Protein AF-J4I8X5-F1 (afdb_monomer)

Solvent-accessible surface area (backbone atoms only — not comparable to full-atom values): 24918 Å² total; per-residue (Å²): 133,82,81,77,77,66,45,73,86,60,55,71,67,60,36,49,54,44,47,56,52,48,68,70,64,70,60,55,60,69,54,51,42,47,34,66,33,48,64,38,73,90,75,48,51,73,67,50,49,52,52,48,65,76,64,64,79,49,75,68,54,50,52,56,61,66,72,62,80,57,64,89,40,37,31,74,42,53,45,40,47,62,47,48,72,71,46,79,64,51,67,62,49,46,52,40,53,53,47,67,73,43,47,65,60,53,50,65,60,49,52,57,56,56,49,35,40,47,51,18,52,52,26,57,75,63,33,61,44,50,52,51,47,52,51,50,52,51,53,53,48,26,66,75,26,56,94,45,94,68,22,80,61,94,73,71,62,71,72,56,59,65,50,28,69,73,38,66,45,95,82,34,63,93,60,22,50,19,47,36,26,49,51,26,51,53,27,64,75,74,46,52,66,52,51,54,30,61,74,60,29,79,35,33,72,62,25,34,70,47,57,63,70,61,51,50,51,50,48,48,50,54,47,50,52,51,51,49,43,54,50,50,46,57,51,48,64,72,70,60,76,62,88,76,49,30,57,57,74,58,49,51,58,51,48,68,68,43,49,64,59,48,51,51,49,44,52,49,50,57,50,44,55,53,51,50,49,52,50,40,47,74,64,70,46,57,78,85,47,94,83,35,78,50,70,25,56,53,38,41,51,54,52,54,42,41,55,51,35,40,52,29,32,51,52,31,53,55,40,52,46,69,76,56,63,76,84,79,71,78,76,76,77,81,72,82,80,82,82,89,81,80,92,83,88,86,91,83,88,87,83,90,82,89,86,87,86,86,83,88,82,88,77,93,78,94,73,95,72,83,56,76,68,60,55,58,53,51,57,52,39,66,76,71,72,58,78,80,82,80,70,95,87,68,84,82,78,93,81,82,87,89,88,79,88,82,82,88,80,90,134

Sequence (411 aa):
MRKQSVTTLLDITRANNIAIMLSRIKLSLPEIRTALLVIDDSKLSVDDLRAIGRQLPTAEEVTRLKDFGEISKLAKADQYFYQIMTIPRLSERLECMLYRRKLELEIEEIRPELNIVRNASHELRSSTRFKKVLQAVLAVGNALNGSTFRGGARGFQLEALTKMKETKTAKGGSDCPTLLHYLARVFLRSDPSLITFIEDMPHLEAAARVSIQTTTSTVTSMADGLKQVITEISVLQKTGLAPPDNFIVVMQPFVRNMSSSVDALKNMANALENELRSLLAFYGENTDAQDAPKPEDFFGLILSFSSSLQKAGLEVHDAEARLNPLKVGIKVEEAPFPSTEGESTIKQTADSQLLLSPPRSHSRATGTSVGRGDLDQAIRSMRTGQRRARAPNRPLSKIFVDGARTSRIIE

Foldseek 3Di:
DDPQQADEPDDPVLLVLQVVLCVVLVDQLLVVLLCLQAVPPVRADLVSLVSVLVNADDPVLVVVLVPPPDLVSYDRSSVSNVSNVPDPPSNLSSLLSNLLVCLVVLLVVLVVLLVLLVLLLVLVVPQPLVVVLQVLVLVVQQVVQVVHPSHPDPGDQLVVLVCQLVAADPPCPPLQGTNLLVSLVVCVVPPNVSLVSCVSRVSLVVNLVRQLVVSLVSLVVSVVSLVSLVVVLVVCVVVDDDPPRCSNVPSVVSSVVCVVSSVVSNVSSVVSVVSLCVSCVVNVFDPPDPPGDGSSVVSVSVVVSSVVSNVSNVSNVVSVCVVCVDPPPPPPPDDDDDDDDDDDDDDDDDDDDDDDDDDDDDDDDDDDDDDPVVVVVVVVCVVVVDDDDDDPDDDDDPPDDDDDDDDDDDD

InterPro domains:
  IPR015425 Formin, FH2 domain [PF02181] (3-308)
  IPR015425 Formin, FH2 domain [PS51444] (1-335)
  IPR015425 Formin, FH2 domain [SM00498] (1-390)
  IPR042201 Formin, FH2 domain superfamily [G3DSA:1.20.58.2220] (1-328)
  IPR051425 Formin Homology [PTHR45725] (2-391)

Mean predicted aligned error: 14.24 Å

Structure (mmCIF, N/CA/C/O backbone):
data_AF-J4I8X5-F1
#
_entry.id   AF-J4I8X5-F1
#
loop_
_atom_site.group_PDB
_atom_site.id
_atom_site.type_symbol
_atom_site.label_atom_id
_atom_site.label_alt_id
_atom_site.label_comp_id
_atom_site.label_asym_id
_atom_site.label_entity_id
_atom_site.label_seq_id
_atom_site.pdbx_PDB_ins_code
_atom_site.Cartn_x
_atom_site.Cartn_y
_atom_site.Cartn_z
_atom_site.occupancy
_atom_site.B_iso_or_equiv
_atom_site.auth_seq_id
_atom_site.auth_comp_id
_atom_site.auth_asym_id
_atom_site.auth_atom_id
_atom_site.pdbx_PDB_model_num
ATOM 1 N N . MET A 1 1 ? -46.925 17.158 39.429 1.00 38.06 1 MET A N 1
ATOM 2 C CA . MET A 1 1 ? -45.695 16.338 39.335 1.00 38.06 1 MET A CA 1
ATOM 3 C C . MET A 1 1 ? -44.492 17.253 39.531 1.00 38.06 1 MET A C 1
ATOM 5 O O . MET A 1 1 ? -44.329 18.180 38.749 1.00 38.06 1 MET A O 1
ATOM 9 N N . ARG A 1 2 ? -43.709 17.083 40.607 1.00 42.97 2 ARG A N 1
ATOM 10 C CA . ARG A 1 2 ? -42.469 17.857 40.814 1.00 42.97 2 ARG A CA 1
ATOM 11 C C . ARG A 1 2 ? -41.458 17.428 39.743 1.00 42.97 2 ARG A C 1
ATOM 13 O O . ARG A 1 2 ? -41.220 16.232 39.609 1.00 42.97 2 ARG A O 1
ATOM 20 N N . LYS A 1 3 ? -40.897 18.372 38.976 1.00 49.91 3 LYS A N 1
ATOM 21 C CA . LYS A 1 3 ? -39.752 18.109 38.084 1.00 49.91 3 LYS A CA 1
ATOM 22 C C . LYS A 1 3 ? -38.633 17.513 38.943 1.00 49.91 3 LYS A C 1
ATOM 24 O O . LYS A 1 3 ? -38.154 18.193 39.846 1.00 49.91 3 LYS A O 1
ATOM 29 N N . GLN A 1 4 ? -38.257 16.255 38.709 1.00 57.31 4 GLN A N 1
ATOM 30 C CA . GLN A 1 4 ? -37.033 15.700 39.289 1.00 57.31 4 GLN A CA 1
ATOM 31 C C . GLN A 1 4 ? -35.867 16.586 38.839 1.00 57.31 4 GLN A C 1
ATOM 33 O O . GLN A 1 4 ? -35.703 16.834 37.644 1.00 57.31 4 GLN A O 1
ATOM 38 N N . SER A 1 5 ? -35.108 17.121 39.795 1.00 66.81 5 SER A N 1
ATOM 39 C CA . SER A 1 5 ? -33.894 17.881 39.516 1.00 66.81 5 SER A CA 1
ATOM 40 C C . SER A 1 5 ? -32.856 16.921 38.943 1.00 66.81 5 SER A C 1
ATOM 42 O O . SER A 1 5 ? -32.334 16.075 39.667 1.00 66.81 5 SER A O 1
ATOM 44 N N . VAL A 1 6 ? -32.616 17.019 37.638 1.00 81.00 6 VAL A N 1
ATOM 45 C CA . VAL A 1 6 ? -31.573 16.259 36.952 1.00 81.00 6 VAL A CA 1
ATOM 46 C C . VAL A 1 6 ? -30.235 16.944 37.220 1.00 81.00 6 VAL A C 1
ATOM 48 O O . VAL A 1 6 ? -30.089 18.132 36.932 1.00 81.00 6 VAL A O 1
ATOM 51 N N . THR A 1 7 ? -29.273 16.209 37.768 1.00 86.94 7 THR A N 1
ATOM 52 C CA . THR A 1 7 ? -27.920 16.699 38.059 1.00 86.94 7 THR A CA 1
ATOM 53 C C . THR A 1 7 ? -26.969 16.296 36.934 1.00 86.94 7 THR A C 1
ATOM 55 O O . THR A 1 7 ? -26.986 15.152 36.495 1.00 86.94 7 THR A O 1
ATOM 58 N N . THR A 1 8 ? -26.127 17.215 36.467 1.00 88.81 8 THR A N 1
ATOM 59 C CA . THR A 1 8 ? -25.046 16.933 35.505 1.00 88.81 8 THR A CA 1
ATOM 60 C C . THR A 1 8 ? -23.708 17.133 36.205 1.00 88.81 8 THR A C 1
ATOM 62 O O . THR A 1 8 ? -23.529 18.140 36.890 1.00 88.81 8 THR A O 1
ATOM 65 N N . LEU A 1 9 ? -22.789 16.176 36.077 1.00 88.94 9 LEU A N 1
ATOM 66 C CA . LEU A 1 9 ? -21.428 16.257 36.631 1.00 88.94 9 LEU A CA 1
ATOM 67 C C . LEU A 1 9 ? -20.395 16.552 35.544 1.00 88.94 9 LEU A C 1
ATOM 69 O O . LEU A 1 9 ? -19.335 17.123 35.816 1.00 88.94 9 LEU A O 1
ATOM 73 N N . LEU A 1 10 ? -20.709 16.156 34.313 1.00 90.19 10 LEU A N 1
ATOM 74 C CA . LEU A 1 10 ? -19.963 16.528 33.124 1.00 90.19 10 LEU A CA 1
ATOM 75 C C . LEU A 1 10 ? -20.143 18.011 32.807 1.00 90.19 10 LEU A C 1
ATOM 77 O O . LEU A 1 10 ? -21.213 18.588 33.030 1.00 90.19 10 LEU A O 1
ATOM 81 N N . ASP A 1 11 ? -19.098 18.619 32.245 1.00 93.00 11 ASP A N 1
ATOM 82 C CA . ASP A 1 11 ? -19.221 19.957 31.687 1.00 93.00 11 ASP A CA 1
ATOM 83 C C . ASP A 1 11 ? -20.174 19.957 30.484 1.00 93.00 11 ASP A C 1
ATOM 85 O O . ASP A 1 11 ? -20.427 18.939 29.832 1.00 93.00 11 ASP A O 1
ATOM 89 N N . ILE A 1 12 ? -20.695 21.142 30.178 1.00 92.88 12 ILE A N 1
ATOM 90 C CA . ILE A 1 12 ? -21.721 21.337 29.153 1.00 92.88 12 ILE A CA 1
ATOM 91 C C . ILE A 1 12 ? -21.241 20.843 27.779 1.00 92.88 12 ILE A C 1
ATOM 93 O O . ILE A 1 12 ? -22.021 20.256 27.028 1.00 92.88 12 ILE A O 1
ATOM 97 N N . THR A 1 13 ? -19.962 21.032 27.443 1.00 94.56 13 THR A N 1
ATOM 98 C CA . THR A 1 13 ? -19.411 20.636 26.140 1.00 94.56 13 THR A CA 1
ATOM 99 C C . THR A 1 13 ? -19.311 19.117 26.033 1.00 94.56 13 THR A C 1
ATOM 101 O O . THR A 1 13 ? -19.767 18.543 25.040 1.00 94.56 13 THR A O 1
ATOM 104 N N . ARG A 1 14 ? -18.778 18.441 27.062 1.00 94.62 14 ARG A N 1
ATOM 105 C CA . ARG A 1 14 ? -18.755 16.968 27.137 1.00 94.62 14 ARG A CA 1
ATOM 106 C C . ARG A 1 14 ? -20.163 16.388 27.064 1.00 94.62 14 ARG A C 1
ATOM 108 O O . ARG A 1 14 ? -20.413 15.528 26.218 1.00 94.62 14 ARG A O 1
ATOM 115 N N . ALA A 1 15 ? -21.086 16.887 27.886 1.00 94.62 15 ALA A N 1
ATOM 116 C CA . ALA A 1 15 ? -22.464 16.408 27.933 1.00 94.62 15 ALA A CA 1
ATOM 117 C C . ALA A 1 15 ? -23.172 16.546 26.573 1.00 94.62 15 ALA A C 1
ATOM 119 O O . ALA A 1 15 ? -23.822 15.602 26.116 1.00 94.62 15 ALA A O 1
ATOM 120 N N . ASN A 1 16 ? -22.987 17.678 25.885 1.00 95.19 16 ASN A N 1
ATOM 121 C CA . ASN A 1 16 ? -23.546 17.909 24.552 1.00 95.19 16 ASN A CA 1
ATOM 122 C C . ASN A 1 16 ? -22.960 16.956 23.502 1.00 95.19 16 ASN A C 1
ATOM 124 O O . ASN A 1 16 ? -23.712 16.366 22.725 1.00 95.19 16 ASN A O 1
ATOM 128 N N . ASN A 1 17 ? -21.641 16.750 23.496 1.00 95.88 17 ASN A N 1
ATOM 129 C CA . ASN A 1 17 ? -20.987 15.831 22.559 1.00 95.88 17 ASN A CA 1
ATOM 130 C C . ASN A 1 17 ? -21.494 14.389 22.720 1.00 95.88 17 ASN A C 1
ATOM 132 O O . ASN A 1 17 ? -21.779 13.711 21.729 1.00 95.88 17 ASN A O 1
ATOM 136 N N . ILE A 1 18 ? -21.669 13.938 23.964 1.00 96.12 18 ILE A N 1
ATOM 137 C CA . ILE A 1 18 ? -22.233 12.619 24.275 1.00 96.12 18 ILE A CA 1
ATOM 138 C C . ILE A 1 18 ? -23.698 12.548 23.845 1.00 96.12 18 ILE A C 1
ATOM 140 O O . ILE A 1 18 ? -24.105 11.571 23.223 1.00 96.12 18 ILE A O 1
ATOM 144 N N . ALA A 1 19 ? -24.499 13.580 24.121 1.00 94.56 19 ALA A N 1
ATOM 145 C CA . ALA A 1 19 ? -25.900 13.618 23.709 1.00 94.56 19 ALA A CA 1
ATOM 146 C C . ALA A 1 19 ? -26.052 13.519 22.180 1.00 94.56 19 ALA A C 1
ATOM 148 O O . ALA A 1 19 ? -26.887 12.751 21.693 1.00 94.56 19 ALA A O 1
ATOM 149 N N . ILE A 1 20 ? -25.205 14.227 21.424 1.00 95.50 20 ILE A N 1
ATOM 150 C CA . ILE A 1 20 ? -25.154 14.151 19.958 1.00 95.50 20 ILE A CA 1
ATOM 151 C C . ILE A 1 20 ? -24.800 12.730 19.511 1.00 95.50 20 ILE A C 1
ATOM 153 O O . ILE A 1 20 ? -25.503 12.163 18.674 1.00 95.50 20 ILE A O 1
ATOM 157 N N . MET A 1 21 ? -23.760 12.122 20.087 1.00 96.31 21 MET A N 1
ATOM 158 C CA . MET A 1 21 ? -23.381 10.740 19.780 1.00 96.31 21 MET A CA 1
ATOM 159 C C . MET A 1 21 ? -24.531 9.757 20.053 1.00 96.31 21 MET A C 1
ATOM 161 O O . MET A 1 21 ? -24.897 8.974 19.179 1.00 96.31 21 MET A O 1
ATOM 165 N N . LEU A 1 22 ? -25.159 9.830 21.229 1.00 96.00 22 LEU A N 1
ATOM 166 C CA . LEU A 1 22 ? -26.267 8.947 21.608 1.00 96.00 22 LEU A CA 1
ATOM 167 C C . LEU A 1 22 ? -27.492 9.111 20.699 1.00 96.00 22 LEU A C 1
ATOM 169 O O . LEU A 1 22 ? -28.193 8.136 20.428 1.00 96.00 22 LEU A O 1
ATOM 173 N N . SER A 1 23 ? -27.748 10.326 20.200 1.00 94.81 23 SER A N 1
ATOM 174 C CA . SER A 1 23 ? -28.838 10.580 19.248 1.00 94.81 23 SER A CA 1
ATOM 175 C C . SER A 1 23 ? -28.646 9.862 17.904 1.00 94.81 23 SER A C 1
ATOM 177 O O . SER A 1 23 ? -29.631 9.556 17.228 1.00 94.81 23 SER A O 1
ATOM 179 N N . ARG A 1 24 ? -27.392 9.558 17.536 1.00 94.31 24 ARG A N 1
ATOM 180 C CA . ARG A 1 24 ? -27.036 8.812 16.321 1.00 94.31 24 ARG A CA 1
ATOM 181 C C . ARG A 1 24 ? -27.143 7.302 16.516 1.00 94.31 24 ARG A C 1
ATOM 183 O O . ARG A 1 24 ? -27.763 6.654 15.681 1.00 94.31 24 ARG A O 1
ATOM 190 N N . ILE A 1 25 ? -26.613 6.784 17.629 1.00 94.06 25 ILE A N 1
ATOM 191 C CA . ILE A 1 25 ? -26.588 5.341 17.936 1.00 94.06 25 ILE A CA 1
ATOM 192 C C . ILE A 1 25 ? -28.011 4.782 18.134 1.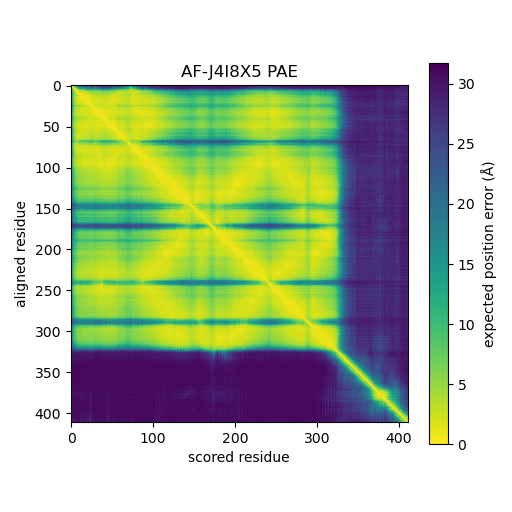00 94.06 25 ILE A C 1
ATOM 194 O O . ILE A 1 25 ? -28.279 3.641 17.782 1.00 94.06 25 ILE A O 1
ATOM 198 N N . LYS A 1 26 ? -28.951 5.583 18.667 1.00 91.19 26 LYS A N 1
ATOM 199 C CA . LYS A 1 26 ? -30.378 5.219 18.852 1.00 91.19 26 LYS A CA 1
ATOM 200 C C . LYS A 1 26 ? -30.635 3.923 19.644 1.00 91.19 26 LYS A C 1
ATOM 202 O O . LYS A 1 26 ? -31.705 3.335 19.530 1.00 91.19 26 LYS A O 1
ATOM 207 N N . LEU A 1 27 ? -29.697 3.529 20.500 1.00 94.88 27 LEU A N 1
ATOM 208 C CA . LEU A 1 27 ? -29.850 2.434 21.458 1.00 94.88 27 LEU A CA 1
ATOM 209 C C . LEU A 1 27 ? -30.037 2.983 22.875 1.00 94.88 27 LEU A C 1
ATOM 211 O O . LEU A 1 27 ? -29.612 4.100 23.196 1.00 94.88 27 LEU A O 1
ATOM 215 N N . SER A 1 28 ? -30.655 2.193 23.751 1.00 95.94 28 SER A N 1
ATOM 216 C CA . SER A 1 28 ? -30.640 2.487 25.183 1.00 95.94 28 SER A CA 1
ATOM 217 C C . SER A 1 28 ? -29.232 2.301 25.763 1.00 95.94 28 SER A C 1
ATOM 219 O O . SER A 1 28 ? -28.410 1.546 25.246 1.00 95.94 28 SER A O 1
ATOM 221 N N . LEU A 1 29 ? -28.929 2.990 26.866 1.00 95.56 29 LEU A N 1
ATOM 222 C CA . LEU A 1 29 ? -27.596 2.934 27.484 1.00 95.56 29 LEU A CA 1
ATOM 223 C C . LEU A 1 29 ? -27.182 1.500 27.892 1.00 95.56 29 LEU A C 1
ATOM 225 O O . LEU A 1 29 ? -26.039 1.122 27.624 1.00 95.56 29 LEU A O 1
ATOM 229 N N . PRO A 1 30 ? -28.080 0.669 28.468 1.00 94.94 30 PRO A N 1
ATOM 230 C CA . PRO A 1 30 ? -27.772 -0.733 28.753 1.00 94.94 30 PRO A CA 1
ATOM 231 C C . PRO A 1 30 ? -27.553 -1.575 27.490 1.00 94.94 30 PRO A C 1
ATOM 233 O O . PRO A 1 30 ? -26.716 -2.477 27.497 1.00 94.94 30 PRO A O 1
ATOM 236 N N . GLU A 1 31 ? -28.268 -1.286 26.397 1.00 96.31 31 GLU A N 1
ATOM 237 C CA . GLU A 1 31 ? -28.063 -1.974 25.116 1.00 96.31 31 GLU A CA 1
ATOM 238 C C . GLU A 1 31 ? -26.699 -1.650 24.514 1.00 96.31 31 GLU A C 1
ATOM 240 O O . GLU A 1 31 ? -26.043 -2.569 24.035 1.00 96.31 31 GLU A O 1
ATOM 245 N N . ILE A 1 32 ? -26.238 -0.395 24.593 1.00 96.88 32 ILE A N 1
ATOM 246 C CA . ILE A 1 32 ? -24.888 -0.013 24.144 1.00 96.88 32 ILE A CA 1
ATOM 247 C C . ILE A 1 32 ? -23.836 -0.787 24.942 1.00 96.88 32 ILE A C 1
ATOM 249 O O . ILE A 1 32 ? -22.955 -1.415 24.359 1.00 96.88 32 ILE A O 1
ATOM 253 N N . ARG A 1 33 ? -23.954 -0.796 26.278 1.00 96.25 33 ARG A N 1
ATOM 254 C CA . ARG A 1 33 ? -23.045 -1.554 27.153 1.00 96.25 33 ARG A CA 1
ATOM 255 C C . ARG A 1 33 ? -23.026 -3.037 26.789 1.00 96.25 33 ARG A C 1
ATOM 257 O O . ARG A 1 33 ? -21.958 -3.625 26.658 1.00 96.25 33 ARG A O 1
ATOM 264 N N . THR A 1 34 ? -24.202 -3.631 26.613 1.00 96.44 34 THR A N 1
ATOM 265 C CA . THR A 1 34 ? -24.326 -5.050 26.266 1.00 96.44 34 THR A CA 1
ATOM 266 C C . THR A 1 34 ? -23.711 -5.329 24.899 1.00 96.44 34 THR A C 1
ATOM 268 O O . THR A 1 34 ? -22.908 -6.246 24.790 1.00 96.44 34 THR A O 1
ATOM 271 N N . ALA A 1 35 ? -24.004 -4.508 23.885 1.00 97.12 35 ALA A N 1
ATOM 272 C CA . ALA A 1 35 ? -23.449 -4.645 22.539 1.00 97.12 35 ALA A CA 1
ATOM 273 C C . ALA A 1 35 ? -21.910 -4.589 22.527 1.00 97.12 35 ALA A C 1
ATOM 275 O O . ALA A 1 35 ? -21.281 -5.344 21.792 1.00 97.12 35 ALA A O 1
ATOM 276 N N . LEU A 1 36 ? -21.295 -3.761 23.378 1.00 97.25 36 LEU A N 1
ATOM 277 C CA . LEU A 1 36 ? -19.837 -3.716 23.553 1.00 97.25 36 LEU A CA 1
ATOM 278 C C . LEU A 1 36 ? -19.280 -4.969 24.256 1.00 97.25 36 LEU A C 1
ATOM 280 O O . LEU A 1 36 ? -18.224 -5.477 23.877 1.00 97.25 36 LEU A O 1
ATOM 284 N N . LEU A 1 37 ? -19.977 -5.485 25.274 1.00 96.25 37 LEU A N 1
ATOM 285 C CA . LEU A 1 37 ? -19.564 -6.693 26.000 1.00 96.25 37 LEU A CA 1
ATOM 286 C C . LEU A 1 37 ? -19.661 -7.951 25.130 1.00 96.25 37 LEU A C 1
ATOM 288 O O . LEU A 1 37 ? -18.749 -8.775 25.148 1.00 96.25 37 LEU A O 1
ATOM 292 N N . VAL A 1 38 ? -20.731 -8.082 24.341 1.00 96.12 38 VAL A N 1
ATOM 293 C CA . VAL A 1 38 ? -20.942 -9.254 23.478 1.00 96.12 38 VAL A CA 1
ATOM 294 C C . VAL A 1 38 ? -20.318 -9.123 22.084 1.00 96.12 38 VAL A C 1
ATOM 296 O O . VAL A 1 38 ? -20.331 -10.097 21.340 1.00 96.12 38 VAL A O 1
ATOM 299 N N . ILE A 1 39 ? -19.773 -7.949 21.734 1.00 96.44 39 ILE A N 1
ATOM 300 C CA . ILE A 1 39 ? -19.286 -7.605 20.385 1.00 96.44 39 ILE A CA 1
ATOM 301 C C . ILE A 1 39 ? -20.401 -7.812 19.339 1.00 96.44 39 ILE A C 1
ATOM 303 O O . ILE A 1 39 ? -20.278 -8.591 18.396 1.00 96.44 39 ILE A O 1
ATOM 307 N N . ASP A 1 40 ? -21.531 -7.128 19.530 1.00 95.56 40 ASP A N 1
ATOM 308 C CA . ASP A 1 40 ? -22.680 -7.227 18.625 1.00 95.56 40 ASP A CA 1
ATOM 309 C C . ASP A 1 40 ? -22.506 -6.330 17.398 1.00 95.56 40 ASP A C 1
ATOM 311 O O . ASP A 1 40 ? -22.733 -5.114 17.414 1.00 95.56 40 ASP A O 1
ATOM 315 N N . ASP A 1 41 ? -22.144 -6.986 16.306 1.00 94.19 41 ASP A N 1
ATOM 316 C CA . ASP A 1 41 ? -21.862 -6.356 15.034 1.00 94.19 41 ASP A CA 1
ATOM 317 C C . ASP A 1 41 ? -23.078 -5.774 14.309 1.00 94.19 41 ASP A C 1
ATOM 319 O O . ASP A 1 41 ? -22.906 -4.957 13.400 1.00 94.19 41 ASP A O 1
ATOM 323 N N . SER A 1 42 ? -24.284 -6.189 14.698 1.00 95.00 42 SER A N 1
ATOM 324 C CA . SER A 1 42 ? -25.541 -5.722 14.109 1.00 95.00 42 SER A CA 1
ATOM 325 C C . SER A 1 42 ? -26.048 -4.428 14.747 1.00 95.00 42 SER A C 1
ATOM 327 O O . SER A 1 42 ? -26.829 -3.702 14.134 1.00 95.00 42 SER A O 1
ATOM 329 N N . LYS A 1 43 ? -25.598 -4.131 15.973 1.00 95.88 43 LYS A N 1
ATOM 330 C CA . LYS A 1 43 ? -26.076 -2.996 16.773 1.00 95.88 43 LYS A CA 1
ATOM 331 C C . LYS A 1 43 ? -25.167 -1.779 16.728 1.00 95.88 43 LYS A C 1
ATOM 333 O O . LYS A 1 43 ? -25.666 -0.662 16.810 1.00 95.88 43 LYS A O 1
ATOM 338 N N . LEU A 1 44 ? -23.854 -1.986 16.644 1.00 96.62 44 LEU A N 1
ATOM 339 C CA . LEU A 1 44 ? -22.872 -0.903 16.623 1.00 96.62 44 LEU A CA 1
ATOM 340 C C . LEU A 1 44 ? -22.098 -0.927 15.309 1.00 96.62 44 LEU A C 1
ATOM 342 O O . LEU A 1 44 ? -21.381 -1.884 15.005 1.00 96.62 44 LEU A O 1
ATOM 346 N N . SER A 1 45 ? -22.232 0.150 14.537 1.00 96.06 45 SER A N 1
ATOM 347 C CA . SER A 1 45 ? -21.450 0.349 13.322 1.00 96.06 45 SER A CA 1
ATOM 348 C C . SER A 1 45 ? -20.006 0.744 13.643 1.00 96.06 45 SER A C 1
ATOM 350 O O . SER A 1 45 ? -19.670 1.140 14.761 1.00 96.06 45 SER A O 1
ATOM 352 N N . VAL A 1 46 ? -19.131 0.694 12.636 1.00 96.12 46 VAL A N 1
ATOM 353 C CA . VAL A 1 46 ? -17.733 1.137 12.775 1.00 96.12 46 VAL A CA 1
ATOM 354 C C . VAL A 1 46 ? -17.656 2.610 13.201 1.00 96.12 46 VAL A C 1
ATOM 356 O O . VAL A 1 46 ? -16.815 2.973 14.024 1.00 96.12 46 VAL A O 1
ATOM 359 N N . ASP A 1 47 ? -18.553 3.459 12.696 1.00 96.31 47 ASP A N 1
ATOM 360 C CA . ASP A 1 47 ? -18.604 4.873 13.077 1.00 96.31 47 ASP A CA 1
ATOM 361 C C . ASP A 1 47 ? -19.096 5.077 14.509 1.00 96.31 47 ASP A C 1
ATOM 363 O O . ASP A 1 47 ? -18.585 5.962 15.200 1.00 96.31 47 ASP A O 1
ATOM 367 N N . ASP A 1 48 ? -20.007 4.228 14.988 1.00 97.12 48 ASP A N 1
ATOM 368 C CA . ASP A 1 48 ? -20.439 4.249 16.386 1.00 97.12 48 ASP A CA 1
ATOM 369 C C . ASP A 1 48 ? -19.279 3.877 17.313 1.00 97.12 48 ASP A C 1
ATOM 371 O O . ASP A 1 48 ? -19.017 4.589 18.279 1.00 97.12 48 ASP A O 1
ATOM 375 N N . LEU A 1 49 ? -18.515 2.827 16.988 1.00 97.56 49 LEU A N 1
ATOM 376 C CA . LEU A 1 49 ? -17.333 2.426 17.764 1.00 97.56 49 LEU A CA 1
ATOM 377 C C . LEU A 1 49 ? -16.276 3.540 17.815 1.00 97.56 49 LEU A C 1
ATOM 379 O O . LEU A 1 49 ? -15.736 3.831 18.884 1.00 97.56 49 LEU A O 1
ATOM 383 N N . ARG A 1 50 ? -16.015 4.221 16.689 1.00 96.88 50 ARG A N 1
ATOM 384 C CA . ARG A 1 50 ? -15.114 5.389 16.650 1.00 96.88 50 ARG A CA 1
ATOM 385 C C . ARG A 1 50 ? -15.649 6.547 17.486 1.00 96.88 50 ARG A C 1
ATOM 387 O O . ARG A 1 50 ? -14.875 7.211 18.175 1.00 96.88 50 ARG A O 1
ATOM 394 N N . ALA A 1 51 ? -16.950 6.822 17.412 1.00 96.56 51 ALA A N 1
ATOM 395 C CA . ALA A 1 51 ? -17.571 7.890 18.184 1.00 96.56 51 ALA A CA 1
ATOM 396 C C . ALA A 1 51 ? -17.480 7.607 19.691 1.00 96.56 51 ALA A C 1
ATOM 398 O O . ALA A 1 51 ? -17.070 8.495 20.438 1.00 96.56 51 ALA A O 1
ATOM 399 N N . ILE A 1 52 ? -17.755 6.367 20.110 1.00 97.06 52 ILE A N 1
ATOM 400 C CA . ILE A 1 52 ? -17.596 5.902 21.495 1.00 97.06 52 ILE A CA 1
ATOM 401 C C . ILE A 1 52 ? -16.138 6.060 21.943 1.00 97.06 52 ILE A C 1
ATOM 403 O O . ILE A 1 52 ? -15.895 6.630 23.003 1.00 97.06 52 ILE A O 1
ATOM 407 N N . GLY A 1 53 ? -15.165 5.650 21.121 1.00 96.44 53 GLY A N 1
ATOM 408 C CA . GLY A 1 53 ? -13.736 5.785 21.436 1.00 96.44 53 GLY A CA 1
ATOM 409 C C . GLY A 1 53 ? -13.269 7.235 21.628 1.00 96.44 53 GLY A C 1
ATOM 410 O O . GLY A 1 53 ? -12.388 7.504 22.436 1.00 96.44 53 GLY A O 1
ATOM 411 N N . ARG A 1 54 ? -13.897 8.206 20.950 1.00 95.19 54 ARG A N 1
ATOM 412 C CA . ARG A 1 54 ? -13.628 9.647 21.154 1.00 95.19 54 ARG A CA 1
ATOM 413 C C . ARG A 1 54 ? -14.289 10.220 22.415 1.00 95.19 54 ARG A C 1
ATOM 415 O O . ARG A 1 54 ? -13.967 11.337 22.824 1.00 95.19 54 ARG A O 1
ATOM 422 N N . GLN A 1 55 ? -15.251 9.501 22.988 1.00 94.38 55 GLN A N 1
ATOM 423 C CA . GLN A 1 55 ? -16.055 9.909 24.142 1.00 94.38 55 GLN A CA 1
ATOM 424 C C . GLN A 1 55 ? -15.887 8.907 25.294 1.00 94.38 55 GLN A C 1
ATOM 426 O O . GLN A 1 55 ? -16.870 8.447 25.875 1.00 94.38 55 GLN A O 1
ATOM 431 N N . LEU A 1 56 ? -14.639 8.553 25.608 1.00 95.50 56 LEU A N 1
ATOM 432 C CA . LEU A 1 56 ? -14.315 7.748 26.783 1.00 95.50 56 LEU A CA 1
ATOM 433 C C . LEU A 1 56 ? -14.232 8.629 28.041 1.00 95.50 56 LEU A C 1
ATOM 435 O O . LEU A 1 56 ? -13.756 9.765 27.946 1.00 95.50 56 LEU A O 1
ATOM 439 N N . PRO A 1 57 ? -14.682 8.125 29.204 1.00 94.06 57 PRO A N 1
ATOM 440 C CA . PRO A 1 57 ? -14.608 8.862 30.456 1.00 94.06 57 PRO A CA 1
ATOM 441 C C . PRO A 1 57 ? -13.155 8.980 30.932 1.00 94.06 57 PRO A C 1
ATOM 443 O O . PRO A 1 57 ? -12.380 8.025 30.853 1.00 94.06 57 PRO A O 1
ATOM 446 N N . THR A 1 58 ? -12.788 10.146 31.457 1.00 93.94 58 THR A N 1
ATOM 447 C CA . THR A 1 58 ? -11.482 10.368 32.093 1.00 93.94 58 THR A CA 1
ATOM 448 C C . THR A 1 58 ? -11.436 9.754 33.493 1.00 93.94 58 THR A C 1
ATOM 450 O O . THR A 1 58 ? -12.471 9.509 34.115 1.00 93.94 58 THR A O 1
ATOM 453 N N . ALA A 1 59 ? -10.235 9.534 34.037 1.00 92.81 59 ALA A N 1
ATOM 454 C CA . ALA A 1 59 ? -10.077 8.993 35.391 1.00 92.81 59 ALA A CA 1
ATOM 455 C C . ALA A 1 59 ? -10.786 9.854 36.457 1.00 92.81 59 ALA A C 1
ATOM 457 O O . ALA A 1 59 ? -11.414 9.321 37.370 1.00 92.81 59 ALA A O 1
ATOM 458 N N . GLU A 1 60 ? -10.746 11.180 36.310 1.00 92.81 60 GLU A N 1
ATOM 459 C CA . GLU A 1 60 ? -11.430 12.121 37.203 1.00 92.81 60 GLU A CA 1
ATOM 460 C C . GLU A 1 60 ? -12.957 12.028 37.087 1.00 92.81 60 GLU A C 1
ATOM 462 O O . GLU A 1 60 ? -13.663 12.065 38.094 1.00 92.81 60 GLU A O 1
ATOM 467 N N . GLU A 1 61 ? -13.487 11.894 35.868 1.00 93.38 61 GLU A N 1
ATOM 468 C CA . GLU A 1 61 ? -14.923 11.698 35.629 1.00 93.38 61 GLU A CA 1
ATOM 469 C C . GLU A 1 61 ? -15.412 10.371 36.213 1.00 93.38 61 GLU A C 1
ATOM 471 O O . GLU A 1 61 ? -16.458 10.343 36.858 1.00 93.38 61 GLU A O 1
ATOM 476 N N . VAL A 1 62 ? -14.641 9.290 36.053 1.00 92.12 62 VAL A N 1
ATOM 477 C CA . VAL A 1 62 ? -14.959 7.981 36.643 1.00 92.12 62 VAL A CA 1
ATOM 478 C C . VAL A 1 62 ? -15.046 8.074 38.167 1.00 92.12 62 VAL A C 1
ATOM 480 O O . VAL A 1 62 ? -15.997 7.553 38.747 1.00 92.12 62 VAL A O 1
ATOM 483 N N . THR A 1 63 ? -14.093 8.741 38.823 1.00 91.88 63 THR A N 1
ATOM 484 C CA . THR A 1 63 ? -14.115 8.924 40.284 1.00 91.88 63 THR A CA 1
ATOM 485 C C . THR A 1 63 ? -15.334 9.738 40.716 1.00 91.88 63 THR A C 1
ATOM 487 O O . THR A 1 63 ? -16.125 9.266 41.529 1.00 91.88 63 THR A O 1
ATOM 490 N N . ARG A 1 64 ? -15.576 10.895 40.083 1.00 90.75 64 ARG A N 1
ATOM 491 C CA . ARG A 1 64 ? -16.744 11.743 40.384 1.00 90.75 64 ARG A CA 1
ATOM 492 C C . ARG A 1 64 ? -18.074 11.002 40.221 1.00 90.75 64 ARG A C 1
ATOM 494 O O . ARG A 1 64 ? -18.982 11.185 41.027 1.00 90.75 64 ARG A O 1
ATOM 501 N N . LEU A 1 65 ? -18.197 10.161 39.193 1.00 90.12 65 LEU A N 1
ATOM 502 C CA . LEU A 1 65 ? -19.404 9.370 38.942 1.00 90.12 65 LEU A CA 1
ATOM 503 C C . LEU A 1 65 ? -19.602 8.245 39.963 1.00 90.12 65 LEU A C 1
ATOM 505 O O . LEU A 1 65 ? -20.745 7.928 40.294 1.00 90.12 65 LEU A O 1
ATOM 509 N N . LYS A 1 66 ? -18.520 7.641 40.469 1.00 88.94 66 LYS A N 1
ATOM 510 C CA . LYS A 1 66 ? -18.592 6.619 41.526 1.00 88.94 66 LYS A CA 1
ATOM 511 C C . LYS A 1 66 ? -19.073 7.203 42.855 1.00 88.94 66 LYS A C 1
ATOM 513 O O . LYS A 1 66 ? -19.858 6.551 43.539 1.00 88.94 66 LYS A O 1
ATOM 518 N N . ASP A 1 67 ? -18.675 8.432 43.169 1.00 88.88 67 ASP A N 1
ATOM 519 C CA . ASP A 1 67 ? -18.985 9.080 44.449 1.00 88.88 67 ASP A CA 1
ATOM 520 C C . ASP A 1 67 ? -20.423 9.631 44.533 1.00 88.88 67 ASP A C 1
ATOM 522 O O . ASP A 1 67 ? -20.932 9.898 45.620 1.00 88.88 67 ASP A O 1
ATOM 526 N N . PHE A 1 68 ? -21.115 9.790 43.398 1.00 84.44 68 PHE A N 1
ATOM 527 C CA . PHE A 1 68 ? -22.416 10.470 43.328 1.00 84.44 68 PHE A CA 1
ATOM 528 C C . PHE A 1 68 ? -23.602 9.677 43.923 1.00 84.44 68 PHE A C 1
ATOM 530 O O . PHE A 1 68 ? -24.658 10.249 44.193 1.00 84.44 68 PHE A O 1
ATOM 537 N N . GLY A 1 69 ? -23.454 8.368 44.152 1.00 77.06 69 GLY A N 1
ATOM 538 C CA . GLY A 1 69 ? -24.433 7.510 44.838 1.00 77.06 69 GLY A CA 1
ATOM 539 C C . GLY A 1 69 ? -25.725 7.198 44.060 1.00 77.06 69 GLY A C 1
ATOM 540 O O . GLY A 1 69 ? -26.038 6.031 43.839 1.00 77.06 69 GLY A O 1
ATOM 541 N N . GLU A 1 70 ? -26.489 8.205 43.623 1.00 85.44 70 GLU A N 1
ATOM 542 C CA . GLU A 1 70 ? -27.844 8.032 43.070 1.00 85.44 70 GLU A CA 1
ATOM 543 C C . GLU A 1 70 ? -27.919 8.326 41.559 1.00 85.44 70 GLU A C 1
ATOM 545 O O . GLU A 1 70 ? -28.261 9.418 41.102 1.00 85.44 70 GLU A O 1
ATOM 550 N N . ILE A 1 71 ? -27.616 7.303 40.758 1.00 83.75 71 ILE A N 1
ATOM 551 C CA . ILE A 1 71 ? -27.422 7.398 39.298 1.00 83.75 71 ILE A CA 1
ATOM 552 C C . ILE A 1 71 ? -28.695 7.825 38.549 1.00 83.75 71 ILE A C 1
ATOM 554 O O . ILE A 1 71 ? -28.617 8.481 37.514 1.00 83.75 71 ILE A O 1
ATOM 558 N N . SER A 1 72 ? -29.884 7.491 39.058 1.00 84.44 72 SER A N 1
ATOM 559 C CA . SER A 1 72 ? -31.166 7.818 38.412 1.00 84.44 72 SER A CA 1
ATOM 560 C C . SER A 1 72 ? -31.450 9.323 38.345 1.00 84.44 72 SER A C 1
ATOM 562 O O . SER A 1 72 ? -32.252 9.756 37.517 1.00 84.44 72 SER A O 1
ATOM 564 N N . LYS A 1 73 ? -30.782 10.124 39.186 1.00 89.62 73 LYS A N 1
ATOM 565 C CA . LYS A 1 73 ? -30.885 11.590 39.197 1.00 89.62 73 LYS A CA 1
ATOM 566 C C . LYS A 1 73 ? -29.915 12.266 38.231 1.00 89.62 73 LYS A C 1
ATOM 568 O O . LYS A 1 73 ? -30.024 13.471 38.020 1.00 89.62 73 LYS A O 1
ATOM 573 N N . LEU A 1 74 ? -28.977 11.520 37.652 1.00 90.81 74 LEU A N 1
ATOM 574 C CA . LEU A 1 74 ? -27.991 12.066 36.731 1.00 90.81 74 LEU A CA 1
ATOM 575 C C . LEU A 1 74 ? -28.585 12.351 35.348 1.00 90.81 74 LEU A C 1
ATOM 577 O O . LEU A 1 74 ? -29.545 11.702 34.926 1.00 90.81 74 LEU A O 1
ATOM 581 N N . ALA A 1 75 ? -28.000 13.293 34.611 1.00 92.69 75 ALA A N 1
ATOM 582 C CA . ALA A 1 75 ? -28.351 13.514 33.217 1.00 92.69 75 ALA A CA 1
ATOM 583 C C . ALA A 1 75 ? -27.964 12.303 32.354 1.00 92.69 75 ALA A C 1
ATOM 585 O O . ALA A 1 75 ? -27.112 11.488 32.704 1.00 92.69 75 ALA A O 1
ATOM 586 N N . LYS A 1 76 ? -28.598 12.175 31.183 1.00 92.75 76 LYS A N 1
ATOM 587 C CA . LYS A 1 76 ? -28.422 11.006 30.304 1.00 92.75 76 LYS A CA 1
ATOM 588 C C . LYS A 1 76 ? -26.957 10.771 29.899 1.00 92.75 76 LYS A C 1
ATOM 590 O O . LYS A 1 76 ? -26.558 9.623 29.728 1.00 92.75 76 LYS A O 1
ATOM 595 N N . ALA A 1 77 ? -26.173 11.839 29.745 1.00 93.75 77 ALA A N 1
ATOM 596 C CA . ALA A 1 77 ? -24.753 11.761 29.404 1.00 93.75 77 ALA A CA 1
ATOM 597 C C . ALA A 1 77 ? -23.911 11.166 30.549 1.00 93.75 77 ALA A C 1
ATOM 599 O O . ALA A 1 77 ? -23.119 10.256 30.320 1.00 93.75 77 ALA A O 1
ATOM 600 N N . ASP A 1 78 ? -24.140 11.606 31.785 1.00 93.94 78 ASP A N 1
ATOM 601 C CA . ASP A 1 78 ? -23.496 11.049 32.977 1.00 93.94 78 ASP A CA 1
ATOM 602 C C . ASP A 1 78 ? -23.917 9.586 33.214 1.00 93.94 78 ASP A C 1
ATOM 604 O O . ASP A 1 78 ? -23.078 8.724 33.477 1.00 93.94 78 ASP A O 1
ATOM 608 N N . GLN A 1 79 ? -25.210 9.270 33.041 1.00 93.94 79 GLN A N 1
ATOM 609 C CA . GLN A 1 79 ? -25.708 7.889 33.114 1.00 93.94 79 GLN A CA 1
ATOM 610 C C . GLN A 1 79 ? -25.046 6.985 32.065 1.00 93.94 79 GLN A C 1
ATOM 612 O O . GLN A 1 79 ? -24.793 5.810 32.330 1.00 93.94 79 GLN A O 1
ATOM 617 N N . TYR A 1 80 ? -24.759 7.513 30.871 1.00 95.50 80 TYR A N 1
ATOM 618 C CA . TYR A 1 80 ? -24.055 6.773 29.826 1.00 95.50 80 TYR A CA 1
ATOM 619 C C . TYR A 1 80 ? -22.631 6.420 30.262 1.00 95.50 80 TYR A C 1
ATOM 621 O O . TYR A 1 80 ? -22.255 5.251 30.186 1.00 95.50 80 TYR A O 1
ATOM 629 N N . PHE A 1 81 ? -21.872 7.388 30.783 1.00 95.25 81 PHE A N 1
ATOM 630 C CA . PHE A 1 81 ? -20.535 7.130 31.325 1.00 95.25 81 PHE A CA 1
ATOM 631 C C . PHE A 1 81 ? -20.558 6.115 32.462 1.00 95.25 81 PHE A C 1
ATOM 633 O O . PHE A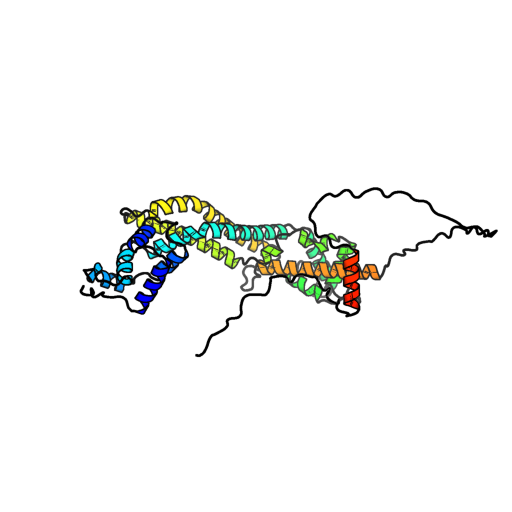 1 81 ? -19.723 5.211 32.475 1.00 95.25 81 PHE A O 1
ATOM 640 N N . TYR A 1 82 ? -21.562 6.184 33.340 1.00 92.38 82 TYR A N 1
ATOM 641 C CA . TYR A 1 82 ? -21.741 5.186 34.390 1.00 92.38 82 TYR A CA 1
ATOM 642 C C . TYR A 1 82 ? -21.909 3.763 33.826 1.00 92.38 82 TYR A C 1
ATOM 644 O O . TYR A 1 82 ? -21.372 2.810 34.385 1.00 92.38 82 TYR A O 1
ATOM 652 N N . GLN A 1 83 ? -22.607 3.594 32.698 1.00 93.44 83 GLN A N 1
ATOM 653 C CA . GLN A 1 83 ? -22.741 2.286 32.045 1.00 93.44 83 GLN A CA 1
ATOM 654 C C . GLN A 1 83 ? -21.411 1.800 31.460 1.00 93.44 83 GLN A C 1
ATOM 65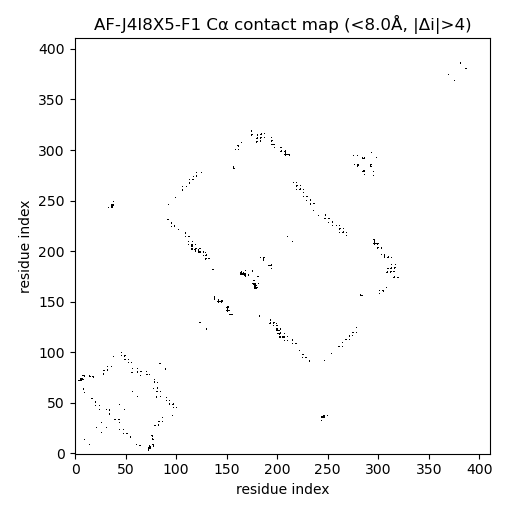6 O O . GLN A 1 83 ? -20.999 0.668 31.721 1.00 93.44 83 GLN A O 1
ATOM 661 N N . ILE A 1 84 ? -20.729 2.638 30.676 1.00 94.56 84 ILE A N 1
ATOM 662 C CA . ILE A 1 84 ? -19.545 2.206 29.923 1.00 94.56 84 ILE A CA 1
ATOM 663 C C . ILE A 1 84 ? -18.282 2.081 30.783 1.00 94.56 84 ILE A C 1
ATOM 665 O O . ILE A 1 84 ? -17.447 1.234 30.483 1.00 94.56 84 ILE A O 1
ATOM 669 N N . MET A 1 85 ? -18.160 2.823 31.893 1.00 93.00 85 MET A N 1
ATOM 670 C CA . MET A 1 85 ? -17.004 2.713 32.801 1.00 93.00 85 MET A CA 1
ATOM 671 C C . MET A 1 85 ? -16.915 1.355 33.516 1.00 93.00 85 MET A C 1
ATOM 673 O O . MET A 1 85 ? -15.879 1.021 34.083 1.00 93.00 85 MET A O 1
ATOM 677 N N . THR A 1 86 ? -18.003 0.576 33.517 1.00 91.50 86 THR A N 1
ATOM 678 C CA . THR A 1 86 ? -18.018 -0.789 34.069 1.00 91.50 86 THR A CA 1
ATOM 679 C C . THR A 1 86 ? -17.402 -1.820 33.127 1.00 91.50 86 THR A C 1
ATOM 681 O O . THR A 1 86 ? -17.176 -2.956 33.539 1.00 91.50 86 THR A O 1
ATOM 684 N N . ILE A 1 87 ? -17.161 -1.456 31.864 1.00 94.31 87 ILE A N 1
ATOM 685 C CA . ILE A 1 87 ? -16.572 -2.351 30.872 1.00 94.31 87 ILE A CA 1
ATOM 686 C C . ILE A 1 87 ? -15.051 -2.344 31.070 1.00 94.31 87 ILE A C 1
ATOM 688 O O . ILE A 1 87 ? -14.428 -1.284 30.949 1.00 94.31 87 ILE A O 1
ATOM 692 N N . PRO A 1 88 ? -14.427 -3.499 31.353 1.00 92.25 88 PRO A N 1
ATOM 693 C CA . PRO A 1 88 ? -12.984 -3.569 31.515 1.00 92.25 88 PRO A CA 1
ATOM 694 C C . PRO A 1 88 ? -12.290 -3.264 30.185 1.00 92.25 88 PRO A C 1
ATOM 696 O O . PRO A 1 88 ? -12.697 -3.769 29.137 1.00 92.25 88 PRO A O 1
ATOM 699 N N . ARG A 1 89 ? -11.231 -2.447 30.248 1.00 93.94 89 ARG A N 1
ATOM 700 C CA . ARG A 1 89 ? -10.352 -2.131 29.105 1.00 93.94 89 ARG A CA 1
ATOM 701 C C . ARG A 1 89 ? -11.110 -1.687 27.852 1.00 93.94 89 ARG A C 1
ATOM 703 O O . ARG A 1 89 ? -10.868 -2.152 26.741 1.00 93.94 89 ARG A O 1
ATOM 710 N N . LEU A 1 90 ? -12.090 -0.800 28.042 1.00 95.69 90 LEU A N 1
ATOM 711 C CA . LEU A 1 90 ? -12.976 -0.372 26.962 1.00 95.69 90 LEU A CA 1
ATOM 712 C C . LEU A 1 90 ? -12.215 0.255 25.782 1.00 95.69 90 LEU A C 1
ATOM 714 O O . LEU A 1 90 ? -12.592 0.011 24.640 1.00 95.69 90 LEU A O 1
ATOM 718 N N . SER A 1 91 ? -11.153 1.026 26.038 1.00 96.25 91 SER A N 1
ATOM 719 C CA . SER A 1 91 ? -10.356 1.647 24.970 1.00 96.25 91 SER A CA 1
ATOM 720 C C . SER A 1 91 ? -9.735 0.588 24.061 1.00 96.25 91 SER A C 1
ATOM 722 O O . SER A 1 91 ? -9.971 0.577 22.855 1.00 96.25 91 SER A O 1
ATOM 724 N N . GLU A 1 92 ? -9.015 -0.364 24.651 1.00 96.81 92 GLU A N 1
ATOM 725 C CA . GLU A 1 92 ? -8.328 -1.437 23.935 1.00 96.81 92 GLU A CA 1
ATOM 726 C C . GLU A 1 92 ? -9.320 -2.385 23.258 1.00 96.81 92 GLU A C 1
ATOM 728 O O . GLU A 1 92 ? -9.107 -2.822 22.125 1.00 96.81 92 GLU A O 1
ATOM 733 N N . ARG A 1 93 ? -10.459 -2.652 23.908 1.00 96.69 93 ARG A N 1
ATOM 734 C CA . ARG A 1 93 ? -11.561 -3.415 23.318 1.00 96.69 93 ARG A CA 1
ATOM 735 C C . ARG A 1 93 ? -12.079 -2.759 22.042 1.00 96.69 93 ARG A C 1
ATOM 737 O O . ARG A 1 93 ? -12.250 -3.456 21.043 1.00 96.69 93 ARG A O 1
ATOM 744 N N . LEU A 1 94 ? -12.328 -1.449 22.061 1.00 98.06 94 LEU A N 1
ATOM 745 C CA . LEU A 1 94 ? -12.807 -0.712 20.889 1.00 98.06 94 LEU A CA 1
ATOM 746 C C . LEU A 1 94 ? -11.785 -0.751 19.753 1.00 98.06 94 LEU A C 1
ATOM 748 O O . LEU A 1 94 ? -12.169 -0.983 18.608 1.00 98.06 94 LEU A O 1
ATOM 752 N N . GL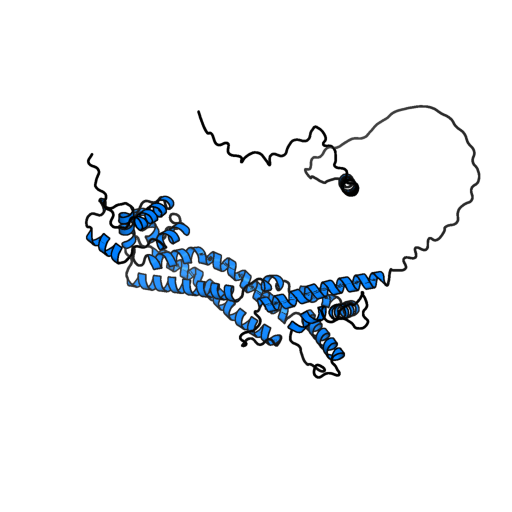U A 1 95 ? -10.499 -0.590 20.060 1.00 97.88 95 GLU A N 1
ATOM 753 C CA . GLU A 1 95 ? -9.419 -0.706 19.074 1.00 97.88 95 GLU A CA 1
ATOM 754 C C . GLU A 1 95 ? -9.387 -2.100 18.435 1.00 97.88 95 GLU A C 1
ATOM 756 O O . GLU A 1 95 ? -9.374 -2.216 17.208 1.00 97.88 95 GLU A O 1
ATOM 761 N N . CYS A 1 96 ? -9.497 -3.163 19.238 1.00 98.19 96 CYS A N 1
ATOM 762 C CA . CYS A 1 96 ? -9.569 -4.537 18.740 1.00 98.19 96 CYS A CA 1
ATOM 763 C C . CYS A 1 96 ? -10.821 -4.779 17.881 1.00 98.19 96 CYS A C 1
ATOM 765 O O . CYS A 1 96 ? -10.748 -5.437 16.841 1.00 98.19 96 CYS A O 1
ATOM 767 N N . MET A 1 97 ? -11.979 -4.247 18.289 1.00 98.19 97 MET A N 1
ATOM 768 C CA . MET A 1 97 ? -13.227 -4.342 17.523 1.00 98.19 97 MET A CA 1
ATOM 769 C C . MET A 1 97 ? -13.102 -3.641 16.170 1.00 98.19 97 MET A C 1
ATOM 771 O O . MET A 1 97 ? -13.456 -4.227 15.149 1.00 98.19 97 MET A O 1
ATOM 775 N N . LEU A 1 98 ? -12.563 -2.422 16.144 1.00 97.81 98 LEU A N 1
ATOM 776 C CA . LEU A 1 98 ? -12.322 -1.669 14.913 1.00 97.81 98 LEU A CA 1
ATOM 777 C C . LEU A 1 98 ? -11.329 -2.387 13.996 1.00 97.81 98 LEU A C 1
ATOM 779 O O . LEU A 1 98 ? -11.576 -2.490 12.796 1.00 97.81 98 LEU A O 1
ATOM 783 N N . TYR A 1 99 ? -10.244 -2.923 14.558 1.00 98.19 99 TYR A N 1
ATOM 784 C CA . TYR A 1 99 ? -9.264 -3.715 13.822 1.00 98.19 99 TYR A CA 1
ATOM 785 C C . TYR A 1 99 ? -9.904 -4.946 13.169 1.00 98.19 99 TYR A C 1
ATOM 787 O O . TYR A 1 99 ? -9.748 -5.160 11.966 1.00 98.19 99 TYR A O 1
ATOM 795 N N . ARG A 1 100 ? -10.707 -5.710 13.922 1.00 97.94 100 ARG A N 1
ATOM 796 C CA . ARG A 1 100 ? -11.417 -6.879 13.385 1.00 97.94 100 ARG A CA 1
ATOM 797 C C . ARG A 1 100 ? -12.307 -6.525 12.195 1.00 97.94 100 ARG A C 1
ATOM 799 O O . ARG A 1 100 ? -12.393 -7.303 11.253 1.00 97.94 100 ARG A O 1
ATOM 806 N N . ARG A 1 101 ? -12.962 -5.361 12.231 1.00 96.06 101 ARG A N 1
ATOM 807 C CA . ARG A 1 101 ? -13.881 -4.919 11.171 1.00 96.06 101 ARG A CA 1
ATOM 808 C C . ARG A 1 101 ? -13.199 -4.478 9.881 1.00 96.06 101 ARG A C 1
ATOM 810 O O . ARG A 1 101 ? -13.859 -4.492 8.850 1.00 96.06 101 ARG A O 1
ATOM 817 N N . LYS A 1 102 ? -11.935 -4.057 9.935 1.00 95.56 102 LYS A N 1
ATOM 818 C CA . LYS A 1 102 ? -11.219 -3.521 8.766 1.00 95.56 102 LYS A CA 1
ATOM 819 C C . LYS A 1 102 ? -10.213 -4.496 8.155 1.00 95.56 102 LYS A C 1
ATOM 821 O O . LYS A 1 102 ? -9.914 -4.367 6.977 1.00 95.56 102 LYS A O 1
ATOM 826 N N . LEU A 1 103 ? -9.716 -5.465 8.931 1.00 97.19 103 LEU A N 1
ATOM 827 C CA . LEU A 1 103 ? -8.574 -6.288 8.528 1.00 97.19 103 LEU A CA 1
ATOM 828 C C . LEU A 1 103 ? -8.782 -7.017 7.196 1.00 97.19 103 LEU A C 1
ATOM 830 O O . LEU A 1 103 ? -7.882 -7.021 6.369 1.00 97.19 103 LEU A O 1
ATOM 834 N N . GLU A 1 104 ? -9.935 -7.653 6.993 1.00 95.94 104 GLU A N 1
ATOM 835 C CA . GLU A 1 104 ? -10.184 -8.447 5.783 1.00 95.94 104 GLU A CA 1
ATOM 836 C C . GLU A 1 104 ? -10.157 -7.581 4.517 1.00 95.94 104 GLU A C 1
ATOM 838 O O . GLU A 1 104 ? -9.467 -7.927 3.563 1.00 95.94 104 GLU A O 1
ATOM 843 N N . LEU A 1 105 ? -10.788 -6.404 4.562 1.00 95.88 105 LEU A N 1
ATOM 844 C CA . LEU A 1 105 ? -10.744 -5.430 3.469 1.00 95.88 105 LEU A CA 1
ATOM 845 C C . LEU A 1 105 ? -9.320 -4.911 3.232 1.00 95.88 105 LEU A C 1
ATOM 847 O O . LEU A 1 105 ? -8.861 -4.899 2.097 1.00 95.88 105 LEU A O 1
ATOM 851 N N . GLU A 1 106 ? -8.583 -4.567 4.295 1.00 96.50 106 GLU A N 1
ATOM 852 C CA . GLU A 1 106 ? -7.183 -4.132 4.168 1.00 96.50 106 GLU A CA 1
ATOM 853 C C . GLU A 1 106 ? -6.303 -5.230 3.530 1.00 96.50 106 GLU A C 1
ATOM 855 O O . GLU A 1 106 ? -5.419 -4.929 2.730 1.00 96.50 106 GLU A O 1
ATOM 860 N N . ILE A 1 107 ? -6.558 -6.514 3.823 1.00 96.88 107 ILE A N 1
ATOM 861 C CA . ILE A 1 107 ? -5.875 -7.651 3.177 1.00 96.88 107 ILE A CA 1
ATOM 862 C C . ILE A 1 107 ? -6.210 -7.731 1.683 1.00 96.88 107 ILE A C 1
ATOM 864 O O . ILE A 1 107 ? -5.313 -7.976 0.870 1.00 96.88 107 ILE A O 1
ATOM 868 N N . GLU A 1 108 ? -7.484 -7.583 1.326 1.00 96.50 108 GLU A N 1
ATOM 869 C CA . GLU A 1 108 ? -7.952 -7.643 -0.061 1.00 96.50 108 GLU A CA 1
ATOM 870 C C . GLU A 1 108 ? -7.432 -6.477 -0.908 1.00 96.50 108 GLU A C 1
ATOM 872 O O . GLU A 1 108 ? -7.131 -6.677 -2.084 1.00 96.50 108 GLU A O 1
ATOM 877 N N . GLU A 1 109 ? -7.257 -5.298 -0.311 1.00 95.56 109 GLU A N 1
ATOM 878 C CA . GLU A 1 109 ? -6.708 -4.110 -0.971 1.00 95.56 109 GLU A CA 1
ATOM 879 C C . GLU A 1 109 ? -5.186 -4.198 -1.153 1.00 95.56 109 GLU A C 1
ATOM 881 O O . GLU A 1 109 ? -4.674 -3.927 -2.239 1.00 95.56 109 GLU A O 1
ATOM 886 N N . ILE A 1 110 ? -4.449 -4.637 -0.125 1.00 96.94 110 ILE A N 1
ATOM 887 C CA . ILE A 1 110 ? -2.978 -4.592 -0.138 1.00 96.94 110 ILE A CA 1
ATOM 888 C C . ILE A 1 110 ? -2.339 -5.738 -0.930 1.00 96.94 110 ILE A C 1
ATOM 890 O O . ILE A 1 110 ? -1.253 -5.609 -1.502 1.00 96.94 110 ILE A O 1
ATOM 894 N N . ARG A 1 111 ? -2.992 -6.906 -0.970 1.00 97.12 111 ARG A N 1
ATOM 895 C CA . ARG A 1 111 ? -2.435 -8.104 -1.612 1.00 97.12 111 ARG A CA 1
ATOM 896 C C . ARG A 1 111 ? -2.221 -7.916 -3.124 1.00 97.12 111 ARG A C 1
ATOM 898 O O . ARG A 1 111 ? -1.169 -8.340 -3.611 1.00 97.12 111 ARG A O 1
ATOM 905 N N . PRO A 1 112 ? -3.157 -7.337 -3.898 1.00 96.75 112 PRO A N 1
ATOM 906 C CA . PRO A 1 112 ? -2.931 -7.026 -5.306 1.00 96.75 112 PRO A CA 1
ATOM 907 C C . PRO A 1 112 ? -1.767 -6.059 -5.524 1.00 96.75 112 PRO A C 1
ATOM 909 O O . PRO A 1 112 ? -0.965 -6.303 -6.421 1.00 96.75 112 PRO A O 1
ATOM 912 N N . GLU A 1 113 ? -1.624 -5.025 -4.690 1.00 97.12 113 GLU A N 1
ATOM 913 C CA . GLU A 1 113 ? -0.536 -4.044 -4.807 1.00 97.12 113 GLU A CA 1
ATOM 914 C C . GLU A 1 113 ? 0.840 -4.713 -4.681 1.00 97.12 113 GLU A C 1
ATOM 916 O O . GLU A 1 113 ? 1.689 -4.557 -5.561 1.00 97.12 113 GLU A O 1
ATOM 921 N N . LEU A 1 114 ? 1.028 -5.562 -3.663 1.00 97.62 114 LEU A N 1
ATOM 922 C CA . LEU A 1 114 ? 2.258 -6.347 -3.495 1.00 97.62 114 LEU A CA 1
ATOM 923 C C . LEU A 1 114 ? 2.539 -7.254 -4.703 1.00 97.62 114 LEU A C 1
ATOM 925 O O . LEU A 1 114 ? 3.677 -7.349 -5.167 1.00 97.62 114 LEU A O 1
ATOM 929 N N . ASN A 1 115 ? 1.509 -7.917 -5.238 1.00 97.81 115 ASN A N 1
ATOM 930 C CA . ASN A 1 115 ? 1.665 -8.798 -6.396 1.00 97.81 115 ASN A CA 1
ATOM 931 C C . ASN A 1 115 ? 2.022 -8.030 -7.673 1.00 97.81 115 ASN A C 1
ATOM 933 O O . ASN A 1 115 ? 2.862 -8.505 -8.435 1.00 97.81 115 ASN A O 1
ATOM 937 N N . ILE A 1 116 ? 1.420 -6.860 -7.903 1.00 98.06 116 ILE A N 1
ATOM 938 C CA . ILE A 1 116 ? 1.712 -6.000 -9.056 1.00 98.06 116 ILE A CA 1
ATOM 939 C C . ILE A 1 116 ? 3.193 -5.616 -9.058 1.00 98.06 116 ILE A C 1
ATOM 941 O O . ILE A 1 116 ? 3.874 -5.799 -10.067 1.00 98.06 116 ILE A O 1
ATOM 945 N N . VAL A 1 117 ? 3.711 -5.146 -7.922 1.00 98.12 117 VAL A N 1
ATOM 946 C CA . VAL A 1 117 ? 5.115 -4.732 -7.798 1.00 98.12 117 VAL A CA 1
ATOM 947 C C . VAL A 1 117 ? 6.060 -5.925 -7.951 1.00 98.12 117 VAL A C 1
ATOM 949 O O . VAL A 1 117 ? 7.071 -5.827 -8.651 1.00 98.12 117 VAL A O 1
ATOM 952 N N . ARG A 1 118 ? 5.728 -7.075 -7.352 1.00 97.81 118 ARG A N 1
ATOM 953 C CA . ARG A 1 118 ? 6.514 -8.309 -7.501 1.00 97.81 118 ARG A CA 1
ATOM 954 C C . ARG A 1 118 ? 6.589 -8.756 -8.962 1.00 97.81 118 ARG A C 1
ATOM 956 O O . ARG A 1 118 ? 7.673 -9.040 -9.469 1.00 97.81 118 ARG A O 1
ATOM 963 N N . ASN A 1 119 ? 5.449 -8.795 -9.650 1.00 98.31 119 ASN A N 1
ATOM 964 C CA . ASN A 1 119 ? 5.380 -9.201 -11.052 1.00 98.31 119 ASN A CA 1
ATOM 965 C C . ASN A 1 119 ? 6.170 -8.230 -11.937 1.00 98.31 119 ASN A C 1
ATOM 967 O O . ASN A 1 119 ? 7.011 -8.681 -12.709 1.00 98.31 119 ASN A O 1
ATOM 971 N N . ALA A 1 120 ? 5.993 -6.917 -11.754 1.00 98.38 120 ALA A N 1
ATOM 972 C CA . ALA A 1 120 ? 6.745 -5.899 -12.487 1.00 98.38 120 ALA A CA 1
ATOM 973 C C . ALA A 1 120 ? 8.262 -6.040 -12.284 1.00 98.38 120 ALA A C 1
ATOM 975 O O . ALA A 1 120 ? 9.034 -5.937 -13.236 1.00 98.38 120 ALA A O 1
ATOM 976 N N . SER A 1 121 ? 8.693 -6.346 -11.058 1.00 97.81 121 SER A N 1
ATOM 977 C CA . SER A 1 121 ? 10.102 -6.572 -10.725 1.00 97.81 121 SER A CA 1
ATOM 978 C C . SER A 1 121 ? 10.680 -7.783 -11.464 1.00 97.81 121 SER A C 1
ATOM 980 O O . SER A 1 121 ? 11.776 -7.713 -12.027 1.00 97.81 121 SER A O 1
ATOM 982 N N . HIS A 1 122 ? 9.936 -8.892 -11.500 1.00 97.94 122 HIS A N 1
ATOM 983 C CA . HIS A 1 122 ? 10.344 -10.106 -12.204 1.00 97.94 122 HIS A CA 1
ATOM 984 C C . HIS A 1 122 ? 10.347 -9.919 -13.729 1.00 97.94 122 HIS A C 1
ATOM 986 O O . HIS A 1 122 ? 11.303 -10.305 -14.406 1.00 97.94 122 HIS A O 1
ATOM 992 N N . GLU A 1 123 ? 9.304 -9.302 -14.278 1.00 98.38 123 GLU A N 1
ATOM 993 C CA . GLU A 1 123 ? 9.180 -8.975 -15.702 1.00 98.38 123 GLU A CA 1
ATOM 994 C C . GLU A 1 123 ? 10.330 -8.079 -16.163 1.00 98.38 123 GLU A C 1
ATOM 996 O O . GLU A 1 123 ? 11.014 -8.390 -17.138 1.00 98.38 123 GLU A O 1
ATOM 1001 N N . LEU A 1 124 ? 10.624 -7.019 -15.405 1.00 97.56 124 LEU A N 1
ATOM 1002 C CA . LEU A 1 124 ? 11.714 -6.106 -15.722 1.00 97.56 124 LEU A CA 1
ATOM 1003 C C . LEU A 1 124 ? 13.067 -6.817 -15.723 1.00 97.56 124 LEU A C 1
ATOM 1005 O O . LEU A 1 124 ? 13.823 -6.731 -16.693 1.00 97.56 124 LEU A O 1
ATOM 1009 N N . ARG A 1 125 ? 13.350 -7.598 -14.676 1.00 97.00 125 ARG A N 1
ATOM 1010 C CA . ARG A 1 125 ? 14.603 -8.356 -14.569 1.00 97.00 125 ARG A CA 1
ATOM 1011 C C . ARG A 1 125 ? 14.758 -9.404 -15.672 1.00 97.00 125 ARG A C 1
ATOM 1013 O O . ARG A 1 125 ? 15.884 -9.705 -16.089 1.00 97.00 125 ARG A O 1
ATOM 1020 N N . SER A 1 126 ? 13.658 -9.995 -16.131 1.00 97.06 126 SER A N 1
ATOM 1021 C CA . SER A 1 126 ? 13.664 -11.068 -17.128 1.00 97.06 126 SER A CA 1
ATOM 1022 C C . SER A 1 126 ? 13.603 -10.566 -18.574 1.00 97.06 126 SER A C 1
ATOM 1024 O O . SER A 1 126 ? 14.131 -11.265 -19.442 1.00 97.06 126 SER A O 1
ATOM 1026 N N . SER A 1 127 ? 13.096 -9.352 -18.835 1.00 98.19 127 SER A N 1
ATOM 1027 C CA . SER A 1 127 ? 12.945 -8.808 -20.193 1.00 98.19 127 SER A CA 1
ATOM 1028 C C . SER A 1 127 ? 14.260 -8.835 -20.973 1.00 98.19 127 SER A C 1
ATOM 1030 O O . SER A 1 127 ? 15.246 -8.155 -20.666 1.00 98.19 127 SER A O 1
ATOM 1032 N N . THR A 1 128 ? 14.274 -9.650 -22.026 1.00 97.62 128 THR A N 1
ATOM 1033 C CA . THR A 1 128 ? 15.418 -9.762 -22.936 1.00 97.62 128 THR A CA 1
ATOM 1034 C C . THR A 1 128 ? 15.450 -8.598 -23.919 1.00 97.62 128 THR A C 1
ATOM 1036 O O . THR A 1 128 ? 16.536 -8.120 -24.253 1.00 97.62 128 THR A O 1
ATOM 1039 N N . ARG A 1 129 ? 14.278 -8.089 -24.331 1.00 98.00 129 ARG A N 1
ATOM 1040 C CA . ARG A 1 129 ? 14.178 -6.915 -25.203 1.00 98.00 129 ARG A CA 1
ATOM 1041 C C . ARG A 1 129 ? 14.733 -5.679 -24.515 1.00 98.00 129 ARG A C 1
ATOM 1043 O O . AR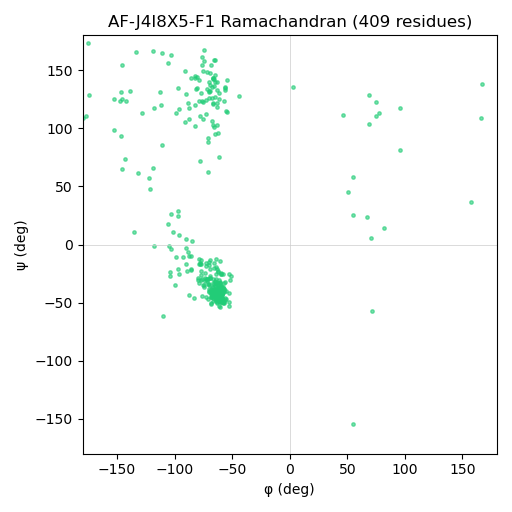G A 1 129 ? 15.567 -5.001 -25.109 1.00 98.00 129 ARG A O 1
ATOM 1050 N N . PHE A 1 130 ? 14.392 -5.436 -23.248 1.00 98.06 130 PHE A N 1
ATOM 1051 C CA . PHE A 1 130 ? 14.943 -4.290 -22.526 1.00 98.06 130 PHE A CA 1
ATOM 1052 C C . PHE A 1 130 ? 16.471 -4.379 -22.380 1.00 98.06 130 PHE A C 1
ATOM 1054 O O . PHE A 1 130 ? 17.173 -3.405 -22.642 1.00 98.06 130 PHE A O 1
ATOM 1061 N N . LYS A 1 131 ? 17.022 -5.565 -22.086 1.00 97.75 131 LYS A N 1
ATOM 1062 C CA . LYS A 1 131 ? 18.484 -5.780 -22.054 1.00 97.75 131 LYS A CA 1
ATOM 1063 C C . LYS A 1 131 ? 19.154 -5.464 -23.396 1.00 97.75 131 LYS A C 1
ATOM 1065 O O . LYS A 1 131 ? 20.192 -4.804 -23.414 1.00 97.75 131 LYS A O 1
ATOM 1070 N N . LYS A 1 132 ? 18.557 -5.881 -24.519 1.00 97.94 132 LYS A N 1
ATOM 1071 C CA . LYS A 1 132 ? 19.047 -5.541 -25.869 1.00 97.94 132 LYS A CA 1
ATOM 1072 C C . LYS A 1 132 ? 18.969 -4.040 -26.149 1.00 97.94 132 LYS A C 1
ATOM 1074 O O . LYS A 1 132 ? 19.901 -3.487 -26.729 1.00 97.94 132 LYS A O 1
ATOM 1079 N N . VAL A 1 133 ? 17.902 -3.372 -25.707 1.00 98.00 133 VAL A N 1
ATOM 1080 C CA . VAL A 1 133 ? 17.780 -1.911 -25.810 1.00 98.00 133 VAL A CA 1
ATOM 1081 C C . VAL A 1 133 ? 18.921 -1.229 -25.055 1.00 98.00 133 VAL A C 1
ATOM 1083 O O . VAL A 1 133 ? 19.613 -0.396 -25.636 1.00 98.00 133 VAL A O 1
ATOM 1086 N N . LEU A 1 134 ? 19.198 -1.633 -23.810 1.00 97.69 134 LEU A N 1
ATOM 1087 C CA . LEU A 1 134 ? 20.322 -1.099 -23.030 1.00 97.69 134 LEU A CA 1
ATOM 1088 C C . LEU A 1 134 ? 21.675 -1.362 -23.708 1.00 97.69 134 LEU A C 1
ATOM 1090 O O . LEU A 1 134 ? 22.522 -0.472 -23.754 1.00 97.69 134 LEU A O 1
ATOM 1094 N N . GLN A 1 135 ? 21.872 -2.547 -24.292 1.00 96.94 135 GLN A N 1
ATOM 1095 C CA . GLN A 1 135 ? 23.084 -2.869 -25.049 1.00 96.94 135 GLN A CA 1
ATOM 1096 C C . GLN A 1 135 ? 23.260 -1.954 -26.269 1.00 96.94 135 GLN A C 1
ATOM 1098 O O . GLN A 1 135 ? 24.364 -1.469 -26.522 1.00 96.94 135 GLN A O 1
ATOM 1103 N N . ALA A 1 136 ? 22.184 -1.687 -27.011 1.00 96.88 136 ALA A N 1
ATOM 1104 C CA . ALA A 1 136 ? 22.218 -0.780 -28.152 1.00 96.88 136 ALA A CA 1
ATOM 1105 C C . ALA A 1 136 ? 22.519 0.661 -27.721 1.00 96.88 136 ALA A C 1
ATOM 1107 O O . ALA A 1 136 ? 23.357 1.320 -28.335 1.00 96.88 136 ALA A O 1
ATOM 1108 N N . VAL A 1 137 ? 21.907 1.132 -26.629 1.00 96.00 137 VAL A N 1
ATOM 1109 C CA . VAL A 1 137 ? 22.207 2.449 -26.048 1.00 96.00 137 VAL A CA 1
ATOM 1110 C C . VAL A 1 137 ? 23.680 2.544 -25.647 1.00 96.00 137 VAL A C 1
ATOM 1112 O O . VAL A 1 137 ? 24.337 3.526 -25.993 1.00 96.00 137 VAL A O 1
ATOM 1115 N N . LEU A 1 138 ? 24.228 1.516 -24.990 1.00 95.88 138 LEU A N 1
ATOM 1116 C CA . LEU A 1 138 ? 25.643 1.472 -24.613 1.00 95.88 138 LEU A CA 1
ATOM 1117 C C . LEU A 1 138 ? 26.556 1.524 -25.844 1.00 95.88 138 LEU A C 1
ATOM 1119 O O . LEU A 1 138 ? 27.523 2.284 -25.861 1.00 95.88 138 LEU A O 1
ATOM 1123 N N . ALA A 1 139 ? 26.246 0.747 -26.885 1.00 95.06 139 ALA A N 1
ATOM 1124 C CA . ALA A 1 139 ? 27.025 0.716 -28.119 1.00 95.06 139 ALA A CA 1
ATOM 1125 C C . ALA A 1 139 ? 27.024 2.078 -28.830 1.00 95.06 139 ALA A C 1
ATOM 1127 O O . ALA A 1 139 ? 28.083 2.576 -29.214 1.00 95.06 139 ALA A O 1
ATOM 1128 N N . VAL A 1 140 ? 25.854 2.714 -28.946 1.00 92.56 140 VAL A N 1
ATOM 1129 C CA . VAL A 1 140 ? 25.724 4.058 -29.524 1.00 92.56 140 VAL A CA 1
ATOM 1130 C C . VAL A 1 140 ? 26.475 5.087 -28.676 1.00 92.56 140 VAL A C 1
ATOM 1132 O O . VAL A 1 140 ? 27.231 5.892 -29.217 1.00 92.56 140 VAL A O 1
ATOM 1135 N N . GLY A 1 141 ? 26.332 5.039 -27.350 1.00 92.06 141 GLY A N 1
ATOM 1136 C CA . GLY A 1 141 ? 27.045 5.924 -26.430 1.00 92.06 141 GLY A CA 1
ATOM 1137 C C . GLY A 1 141 ? 28.566 5.796 -26.544 1.00 92.06 141 GLY A C 1
ATOM 1138 O O . GLY A 1 141 ? 29.257 6.810 -26.628 1.00 92.06 141 GLY A O 1
ATOM 1139 N N . ASN A 1 142 ? 29.089 4.570 -26.616 1.00 94.44 142 ASN A N 1
ATOM 1140 C CA . ASN A 1 142 ? 30.520 4.308 -26.775 1.00 94.44 142 ASN A CA 1
ATOM 1141 C C . ASN A 1 142 ? 31.055 4.761 -28.136 1.00 94.44 142 ASN A C 1
ATOM 1143 O O . ASN A 1 142 ? 32.150 5.316 -28.196 1.00 94.44 142 ASN A O 1
ATOM 1147 N N . ALA A 1 143 ? 30.286 4.575 -29.211 1.00 91.00 143 ALA A N 1
ATOM 1148 C CA . ALA A 1 143 ? 30.666 5.050 -30.539 1.00 91.00 143 ALA A CA 1
ATOM 1149 C C . ALA A 1 143 ? 30.741 6.585 -30.596 1.00 91.00 143 ALA A C 1
ATOM 1151 O O . ALA A 1 143 ? 31.688 7.136 -31.151 1.00 91.00 143 ALA A O 1
ATOM 1152 N N . LEU A 1 144 ? 29.778 7.280 -29.981 1.00 87.81 144 LEU A N 1
ATOM 1153 C CA . LEU A 1 144 ? 29.749 8.746 -29.948 1.00 87.81 144 LEU A CA 1
ATOM 1154 C C . LEU A 1 144 ? 30.847 9.347 -29.064 1.00 87.81 144 LEU A C 1
ATOM 1156 O O . LEU A 1 144 ? 31.378 10.407 -29.380 1.00 87.81 144 LEU A O 1
ATOM 1160 N N . ASN A 1 145 ? 31.192 8.677 -27.963 1.00 88.69 145 ASN A N 1
ATOM 1161 C CA . ASN A 1 145 ? 32.132 9.186 -26.964 1.00 88.69 145 ASN A CA 1
ATOM 1162 C C . ASN A 1 145 ? 33.539 8.580 -27.074 1.00 88.69 145 ASN A C 1
ATOM 1164 O O . ASN A 1 145 ? 34.348 8.794 -26.172 1.00 88.69 145 ASN A O 1
ATOM 1168 N N . GLY A 1 146 ? 33.848 7.844 -28.147 1.00 86.81 146 GLY A N 1
ATOM 1169 C CA . GLY A 1 146 ? 35.072 7.042 -28.275 1.00 86.81 146 GLY A CA 1
ATOM 1170 C C . GLY A 1 146 ? 36.389 7.817 -28.134 1.00 86.81 146 GLY A C 1
ATOM 1171 O O . GLY A 1 146 ? 37.389 7.242 -27.723 1.00 86.81 146 GLY A O 1
ATOM 1172 N N . SER A 1 147 ? 36.390 9.122 -28.415 1.00 86.62 147 SER A N 1
ATOM 1173 C CA . SER A 1 147 ? 37.550 10.013 -28.250 1.00 86.62 147 SER A CA 1
ATOM 1174 C C . SER A 1 147 ? 37.560 10.790 -26.926 1.00 86.62 147 SER A C 1
ATOM 1176 O O . SER A 1 147 ? 38.358 11.708 -26.754 1.00 86.62 147 SER A O 1
ATOM 1178 N N . THR A 1 148 ? 36.648 10.483 -26.003 1.00 90.44 148 THR A N 1
ATOM 1179 C CA . THR A 1 148 ? 36.512 11.158 -24.705 1.00 90.44 148 THR A CA 1
ATOM 1180 C C . THR A 1 148 ? 36.738 10.172 -23.563 1.00 90.44 148 THR A C 1
ATOM 1182 O O . THR A 1 148 ? 36.651 8.961 -23.751 1.00 90.44 148 THR A O 1
ATOM 1185 N N . PHE A 1 149 ? 36.926 10.678 -22.341 1.00 84.06 149 PHE A N 1
ATOM 1186 C CA . PHE A 1 149 ? 37.009 9.836 -21.139 1.00 84.06 149 PHE A CA 1
ATOM 1187 C C . PHE A 1 149 ? 35.736 9.005 -20.870 1.00 84.06 149 PHE A C 1
ATOM 1189 O O . PHE A 1 149 ? 35.762 8.099 -20.044 1.00 84.06 149 PHE A O 1
ATOM 1196 N N . ARG A 1 150 ? 34.616 9.330 -21.535 1.00 83.88 150 ARG A N 1
ATOM 1197 C CA . ARG A 1 150 ? 33.337 8.610 -21.443 1.00 83.88 150 ARG A CA 1
ATOM 1198 C C . ARG A 1 150 ? 33.206 7.477 -22.470 1.00 83.88 150 ARG A C 1
ATOM 1200 O O . ARG A 1 150 ? 32.184 6.796 -22.478 1.00 83.88 150 ARG A O 1
ATOM 1207 N N . GLY A 1 151 ? 34.191 7.295 -23.351 1.00 86.31 151 GLY A N 1
ATOM 1208 C CA . GLY A 1 151 ? 34.256 6.166 -24.279 1.00 86.31 151 GLY A CA 1
ATOM 1209 C C . GLY A 1 151 ? 34.661 4.863 -23.581 1.00 86.31 151 GLY A C 1
ATOM 1210 O O . GLY A 1 151 ? 35.268 4.880 -22.514 1.00 86.31 151 GLY A O 1
ATOM 1211 N N . GLY A 1 152 ? 34.322 3.718 -24.182 1.00 90.56 152 GLY A N 1
ATOM 1212 C CA . GLY A 1 152 ? 34.689 2.397 -23.647 1.00 90.56 152 GLY A CA 1
ATOM 1213 C C . GLY A 1 152 ? 34.003 2.035 -22.323 1.00 90.56 152 GLY A C 1
ATOM 1214 O O . GLY A 1 152 ? 34.515 1.214 -21.561 1.00 90.56 152 GLY A O 1
ATOM 1215 N N . ALA A 1 153 ? 32.850 2.638 -22.031 1.00 93.69 153 ALA A N 1
ATOM 1216 C CA . ALA A 1 153 ? 32.074 2.348 -20.838 1.00 93.69 153 ALA A CA 1
ATOM 1217 C C . ALA A 1 153 ? 31.551 0.901 -20.851 1.00 93.69 153 ALA A C 1
ATOM 1219 O O . ALA A 1 153 ? 31.190 0.356 -21.898 1.00 93.69 153 ALA A O 1
ATOM 1220 N N . ARG A 1 154 ? 31.470 0.292 -19.661 1.00 93.38 154 ARG A N 1
ATOM 1221 C CA . ARG A 1 154 ? 30.882 -1.047 -19.448 1.00 93.38 154 ARG A CA 1
ATOM 1222 C C . ARG A 1 154 ? 29.396 -1.005 -19.075 1.00 93.38 154 ARG A C 1
ATOM 1224 O O . ARG A 1 154 ? 28.744 -2.040 -19.057 1.00 93.38 154 ARG A O 1
ATOM 1231 N N . GLY A 1 155 ? 28.882 0.182 -18.774 1.00 93.56 155 GLY A N 1
ATOM 1232 C CA . GLY A 1 155 ? 27.508 0.438 -18.369 1.00 93.56 155 GLY A CA 1
ATOM 1233 C C . GLY A 1 155 ? 27.275 1.939 -18.223 1.00 93.56 155 GLY A C 1
ATOM 1234 O O . GLY A 1 155 ? 28.210 2.734 -18.335 1.00 93.56 155 GLY A O 1
ATOM 1235 N N . PHE A 1 156 ? 26.028 2.321 -17.987 1.00 93.44 156 PHE A N 1
ATOM 1236 C CA . PHE A 1 156 ? 25.612 3.701 -17.768 1.00 93.44 156 PHE A CA 1
ATOM 1237 C C . PHE A 1 156 ? 24.461 3.725 -16.758 1.00 93.44 156 PHE A C 1
ATOM 1239 O O . PHE A 1 156 ? 23.731 2.745 -16.636 1.00 93.44 156 PHE A O 1
ATOM 1246 N N . GLN A 1 157 ? 24.296 4.842 -16.050 1.00 92.00 157 GLN A N 1
ATOM 1247 C CA . GLN A 1 157 ? 23.149 5.053 -15.161 1.00 92.00 157 GLN A CA 1
ATOM 1248 C C . GLN A 1 157 ? 21.870 5.218 -15.981 1.00 92.00 157 GLN A C 1
ATOM 1250 O O . GLN A 1 157 ? 21.878 5.952 -16.975 1.00 92.00 157 GLN A O 1
ATOM 1255 N N . LEU A 1 158 ? 20.765 4.592 -15.565 1.00 91.88 158 LEU A N 1
ATOM 1256 C CA . LEU A 1 158 ? 19.534 4.557 -16.366 1.00 91.88 158 LEU A CA 1
ATOM 1257 C C . LEU A 1 158 ? 18.940 5.946 -16.617 1.00 91.88 158 LEU A C 1
ATOM 1259 O O . LEU A 1 158 ? 18.302 6.156 -17.647 1.00 91.88 158 LEU A O 1
ATOM 1263 N N . GLU A 1 159 ? 19.231 6.928 -15.764 1.00 90.00 159 GLU A N 1
ATOM 1264 C CA . GLU A 1 159 ? 18.888 8.337 -15.991 1.00 90.00 159 GLU A CA 1
ATOM 1265 C C . GLU A 1 159 ? 19.357 8.852 -17.367 1.00 90.00 159 GLU A C 1
ATOM 1267 O O . GLU A 1 159 ? 18.685 9.679 -17.987 1.00 90.00 159 GLU A O 1
ATOM 1272 N N . ALA A 1 160 ? 20.457 8.321 -17.916 1.00 91.25 160 ALA A N 1
ATOM 1273 C CA . ALA A 1 160 ? 20.951 8.681 -19.246 1.00 91.25 160 ALA A CA 1
ATOM 1274 C C . ALA A 1 160 ? 19.948 8.392 -20.380 1.00 91.25 160 ALA A C 1
ATOM 1276 O O . ALA A 1 160 ? 19.976 9.083 -21.400 1.00 91.25 160 ALA A O 1
ATOM 1277 N N . LEU A 1 161 ? 19.026 7.436 -20.199 1.00 94.12 161 LEU A N 1
ATOM 1278 C CA . LEU A 1 161 ? 17.955 7.145 -21.160 1.00 94.12 161 LEU A CA 1
ATOM 1279 C C . LEU A 1 161 ? 17.077 8.375 -21.417 1.00 94.12 161 LEU A C 1
ATOM 1281 O O . LEU A 1 161 ? 16.682 8.644 -22.553 1.00 94.12 161 LEU A O 1
ATOM 1285 N N . THR A 1 162 ? 16.825 9.176 -20.379 1.00 90.31 162 THR A N 1
ATOM 1286 C CA . THR A 1 162 ? 16.0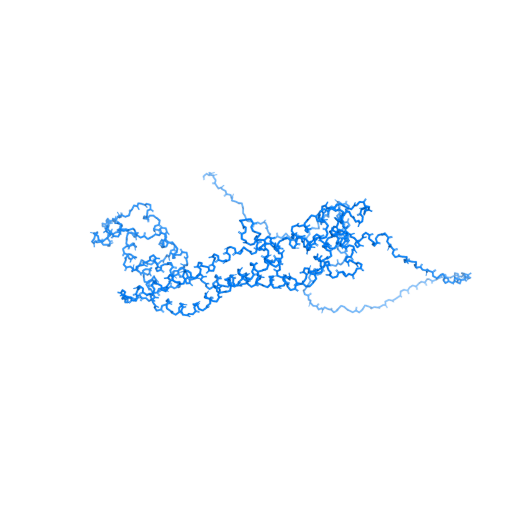02 10.387 -20.490 1.00 90.31 162 THR A CA 1
ATOM 1287 C C . THR A 1 162 ? 16.683 11.482 -21.314 1.00 90.31 162 THR A C 1
ATOM 1289 O O . THR A 1 162 ? 16.002 12.229 -22.012 1.00 90.31 162 THR A O 1
ATOM 1292 N N . LYS A 1 163 ? 18.022 11.517 -21.330 1.00 91.31 163 LYS A N 1
ATOM 1293 C CA . LYS A 1 163 ? 18.845 12.519 -22.037 1.00 91.31 163 LYS A CA 1
ATOM 1294 C C . LYS A 1 163 ? 18.923 12.261 -23.546 1.00 91.31 163 LYS A C 1
ATOM 1296 O O . LYS A 1 163 ? 19.255 13.153 -24.331 1.00 91.31 163 LYS A O 1
ATOM 1301 N N . MET A 1 164 ? 18.566 11.056 -23.996 1.00 92.25 164 MET A N 1
ATOM 1302 C CA . MET A 1 164 ? 18.595 10.697 -25.420 1.00 92.25 164 MET A CA 1
ATOM 1303 C C . MET A 1 164 ? 17.601 11.506 -26.258 1.00 92.25 164 MET A C 1
ATOM 1305 O O . MET A 1 164 ? 17.870 11.796 -27.425 1.00 92.25 164 MET A O 1
ATOM 1309 N N . LYS A 1 165 ? 16.463 11.900 -25.671 1.00 92.00 165 LYS A N 1
ATOM 1310 C CA . LYS A 1 165 ? 15.474 12.748 -26.352 1.00 92.00 165 LYS A CA 1
ATOM 1311 C C . LYS A 1 165 ? 15.947 14.198 -26.506 1.00 92.00 165 LYS A C 1
ATOM 1313 O O . LYS A 1 165 ? 15.411 14.913 -27.339 1.00 92.00 165 LYS A O 1
ATOM 1318 N N . GLU A 1 166 ? 16.941 14.624 -25.730 1.00 90.12 166 GLU A N 1
ATOM 1319 C CA . GLU A 1 166 ? 17.465 15.999 -25.718 1.00 90.12 166 GLU A CA 1
ATOM 1320 C C . GLU A 1 166 ? 18.702 16.153 -26.609 1.00 90.12 166 GLU A C 1
ATOM 1322 O O . GLU A 1 166 ? 18.991 17.232 -27.126 1.00 90.12 166 GLU A O 1
ATOM 1327 N N . THR A 1 167 ? 19.427 15.057 -26.829 1.00 90.19 167 THR A N 1
ATOM 1328 C CA . THR A 1 167 ? 20.657 15.049 -27.621 1.00 90.19 167 THR A CA 1
ATOM 1329 C C . THR A 1 167 ? 20.327 15.145 -29.109 1.00 90.19 167 THR A C 1
ATOM 1331 O O . THR A 1 167 ? 19.828 14.184 -29.690 1.00 90.19 167 THR A O 1
ATOM 1334 N N . LYS A 1 168 ? 20.598 16.290 -29.744 1.00 90.50 168 LYS A N 1
ATOM 1335 C CA . LYS A 1 168 ? 20.318 16.510 -31.174 1.00 90.50 168 LYS A CA 1
ATOM 1336 C C . LYS A 1 168 ? 21.316 15.792 -32.082 1.00 90.50 168 LYS A C 1
ATOM 1338 O O . LYS A 1 168 ? 22.488 15.647 -31.739 1.00 90.50 168 LYS A O 1
ATOM 1343 N N . THR A 1 169 ? 20.871 15.382 -33.266 1.00 85.62 169 THR A N 1
ATOM 1344 C CA . THR A 1 169 ? 21.768 14.838 -34.295 1.00 85.62 169 THR A CA 1
ATOM 1345 C C . THR A 1 169 ? 22.450 15.963 -35.081 1.00 85.62 169 THR A C 1
ATOM 1347 O O . THR A 1 169 ? 21.857 17.004 -35.353 1.00 85.62 169 THR A O 1
ATOM 1350 N N . ALA A 1 170 ? 23.706 15.756 -35.490 1.00 80.25 170 ALA A N 1
ATOM 1351 C CA . ALA A 1 170 ? 24.457 16.763 -36.251 1.00 80.25 170 ALA A CA 1
ATOM 1352 C C . ALA A 1 170 ? 23.991 16.902 -37.714 1.00 80.25 170 ALA A C 1
ATOM 1354 O O . ALA A 1 170 ? 24.143 17.961 -38.315 1.00 80.25 170 ALA A O 1
ATOM 1355 N N . LYS A 1 171 ? 23.455 15.824 -38.304 1.00 74.31 171 LYS A N 1
ATOM 1356 C CA . LYS A 1 171 ? 23.055 15.751 -39.724 1.00 74.31 171 LYS A CA 1
ATOM 1357 C C . LYS A 1 171 ? 21.681 15.104 -39.948 1.00 74.31 171 LYS A C 1
ATOM 1359 O O . LYS A 1 171 ? 21.358 14.763 -41.077 1.00 74.31 171 LYS A O 1
ATOM 1364 N N . GLY A 1 172 ? 20.892 14.872 -38.898 1.00 66.31 172 GLY A N 1
ATOM 1365 C CA . GLY A 1 172 ? 19.671 14.064 -39.004 1.00 66.31 172 GLY A CA 1
ATOM 1366 C C . GLY A 1 172 ? 18.423 14.810 -39.466 1.00 66.31 172 GLY A C 1
ATOM 1367 O O . GLY A 1 172 ? 17.371 14.191 -39.504 1.00 66.31 172 GLY A O 1
ATOM 1368 N N . GLY A 1 173 ? 18.518 16.102 -39.802 1.00 77.12 173 GLY A N 1
ATOM 1369 C CA . GLY A 1 173 ? 17.395 16.861 -40.358 1.00 77.12 173 GLY A CA 1
ATOM 1370 C C . GLY A 1 173 ? 16.136 16.832 -39.482 1.00 77.12 173 GLY A C 1
ATOM 1371 O O . GLY A 1 173 ? 16.199 16.654 -38.265 1.00 77.12 173 GLY A O 1
ATOM 1372 N N . SER A 1 174 ? 14.976 17.026 -40.109 1.00 78.19 174 SER A N 1
ATOM 1373 C CA . SER A 1 174 ? 13.667 16.931 -39.449 1.00 78.19 174 SER A CA 1
ATOM 1374 C C . SER A 1 174 ? 13.187 15.488 -39.238 1.00 78.19 174 SER A C 1
ATOM 1376 O O . SER A 1 174 ? 12.264 15.269 -38.464 1.00 78.19 174 SER A O 1
ATOM 1378 N N . ASP A 1 175 ? 13.779 14.514 -39.931 1.00 79.12 175 ASP A N 1
ATOM 1379 C CA . ASP A 1 175 ? 13.404 13.092 -39.931 1.00 79.12 175 ASP A CA 1
ATOM 1380 C C . ASP A 1 175 ? 14.133 12.261 -38.857 1.00 79.12 175 ASP A C 1
ATOM 1382 O O . ASP A 1 175 ? 13.719 11.146 -38.537 1.00 79.12 175 ASP A O 1
ATOM 1386 N N . CYS A 1 176 ? 15.226 12.781 -38.297 1.00 87.19 176 CYS A N 1
ATOM 1387 C CA . CYS A 1 176 ? 15.971 12.188 -37.188 1.00 87.19 176 CYS A CA 1
ATOM 1388 C C . CYS A 1 176 ? 16.550 13.278 -36.273 1.00 87.19 176 CYS A C 1
ATOM 1390 O O . CYS A 1 176 ? 17.773 13.410 -36.163 1.00 87.19 176 CYS A O 1
ATOM 1392 N N . PRO A 1 177 ? 15.713 14.078 -35.594 1.00 89.50 177 PRO A N 1
ATOM 1393 C CA . PRO A 1 177 ? 16.179 15.269 -34.887 1.00 89.50 177 PRO A CA 1
ATOM 1394 C C . PRO A 1 177 ? 17.042 14.961 -33.655 1.00 89.50 177 PRO A C 1
ATOM 1396 O O . PRO A 1 177 ? 17.878 15.782 -33.277 1.00 89.50 177 PRO A O 1
ATOM 1399 N N . THR A 1 178 ? 16.866 13.796 -33.020 1.00 94.81 178 THR A N 1
ATOM 1400 C CA . THR A 1 178 ? 17.538 13.456 -31.752 1.00 94.81 178 THR A CA 1
ATOM 1401 C C . THR A 1 178 ? 18.150 12.059 -31.757 1.00 94.81 178 THR A C 1
ATOM 1403 O O . THR A 1 178 ? 17.843 11.228 -32.614 1.00 94.81 178 THR A O 1
ATOM 1406 N N . LEU A 1 179 ? 19.016 11.784 -30.782 1.00 93.69 179 LEU A N 1
ATOM 1407 C CA . LEU A 1 179 ? 19.657 10.487 -30.599 1.00 93.69 179 LEU A CA 1
ATOM 1408 C C . LEU A 1 179 ? 18.633 9.373 -30.358 1.00 93.69 179 LEU A C 1
ATOM 1410 O O . LEU A 1 179 ? 18.832 8.248 -30.810 1.00 93.69 179 LEU A O 1
ATOM 1414 N N . LEU A 1 180 ? 17.514 9.692 -29.702 1.00 96.19 180 LEU A N 1
ATOM 1415 C CA . LEU A 1 180 ? 16.411 8.751 -29.529 1.00 96.19 180 LEU A CA 1
ATOM 1416 C C . LEU A 1 180 ? 15.766 8.356 -30.867 1.00 96.19 180 LEU A C 1
ATOM 1418 O O . LEU A 1 180 ? 15.488 7.179 -31.076 1.00 96.19 180 LEU A O 1
ATOM 1422 N N . HIS A 1 181 ? 15.594 9.302 -31.798 1.00 95.81 181 HIS A N 1
ATOM 1423 C CA . HIS A 1 181 ? 15.100 9.006 -33.151 1.00 95.81 181 HIS A CA 1
ATOM 1424 C C . HIS A 1 181 ? 16.094 8.155 -33.932 1.00 95.81 181 HIS A C 1
ATOM 1426 O O . HIS A 1 181 ? 15.703 7.226 -34.632 1.00 95.81 181 HIS A O 1
ATOM 1432 N N . TYR A 1 182 ? 17.389 8.432 -33.774 1.00 94.44 182 TYR A N 1
ATOM 1433 C CA . TYR A 1 182 ? 18.425 7.607 -34.382 1.00 94.44 182 TYR A CA 1
ATOM 1434 C C . TYR A 1 182 ? 18.359 6.166 -33.863 1.00 94.44 182 TYR A C 1
ATOM 1436 O O . TYR A 1 182 ? 18.365 5.229 -34.657 1.00 94.44 182 TYR A O 1
ATOM 1444 N N . LEU A 1 183 ? 18.225 5.983 -32.546 1.00 95.62 183 LEU A N 1
ATOM 1445 C CA . LEU A 1 183 ? 18.063 4.662 -31.944 1.00 95.62 183 LEU A CA 1
ATOM 1446 C C . LEU A 1 183 ? 16.801 3.957 -32.466 1.00 95.62 183 LEU A C 1
ATOM 1448 O O . LEU A 1 183 ? 16.875 2.800 -32.875 1.00 95.62 183 LEU A O 1
ATOM 1452 N N . ALA A 1 184 ? 15.668 4.662 -32.521 1.00 96.44 184 ALA A N 1
ATOM 1453 C CA . ALA A 1 184 ? 14.421 4.121 -33.051 1.00 96.44 184 ALA A CA 1
ATOM 1454 C C . ALA A 1 184 ? 14.562 3.687 -34.521 1.00 96.44 184 ALA A C 1
ATOM 1456 O O . ALA A 1 184 ? 14.132 2.596 -34.885 1.00 96.44 184 ALA A O 1
ATOM 1457 N N . ARG A 1 185 ? 15.249 4.482 -35.352 1.00 94.12 185 ARG A N 1
ATOM 1458 C CA . ARG A 1 185 ? 15.575 4.136 -36.745 1.00 94.12 185 ARG A CA 1
ATOM 1459 C C . ARG A 1 185 ? 16.425 2.872 -36.846 1.00 94.12 185 ARG A C 1
ATOM 1461 O O . ARG A 1 185 ? 16.180 2.035 -37.711 1.00 94.12 185 ARG A O 1
ATOM 1468 N N . VAL A 1 186 ? 17.423 2.725 -35.973 1.00 94.38 186 VAL A N 1
ATOM 1469 C CA . VAL A 1 186 ? 18.249 1.510 -35.912 1.00 94.38 186 VAL A CA 1
ATOM 1470 C C . VAL A 1 186 ? 17.386 0.301 -35.553 1.00 94.38 186 VAL A C 1
ATOM 1472 O O . VAL A 1 186 ? 17.493 -0.726 -36.223 1.00 94.38 186 VAL A O 1
ATOM 1475 N N . PHE A 1 187 ? 16.496 0.419 -34.565 1.00 97.19 187 PHE A N 1
ATOM 1476 C CA . PHE A 1 187 ? 15.585 -0.664 -34.186 1.00 97.19 187 PHE A CA 1
ATOM 1477 C C . PHE A 1 187 ? 14.608 -1.026 -35.306 1.00 97.19 187 PHE A C 1
ATOM 1479 O O . PHE A 1 187 ? 14.527 -2.198 -35.649 1.00 97.19 187 PHE A O 1
ATOM 1486 N N . LEU A 1 188 ? 13.967 -0.056 -35.968 1.00 95.31 188 LEU A N 1
ATOM 1487 C CA . LEU A 1 188 ? 13.067 -0.322 -37.102 1.00 95.31 188 LEU A CA 1
ATOM 1488 C C . LEU A 1 188 ? 13.739 -1.107 -38.240 1.00 95.31 188 LEU A C 1
ATOM 1490 O O . LEU A 1 188 ? 13.083 -1.899 -38.910 1.00 95.31 188 LEU A O 1
ATOM 1494 N N . ARG A 1 189 ? 15.042 -0.905 -38.461 1.00 93.81 189 ARG A N 1
ATOM 1495 C CA . ARG A 1 189 ? 15.803 -1.600 -39.514 1.00 93.81 189 ARG A CA 1
ATOM 1496 C C . ARG A 1 189 ? 16.355 -2.958 -39.094 1.00 93.81 189 ARG A C 1
ATOM 1498 O O . ARG A 1 189 ? 16.697 -3.750 -39.966 1.00 93.81 189 ARG A O 1
ATOM 1505 N N . SER A 1 190 ? 16.510 -3.200 -37.794 1.00 94.56 190 SER A N 1
ATOM 1506 C CA . SER A 1 190 ? 17.155 -4.408 -37.264 1.00 94.56 190 SER A CA 1
ATOM 1507 C C . SER A 1 190 ? 16.160 -5.338 -36.576 1.00 94.56 190 SER A C 1
ATOM 1509 O O . SER A 1 190 ? 15.967 -6.463 -37.023 1.00 94.56 190 SER A O 1
ATOM 1511 N N . ASP A 1 191 ? 15.518 -4.866 -35.512 1.00 96.06 191 ASP A N 1
ATOM 1512 C CA . ASP A 1 191 ? 14.520 -5.593 -34.733 1.00 96.06 191 ASP A CA 1
ATOM 1513 C C . ASP A 1 191 ? 13.460 -4.603 -34.206 1.00 96.06 191 ASP A C 1
ATOM 1515 O O . ASP A 1 191 ? 13.642 -3.995 -33.142 1.00 96.06 191 ASP A O 1
ATOM 1519 N N . PRO A 1 192 ? 12.342 -4.417 -34.938 1.00 96.12 192 PRO A N 1
ATOM 1520 C CA . PRO A 1 192 ? 11.278 -3.494 -34.546 1.00 96.12 192 PRO A CA 1
ATOM 1521 C C . PRO A 1 192 ? 10.644 -3.819 -33.189 1.00 96.12 192 PRO A C 1
ATOM 1523 O O . PRO A 1 192 ? 10.129 -2.917 -32.528 1.00 96.12 192 PRO A O 1
ATOM 1526 N N . SER A 1 193 ? 10.711 -5.080 -32.737 1.00 96.75 193 SER A N 1
ATOM 1527 C CA . SER A 1 193 ? 10.129 -5.500 -31.455 1.00 96.75 193 SER A CA 1
ATOM 1528 C C . SER A 1 193 ? 10.779 -4.806 -30.253 1.00 96.75 193 SER A C 1
ATOM 1530 O O . SER A 1 193 ? 10.164 -4.701 -29.191 1.00 96.75 193 SER A O 1
ATOM 1532 N N . LEU A 1 194 ? 12.000 -4.280 -30.417 1.00 97.56 194 LEU A N 1
ATOM 1533 C CA . LEU A 1 194 ? 12.715 -3.525 -29.388 1.00 97.56 194 LEU A CA 1
ATOM 1534 C C . LEU A 1 194 ? 12.083 -2.161 -29.093 1.00 97.56 194 LEU A C 1
ATOM 1536 O O . LEU A 1 194 ? 12.305 -1.622 -28.015 1.00 97.56 194 LEU A O 1
ATOM 1540 N N . ILE A 1 195 ? 11.279 -1.603 -30.003 1.00 97.31 195 ILE A N 1
ATOM 1541 C CA . ILE A 1 195 ? 10.547 -0.346 -29.766 1.00 97.31 195 ILE A CA 1
ATOM 1542 C C . ILE A 1 195 ? 9.375 -0.576 -28.812 1.00 97.31 195 ILE A C 1
ATOM 1544 O O . ILE A 1 195 ? 9.037 0.301 -28.021 1.00 97.31 195 ILE A O 1
ATOM 1548 N N . THR A 1 196 ? 8.784 -1.769 -28.846 1.00 96.56 196 THR A N 1
ATOM 1549 C CA . THR A 1 196 ? 7.666 -2.162 -27.985 1.00 96.56 196 THR A CA 1
ATOM 1550 C C . THR A 1 196 ? 8.104 -3.067 -26.835 1.00 96.56 196 THR A C 1
ATOM 1552 O O . THR A 1 196 ? 7.299 -3.821 -26.299 1.00 96.56 196 THR A O 1
ATOM 1555 N N . PHE A 1 197 ? 9.369 -2.970 -26.400 1.00 97.62 197 PHE A N 1
ATOM 1556 C CA . PHE A 1 197 ? 9.928 -3.797 -25.319 1.00 97.62 197 PHE A CA 1
ATOM 1557 C C . PHE A 1 197 ? 9.092 -3.778 -24.026 1.00 97.62 197 PHE A C 1
ATOM 1559 O O . PHE A 1 197 ? 9.142 -4.728 -23.251 1.00 97.62 197 PHE A O 1
ATOM 1566 N N . ILE A 1 198 ? 8.323 -2.708 -23.800 1.00 97.44 198 ILE A N 1
ATOM 1567 C CA . ILE A 1 198 ? 7.446 -2.543 -22.637 1.00 97.44 198 ILE A CA 1
ATOM 1568 C C . ILE A 1 198 ? 6.337 -3.593 -22.545 1.00 97.44 198 ILE A C 1
ATOM 1570 O O . ILE A 1 198 ? 5.857 -3.875 -21.454 1.00 97.44 198 ILE A O 1
ATOM 1574 N N . GLU A 1 199 ? 5.973 -4.224 -23.661 1.00 97.06 199 GLU A N 1
ATOM 1575 C CA . GLU A 1 199 ? 5.020 -5.338 -23.691 1.00 97.06 199 GLU A CA 1
ATOM 1576 C C . GLU A 1 199 ? 5.534 -6.576 -22.927 1.00 97.06 199 GLU A C 1
ATOM 1578 O O . GLU A 1 199 ? 4.727 -7.414 -22.539 1.00 97.06 199 GLU A O 1
ATOM 1583 N N . ASP A 1 200 ? 6.848 -6.694 -22.672 1.00 97.56 200 ASP A N 1
ATOM 1584 C CA . ASP A 1 200 ? 7.402 -7.735 -21.785 1.00 97.56 200 ASP A CA 1
ATOM 1585 C C . ASP A 1 200 ? 7.041 -7.500 -20.305 1.00 97.56 200 ASP A C 1
ATOM 1587 O O . ASP A 1 200 ? 7.240 -8.390 -19.480 1.00 97.56 200 ASP A O 1
ATOM 1591 N N . MET A 1 201 ? 6.580 -6.293 -19.953 1.00 97.31 201 MET A N 1
ATOM 1592 C CA . MET A 1 201 ? 6.406 -5.827 -18.574 1.00 97.31 201 MET A CA 1
ATOM 1593 C C . MET A 1 201 ? 5.026 -5.187 -18.352 1.00 97.31 201 MET A C 1
ATOM 1595 O O . MET A 1 201 ? 4.936 -3.996 -18.027 1.00 97.31 201 MET A O 1
ATOM 1599 N N . PRO A 1 202 ? 3.928 -5.946 -18.527 1.00 97.56 202 PRO A N 1
ATOM 1600 C CA . PRO A 1 202 ? 2.568 -5.417 -18.430 1.00 97.56 202 PRO A CA 1
ATOM 1601 C C . PRO A 1 202 ? 2.230 -4.805 -17.062 1.00 97.56 202 PRO A C 1
ATOM 1603 O O . PRO A 1 202 ? 1.374 -3.924 -16.993 1.00 97.56 202 PRO A O 1
ATOM 1606 N N . HIS A 1 203 ? 2.887 -5.223 -15.973 1.00 98.44 203 HIS A N 1
ATOM 1607 C CA . HIS A 1 203 ? 2.594 -4.695 -14.636 1.00 98.44 203 HIS A CA 1
ATOM 1608 C C . HIS A 1 203 ? 3.349 -3.403 -14.304 1.00 98.44 203 HIS A C 1
ATOM 1610 O O . HIS A 1 203 ? 3.033 -2.761 -13.301 1.00 98.44 203 HIS A O 1
ATOM 1616 N N . LEU A 1 204 ? 4.326 -2.996 -15.123 1.00 97.94 204 LEU A N 1
ATOM 1617 C CA . LEU A 1 204 ? 5.238 -1.899 -14.787 1.00 97.94 204 LEU A CA 1
ATOM 1618 C C . LEU A 1 204 ? 4.507 -0.565 -14.585 1.00 97.94 204 LEU A C 1
ATOM 1620 O O . LEU A 1 204 ? 4.819 0.171 -13.652 1.00 97.94 204 LEU A O 1
ATOM 1624 N N . GLU A 1 205 ? 3.501 -0.272 -15.415 1.00 97.69 205 GLU A N 1
ATOM 1625 C CA . GLU A 1 205 ? 2.707 0.960 -15.313 1.00 97.69 205 GLU A CA 1
ATOM 1626 C C . GLU A 1 205 ? 1.905 1.035 -14.012 1.00 97.69 205 GLU A C 1
ATOM 1628 O O . GLU A 1 205 ? 1.849 2.083 -13.368 1.00 97.69 205 GLU A O 1
ATOM 1633 N N . ALA A 1 206 ? 1.291 -0.078 -13.610 1.00 98.06 206 ALA A N 1
ATOM 1634 C CA . ALA A 1 206 ? 0.569 -0.149 -12.350 1.00 98.06 206 ALA A CA 1
ATOM 1635 C C . ALA A 1 206 ? 1.539 -0.066 -11.162 1.00 98.06 206 ALA A C 1
ATOM 1637 O O . ALA A 1 206 ? 1.284 0.689 -10.228 1.00 98.06 206 ALA A O 1
ATOM 1638 N N . ALA A 1 207 ? 2.678 -0.761 -11.229 1.00 98.00 207 ALA A N 1
ATOM 1639 C CA . ALA A 1 207 ? 3.694 -0.746 -10.180 1.00 98.00 207 ALA A CA 1
ATOM 1640 C C . ALA A 1 207 ? 4.290 0.652 -9.949 1.00 98.00 207 ALA A C 1
ATOM 1642 O O . ALA A 1 207 ? 4.515 1.029 -8.806 1.00 98.00 207 ALA A O 1
ATOM 1643 N N . ALA A 1 208 ? 4.468 1.457 -11.002 1.00 97.56 208 ALA A N 1
ATOM 1644 C CA . ALA A 1 208 ? 4.935 2.842 -10.889 1.00 97.56 208 ALA A CA 1
ATOM 1645 C C . ALA A 1 208 ? 3.964 3.775 -10.132 1.00 97.56 208 ALA A C 1
ATOM 1647 O O . ALA A 1 208 ? 4.330 4.895 -9.787 1.00 97.56 208 ALA A O 1
ATOM 1648 N N . ARG A 1 209 ? 2.717 3.346 -9.887 1.00 97.12 209 ARG A N 1
ATOM 1649 C CA . ARG A 1 209 ? 1.713 4.100 -9.114 1.00 97.12 209 ARG A CA 1
ATOM 1650 C C . ARG A 1 209 ? 1.601 3.639 -7.660 1.00 97.12 209 ARG A C 1
ATOM 1652 O O . ARG A 1 209 ? 0.929 4.305 -6.876 1.00 97.12 209 ARG A O 1
ATOM 1659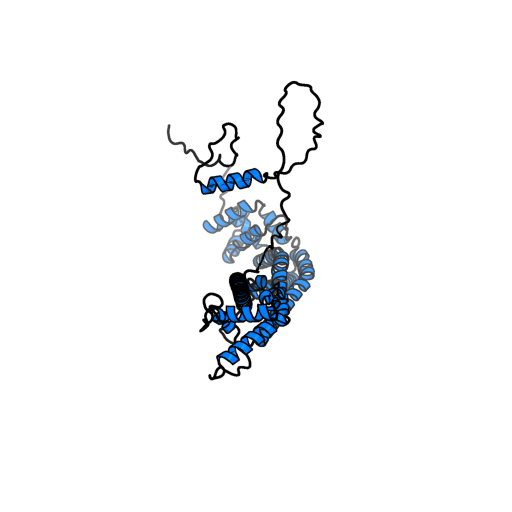 N N . VAL A 1 210 ? 2.216 2.511 -7.309 1.00 96.75 210 VAL A N 1
ATOM 1660 C CA . VAL A 1 210 ? 2.155 1.938 -5.961 1.00 96.75 210 VAL A CA 1
ATOM 1661 C C . VAL A 1 210 ? 3.281 2.527 -5.117 1.00 96.75 210 VAL A C 1
ATOM 1663 O O . VAL A 1 210 ? 4.453 2.385 -5.448 1.00 96.75 210 VAL A O 1
ATOM 1666 N N . SER A 1 211 ? 2.931 3.161 -3.998 1.00 95.44 211 SER A N 1
ATOM 1667 C CA . SER A 1 211 ? 3.912 3.633 -3.013 1.00 95.44 211 SER A CA 1
ATOM 1668 C C . SER A 1 211 ? 4.395 2.461 -2.165 1.00 95.44 211 SER A C 1
ATOM 1670 O O . SER A 1 211 ? 3.647 1.937 -1.330 1.00 95.44 211 SER A O 1
ATOM 1672 N N . ILE A 1 212 ? 5.658 2.064 -2.331 1.00 93.75 212 ILE A N 1
ATOM 1673 C CA . ILE A 1 212 ? 6.232 0.936 -1.582 1.00 93.75 212 ILE A CA 1
ATOM 1674 C C . ILE A 1 212 ? 6.254 1.237 -0.083 1.00 93.75 212 ILE A C 1
ATOM 1676 O O . ILE A 1 212 ? 5.862 0.401 0.728 1.00 93.75 212 ILE A O 1
ATOM 1680 N N . GLN A 1 213 ? 6.609 2.468 0.293 1.00 92.75 213 GLN A N 1
ATOM 1681 C CA . GLN A 1 213 ? 6.643 2.892 1.693 1.00 92.75 213 GLN A CA 1
ATOM 1682 C C . GLN A 1 213 ? 5.262 2.798 2.360 1.00 92.75 213 GLN A C 1
ATOM 1684 O O . GLN A 1 213 ? 5.140 2.301 3.482 1.00 92.75 213 GLN A O 1
ATOM 1689 N N . THR A 1 214 ? 4.214 3.268 1.676 1.00 95.00 214 THR A N 1
ATOM 1690 C CA . THR A 1 214 ? 2.836 3.198 2.186 1.00 95.00 214 THR A CA 1
ATOM 1691 C C . THR A 1 214 ? 2.375 1.749 2.298 1.00 95.00 214 THR A C 1
ATOM 1693 O O . THR A 1 214 ? 1.762 1.375 3.300 1.00 95.00 214 THR A O 1
ATOM 1696 N N . THR A 1 215 ? 2.732 0.922 1.314 1.00 95.12 215 THR A N 1
ATOM 1697 C CA . THR A 1 215 ? 2.388 -0.502 1.282 1.00 95.12 215 THR A CA 1
ATOM 1698 C C . THR A 1 215 ? 3.002 -1.239 2.477 1.00 95.12 215 THR A C 1
ATOM 1700 O O . THR A 1 215 ? 2.283 -1.851 3.270 1.00 95.12 215 THR A O 1
ATOM 1703 N N . THR A 1 216 ? 4.317 -1.109 2.688 1.00 93.69 216 THR A N 1
ATOM 1704 C CA . THR A 1 216 ? 5.021 -1.724 3.827 1.00 93.69 216 THR A CA 1
ATOM 1705 C C . THR A 1 216 ? 4.489 -1.216 5.167 1.00 93.69 216 THR A C 1
ATOM 1707 O O . THR A 1 216 ? 4.284 -2.003 6.099 1.00 93.69 216 THR A O 1
ATOM 1710 N N . SER A 1 217 ? 4.237 0.092 5.290 1.00 96.25 217 SER A N 1
ATOM 1711 C CA . SER A 1 217 ? 3.699 0.677 6.524 1.00 96.25 217 SER A CA 1
ATOM 1712 C C . SER A 1 217 ? 2.319 0.108 6.867 1.00 96.25 217 SER A C 1
ATOM 1714 O O . SER A 1 217 ? 2.072 -0.236 8.025 1.00 96.25 217 SER A O 1
ATOM 1716 N N . THR A 1 218 ? 1.460 -0.076 5.862 1.00 96.69 218 THR A N 1
ATOM 1717 C CA . THR A 1 218 ? 0.128 -0.673 6.026 1.00 96.69 218 THR A CA 1
ATOM 1718 C C . THR A 1 218 ? 0.233 -2.120 6.504 1.00 96.69 218 THR A C 1
ATOM 1720 O O . THR A 1 218 ? -0.343 -2.464 7.535 1.00 96.69 218 THR A O 1
ATOM 1723 N N . VAL A 1 219 ? 1.057 -2.949 5.852 1.00 97.69 219 VAL A N 1
ATOM 1724 C CA . VAL A 1 219 ? 1.289 -4.347 6.267 1.00 97.69 219 VAL A CA 1
ATOM 1725 C C . VAL A 1 219 ? 1.844 -4.433 7.695 1.00 97.69 219 VAL A C 1
ATOM 1727 O O . VAL A 1 219 ? 1.427 -5.287 8.481 1.00 97.69 219 VAL A O 1
ATOM 1730 N N . THR A 1 220 ? 2.752 -3.527 8.063 1.00 96.94 220 THR A N 1
ATOM 1731 C CA . THR A 1 220 ? 3.311 -3.458 9.422 1.00 96.94 220 THR A CA 1
ATOM 1732 C C . THR A 1 220 ? 2.229 -3.114 10.445 1.00 96.94 220 THR A C 1
ATOM 1734 O O . THR A 1 220 ? 2.093 -3.813 11.448 1.00 96.94 220 THR A O 1
ATOM 1737 N N . SER A 1 221 ? 1.395 -2.109 10.159 1.00 96.94 221 SER A N 1
ATOM 1738 C CA . SER A 1 221 ? 0.260 -1.733 11.010 1.00 96.94 221 SER A CA 1
ATOM 1739 C C . SER A 1 221 ? -0.746 -2.876 11.171 1.00 96.94 221 SER A C 1
ATOM 1741 O O . SER A 1 221 ? -1.232 -3.114 12.278 1.00 96.94 221 SER A O 1
ATOM 1743 N N . MET A 1 222 ? -1.018 -3.636 10.106 1.00 97.12 222 MET A N 1
ATOM 1744 C CA . MET A 1 222 ? -1.885 -4.815 10.171 1.00 97.12 222 MET A CA 1
ATOM 1745 C C . MET A 1 222 ? -1.304 -5.888 11.095 1.00 97.12 222 MET A C 1
ATOM 1747 O O . MET A 1 222 ? -2.033 -6.447 11.918 1.00 97.12 222 MET A O 1
ATOM 1751 N N . ALA A 1 223 ? -0.000 -6.159 10.995 1.00 97.38 223 ALA A N 1
ATOM 1752 C CA . ALA A 1 223 ? 0.682 -7.118 11.859 1.00 97.38 223 ALA A CA 1
ATOM 1753 C C . ALA A 1 223 ? 0.695 -6.668 13.327 1.00 97.38 223 ALA A C 1
ATOM 1755 O O . ALA A 1 223 ? 0.474 -7.482 14.225 1.00 97.38 223 ALA A O 1
ATOM 1756 N N . ASP A 1 224 ? 0.921 -5.383 13.585 1.00 97.50 224 ASP A N 1
ATOM 1757 C CA . ASP A 1 224 ? 0.929 -4.836 14.941 1.00 97.50 224 ASP A CA 1
ATOM 1758 C C . ASP A 1 224 ? -0.472 -4.806 15.560 1.00 97.50 224 ASP A C 1
ATOM 1760 O O . ASP A 1 224 ? -0.631 -5.190 16.720 1.00 97.50 224 ASP A O 1
ATOM 1764 N N . GLY A 1 225 ? -1.505 -4.485 14.776 1.00 97.50 225 GLY A N 1
ATOM 1765 C CA . GLY A 1 225 ? -2.896 -4.594 15.213 1.00 97.50 225 GLY A CA 1
ATOM 1766 C C . GLY A 1 225 ? -3.275 -6.027 15.605 1.00 97.50 225 GLY A C 1
ATOM 1767 O O . GLY A 1 225 ? -3.911 -6.233 16.638 1.00 97.50 225 GLY A O 1
ATOM 1768 N N . LEU A 1 226 ? -2.804 -7.043 14.869 1.00 98.12 226 LEU A N 1
ATOM 1769 C CA . LEU A 1 226 ? -3.042 -8.443 15.241 1.00 98.12 226 LEU A CA 1
ATOM 1770 C C . LEU A 1 226 ? -2.376 -8.791 16.578 1.00 98.12 226 LEU A C 1
ATOM 1772 O O . LEU A 1 226 ? -2.999 -9.415 17.441 1.00 98.12 226 LEU A O 1
ATOM 1776 N N . LYS A 1 227 ? -1.117 -8.373 16.773 1.00 97.50 227 LYS A N 1
ATOM 1777 C CA . LYS A 1 227 ? -0.400 -8.567 18.045 1.00 97.50 227 LYS A CA 1
ATOM 1778 C C . LYS A 1 227 ? -1.121 -7.884 19.201 1.00 97.50 227 LYS A C 1
ATOM 1780 O O . LYS A 1 227 ? -1.160 -8.436 20.302 1.00 97.50 227 LYS A O 1
ATOM 1785 N N . GLN A 1 228 ? -1.699 -6.708 18.963 1.00 97.69 228 GLN A N 1
ATOM 1786 C CA . GLN A 1 228 ? -2.476 -5.991 19.964 1.00 97.69 228 GLN A CA 1
ATOM 1787 C C . GLN A 1 228 ? -3.715 -6.794 20.381 1.00 97.69 228 GLN A C 1
ATOM 1789 O O . GLN A 1 228 ? -3.926 -6.990 21.577 1.00 97.69 228 GLN A O 1
ATOM 1794 N N . VAL A 1 229 ? -4.465 -7.356 19.424 1.00 98.19 229 VAL A N 1
ATOM 1795 C CA . VAL A 1 229 ? -5.610 -8.238 19.723 1.00 98.19 229 VAL A CA 1
ATOM 1796 C C . VAL A 1 229 ? -5.172 -9.471 20.520 1.00 98.19 229 VAL A C 1
ATOM 1798 O O . VAL A 1 229 ? -5.809 -9.820 21.512 1.00 98.19 229 VAL A O 1
ATOM 1801 N N . ILE A 1 230 ? -4.065 -10.115 20.138 1.00 97.75 230 ILE A N 1
ATOM 1802 C CA . ILE A 1 230 ? -3.513 -11.279 20.860 1.00 97.75 230 ILE A CA 1
ATOM 1803 C C . ILE A 1 230 ? -3.138 -10.915 22.304 1.00 97.75 230 ILE A C 1
ATOM 1805 O O . ILE A 1 230 ? -3.428 -11.667 23.242 1.00 97.75 230 ILE A O 1
ATOM 1809 N N . THR A 1 231 ? -2.504 -9.758 22.488 1.00 97.44 231 THR A N 1
ATOM 1810 C CA . THR A 1 231 ? -2.114 -9.249 23.807 1.00 97.44 231 THR A CA 1
ATOM 1811 C C . THR A 1 231 ? -3.348 -8.995 24.663 1.00 97.44 231 THR A C 1
ATOM 1813 O O . THR A 1 231 ? -3.394 -9.430 25.812 1.00 97.44 231 THR A O 1
ATOM 1816 N N . GLU A 1 232 ? -4.378 -8.368 24.096 1.00 96.88 232 GLU A N 1
ATOM 1817 C CA . GLU A 1 232 ? -5.605 -8.052 24.821 1.00 96.88 232 GLU A CA 1
ATOM 1818 C C . GLU A 1 232 ? -6.388 -9.314 25.211 1.00 96.88 232 GLU A C 1
ATOM 1820 O O . GLU A 1 232 ? -6.813 -9.438 26.359 1.00 96.88 232 GLU A O 1
ATOM 1825 N N . ILE A 1 233 ? -6.477 -10.315 24.324 1.00 96.38 233 ILE A N 1
ATOM 1826 C CA . ILE A 1 233 ? -7.022 -11.639 24.675 1.00 96.38 233 ILE A CA 1
ATOM 1827 C C . ILE A 1 233 ? -6.267 -12.224 25.876 1.00 96.38 233 ILE A C 1
ATOM 1829 O O . ILE A 1 233 ? -6.891 -12.692 26.828 1.00 96.38 233 ILE A O 1
ATOM 1833 N N . SER A 1 234 ? -4.933 -12.174 25.854 1.00 96.12 234 SER A N 1
ATOM 1834 C CA . SER A 1 234 ? -4.087 -12.736 26.914 1.00 96.12 234 SER A CA 1
ATOM 1835 C C . SER A 1 234 ? -4.267 -12.017 28.256 1.00 96.12 234 SER A C 1
ATOM 1837 O O . SER A 1 234 ? -4.207 -12.650 29.311 1.00 96.12 234 SER A O 1
ATOM 1839 N N . VAL A 1 235 ? -4.484 -10.698 28.238 1.00 95.75 235 VAL A N 1
ATOM 1840 C CA . VAL A 1 235 ? -4.770 -9.907 29.443 1.00 95.75 235 VAL A CA 1
ATOM 1841 C C . VAL A 1 235 ? -6.144 -10.272 30.003 1.00 95.75 235 VAL A C 1
ATOM 1843 O O . VAL A 1 235 ? -6.241 -10.639 31.173 1.00 95.75 235 VAL A O 1
ATOM 1846 N N . LEU A 1 236 ? -7.191 -10.259 29.173 1.00 93.31 236 LEU A N 1
ATOM 1847 C CA . LEU A 1 236 ? -8.560 -10.536 29.619 1.00 93.31 236 LEU A CA 1
ATOM 1848 C C . LEU A 1 236 ? -8.753 -11.988 30.087 1.00 93.31 236 LEU A C 1
ATOM 1850 O O . LEU A 1 236 ? -9.537 -12.236 31.003 1.00 93.31 236 LEU A O 1
ATOM 1854 N N . GLN A 1 237 ? -7.994 -12.941 29.533 1.00 92.38 237 GLN A N 1
ATOM 1855 C CA . GLN A 1 237 ? -7.942 -14.321 30.034 1.00 92.38 237 GLN A CA 1
ATOM 1856 C C . GLN A 1 237 ? -7.438 -14.399 31.480 1.00 92.38 237 GLN A C 1
ATOM 1858 O O . GLN A 1 237 ? -7.960 -15.190 32.261 1.00 92.38 237 GLN A O 1
ATOM 1863 N N . LYS A 1 238 ? -6.446 -13.579 31.851 1.00 92.00 238 LYS A N 1
ATOM 1864 C CA . LYS A 1 238 ? -5.895 -13.540 33.217 1.00 92.00 238 LYS A CA 1
ATOM 1865 C C . LYS A 1 238 ? -6.822 -12.830 34.198 1.00 92.00 238 LYS A C 1
ATOM 1867 O O . LYS A 1 238 ? -6.867 -13.206 35.363 1.00 92.00 238 LYS A O 1
ATOM 1872 N N . THR A 1 239 ? -7.533 -11.801 33.743 1.00 86.81 239 THR A N 1
ATOM 1873 C CA . THR A 1 239 ? -8.457 -11.028 34.586 1.00 86.81 239 THR A CA 1
ATOM 1874 C C . THR A 1 239 ? -9.716 -11.820 34.947 1.00 86.81 239 THR A C 1
ATOM 1876 O O . THR A 1 239 ? -10.263 -11.614 36.026 1.00 86.81 239 THR A O 1
ATOM 1879 N N . GLY A 1 240 ? -10.146 -12.744 34.081 1.00 79.69 240 GLY A N 1
ATOM 1880 C CA . GLY A 1 240 ? -11.391 -13.492 34.246 1.00 79.69 240 GLY A CA 1
ATOM 1881 C C . GLY A 1 240 ? -12.601 -12.638 33.862 1.00 79.69 240 GLY A C 1
ATOM 1882 O O . GLY A 1 240 ? -12.917 -11.644 34.512 1.00 79.69 240 GLY A O 1
ATOM 1883 N N . LEU A 1 241 ? -13.283 -13.014 32.780 1.00 84.19 241 LEU A N 1
ATOM 1884 C CA . LEU A 1 241 ? -14.447 -12.285 32.277 1.00 84.19 241 LEU A CA 1
ATOM 1885 C C . LEU A 1 241 ? -15.738 -12.818 32.906 1.00 84.19 241 LEU A C 1
ATOM 1887 O O . LEU A 1 241 ? -15.998 -14.021 32.882 1.00 84.19 241 LEU A O 1
ATOM 1891 N N . ALA A 1 242 ? -16.564 -11.920 33.443 1.00 84.12 242 ALA A N 1
ATOM 1892 C CA . ALA A 1 242 ? -17.898 -12.262 33.923 1.00 84.12 242 ALA A CA 1
ATOM 1893 C C . ALA A 1 242 ? -18.918 -12.218 32.765 1.00 84.12 242 ALA A C 1
ATOM 1895 O O . ALA A 1 242 ? -18.837 -11.323 31.917 1.00 84.12 242 ALA A O 1
ATOM 1896 N N . PRO A 1 243 ? -19.918 -13.122 32.727 1.00 85.31 243 PRO A N 1
ATOM 1897 C CA . PRO A 1 243 ? -21.024 -13.012 31.780 1.00 85.31 243 PRO A CA 1
ATOM 1898 C C . PRO A 1 243 ? -21.711 -11.636 31.883 1.00 85.31 243 PRO A C 1
ATOM 1900 O O . PRO A 1 243 ? -21.874 -11.125 32.995 1.00 85.31 243 PRO A O 1
ATOM 1903 N N . PRO A 1 244 ? -22.142 -11.024 30.763 1.00 88.12 244 PRO A N 1
ATOM 1904 C CA . PRO A 1 244 ? -22.240 -11.577 29.406 1.00 88.12 244 PRO A CA 1
ATOM 1905 C C . PRO A 1 244 ? -21.040 -11.246 28.487 1.00 88.12 244 PRO A C 1
ATOM 1907 O O . PRO A 1 244 ? -21.221 -11.091 27.284 1.00 88.12 244 PRO A O 1
ATOM 1910 N N . ASP A 1 245 ? -19.829 -11.056 29.016 1.00 94.50 245 ASP A N 1
ATOM 1911 C CA . ASP A 1 245 ? -18.682 -10.637 28.200 1.00 94.50 245 ASP A CA 1
ATOM 1912 C C . ASP A 1 245 ? -18.154 -11.756 27.280 1.00 94.50 245 ASP A C 1
ATOM 1914 O O . ASP A 1 245 ? -17.576 -12.742 27.738 1.00 94.50 245 ASP A O 1
ATOM 1918 N N . ASN A 1 246 ? -18.317 -11.570 25.965 1.00 95.12 246 ASN A N 1
ATOM 1919 C CA . ASN A 1 246 ? -17.942 -12.546 24.937 1.00 95.12 246 ASN A CA 1
ATOM 1920 C C . ASN A 1 246 ? -16.677 -12.152 24.164 1.00 95.12 246 ASN A C 1
ATOM 1922 O O . ASN A 1 246 ? -16.429 -12.701 23.088 1.00 95.12 246 ASN A O 1
ATOM 1926 N N . PHE A 1 247 ? -15.854 -11.228 24.675 1.00 96.25 247 PHE A N 1
ATOM 1927 C CA . PHE A 1 247 ? -14.687 -10.749 23.928 1.00 96.25 247 PHE A CA 1
ATOM 1928 C C . PHE A 1 247 ? -13.782 -11.868 23.435 1.00 96.25 247 PHE A C 1
ATOM 1930 O O . PHE A 1 247 ? -13.494 -11.960 22.246 1.00 96.25 247 PHE A O 1
ATOM 1937 N N . ILE A 1 248 ? -13.368 -12.744 24.351 1.00 95.56 248 ILE A N 1
ATOM 1938 C CA . ILE A 1 248 ? -12.472 -13.861 24.039 1.00 95.56 248 ILE A CA 1
ATOM 1939 C C . ILE A 1 248 ? -13.159 -14.834 23.074 1.00 95.56 248 ILE A C 1
ATOM 1941 O O . ILE A 1 248 ? -12.535 -15.279 22.115 1.00 95.56 248 ILE A O 1
ATOM 1945 N N . VAL A 1 249 ? -14.451 -15.108 23.287 1.00 94.88 249 VAL A N 1
ATOM 1946 C CA . VAL A 1 249 ? -15.251 -16.028 22.461 1.00 94.88 249 VAL A CA 1
ATOM 1947 C C . VAL A 1 249 ? -15.281 -15.583 20.998 1.00 94.88 249 VAL A C 1
ATOM 1949 O O . VAL A 1 249 ? -15.189 -16.423 20.108 1.00 94.88 249 VAL A O 1
ATOM 1952 N N . VAL A 1 250 ? -15.363 -14.275 20.741 1.00 96.69 250 VAL A N 1
ATOM 1953 C CA . VAL A 1 250 ? -15.406 -13.716 19.380 1.00 96.69 250 VAL A CA 1
ATOM 1954 C C . VAL A 1 250 ? -14.005 -13.476 18.809 1.00 96.69 250 VAL A C 1
ATOM 1956 O O . VAL A 1 250 ? -13.742 -13.794 17.649 1.00 96.69 250 VAL A O 1
ATOM 1959 N N . MET A 1 251 ? -13.085 -12.924 19.603 1.00 97.31 251 MET A N 1
ATOM 1960 C CA . MET A 1 251 ? -11.766 -12.508 19.114 1.00 97.31 251 MET A CA 1
ATOM 1961 C C . MET A 1 251 ? -10.800 -13.678 18.917 1.00 97.31 251 MET A C 1
ATOM 1963 O O . MET A 1 251 ? -9.958 -13.629 18.022 1.00 97.31 251 MET A O 1
ATOM 1967 N N . GLN A 1 252 ? -10.913 -14.752 19.700 1.00 96.75 252 GLN A N 1
ATOM 1968 C CA . GLN A 1 252 ? -9.997 -15.888 19.591 1.00 96.75 252 GLN A CA 1
ATOM 1969 C C . GLN A 1 252 ? -10.152 -16.665 18.265 1.00 96.75 252 GLN A C 1
ATOM 1971 O O . GLN A 1 252 ? -9.126 -16.937 17.635 1.00 96.75 252 GLN A O 1
ATOM 1976 N N . PRO A 1 253 ? -11.369 -16.992 17.777 1.00 97.56 253 PRO A N 1
ATOM 1977 C CA . PRO A 1 253 ? -11.550 -17.543 16.431 1.00 97.56 253 PRO A CA 1
ATOM 1978 C C . PRO A 1 253 ? -11.085 -16.587 15.330 1.00 97.56 253 PRO A C 1
ATOM 1980 O O . PRO A 1 253 ? -10.438 -17.026 14.384 1.00 97.56 253 PRO A O 1
ATOM 1983 N N . PHE A 1 254 ? -11.354 -15.284 15.473 1.00 97.62 254 PHE A N 1
ATOM 1984 C CA . PHE A 1 254 ? -10.890 -14.273 14.521 1.00 97.62 254 PHE A CA 1
ATOM 1985 C C . PHE A 1 254 ? -9.363 -14.295 14.364 1.00 97.62 254 PHE A C 1
ATOM 1987 O O . PHE A 1 254 ? -8.870 -14.404 13.244 1.00 97.62 254 PHE A O 1
ATOM 1994 N N . VAL A 1 255 ? -8.614 -14.275 15.472 1.00 97.75 255 VAL A N 1
ATOM 1995 C CA . VAL A 1 255 ? -7.147 -14.372 15.433 1.00 97.75 255 VAL A CA 1
ATOM 1996 C C . VAL A 1 255 ? -6.711 -15.663 14.742 1.00 97.75 255 VAL A C 1
ATOM 1998 O O . VAL A 1 255 ? -5.917 -15.607 13.811 1.00 97.75 255 VAL A O 1
ATOM 2001 N N . ARG A 1 256 ? -7.269 -16.818 15.131 1.00 97.25 256 ARG A N 1
ATOM 2002 C CA . ARG A 1 256 ? -6.915 -18.116 14.523 1.00 97.25 256 ARG A CA 1
ATOM 2003 C C . ARG A 1 256 ? -7.105 -18.129 13.006 1.00 97.25 256 ARG A C 1
ATOM 2005 O O . ARG A 1 256 ? -6.269 -18.691 12.306 1.00 97.25 256 ARG A O 1
ATOM 2012 N N . ASN A 1 257 ? -8.175 -17.510 12.515 1.00 96.81 257 ASN A N 1
ATOM 2013 C CA . ASN A 1 257 ? -8.484 -17.467 11.089 1.00 96.81 257 ASN A CA 1
ATOM 2014 C C . ASN A 1 257 ? -7.567 -16.503 10.322 1.00 96.81 257 ASN A C 1
ATOM 2016 O O . ASN A 1 257 ? -7.192 -16.787 9.187 1.00 96.81 257 ASN A O 1
ATOM 2020 N N . MET A 1 258 ? -7.193 -15.376 10.933 1.00 97.19 258 MET A N 1
ATOM 2021 C CA . MET A 1 258 ? -6.496 -14.293 10.232 1.00 97.19 258 MET A CA 1
ATOM 2022 C C . MET A 1 258 ? -4.975 -14.318 10.393 1.00 97.19 258 MET A C 1
ATOM 2024 O O . MET A 1 258 ? -4.280 -13.766 9.539 1.00 97.19 258 MET A O 1
ATOM 2028 N N . SER A 1 259 ? -4.438 -14.973 11.430 1.00 96.62 259 SER A N 1
ATOM 2029 C CA . SER A 1 259 ? -2.995 -15.001 11.715 1.00 96.62 259 SER A CA 1
ATOM 2030 C C . SER A 1 259 ? -2.154 -15.430 10.519 1.00 96.62 259 SER A C 1
ATOM 2032 O O . SER A 1 259 ? -1.237 -14.712 10.131 1.00 96.62 259 SER A O 1
ATOM 2034 N N . SER A 1 260 ? -2.510 -16.542 9.873 1.00 96.81 260 SER A N 1
ATOM 2035 C CA . SER A 1 260 ? -1.765 -17.052 8.716 1.00 96.81 260 SER A CA 1
ATOM 2036 C C . SER A 1 260 ? -1.763 -16.074 7.539 1.00 96.81 260 SER A C 1
ATOM 2038 O O . SER A 1 260 ? -0.748 -15.930 6.862 1.00 96.81 260 SER A O 1
ATOM 2040 N N . SER A 1 261 ? -2.876 -15.373 7.308 1.00 96.88 261 SER A N 1
ATOM 2041 C CA . SER A 1 261 ? -2.998 -14.400 6.219 1.00 96.88 261 SER A CA 1
ATOM 2042 C C . SER A 1 261 ? -2.161 -13.147 6.473 1.00 96.88 261 SER A C 1
ATOM 2044 O O . SER A 1 261 ? -1.507 -12.654 5.552 1.00 96.88 261 SER A O 1
ATOM 2046 N N . VAL A 1 262 ? -2.148 -12.651 7.713 1.00 97.81 262 VAL A N 1
ATOM 2047 C CA . VAL A 1 262 ? -1.331 -11.496 8.115 1.00 97.81 262 VAL A CA 1
ATOM 2048 C C . VAL A 1 262 ? 0.159 -11.842 8.068 1.00 97.81 262 VAL A C 1
ATOM 2050 O O . VAL A 1 262 ? 0.947 -11.072 7.519 1.00 97.81 262 VAL A O 1
ATOM 2053 N N . ASP A 1 263 ? 0.547 -13.021 8.558 1.00 97.00 263 ASP A N 1
ATOM 2054 C CA . ASP A 1 263 ? 1.936 -13.487 8.504 1.00 97.00 263 ASP A CA 1
ATOM 2055 C C . ASP A 1 263 ? 2.410 -13.692 7.058 1.00 97.00 263 ASP A C 1
ATOM 2057 O O . ASP A 1 263 ? 3.517 -13.285 6.700 1.00 97.00 263 ASP A O 1
ATOM 2061 N N . ALA A 1 264 ? 1.562 -14.260 6.195 1.00 96.44 264 ALA A N 1
ATOM 2062 C CA . ALA A 1 264 ? 1.864 -14.417 4.776 1.00 96.44 264 ALA A CA 1
ATOM 2063 C C . ALA A 1 264 ? 2.075 -13.064 4.077 1.00 96.44 264 ALA A C 1
ATOM 2065 O O . ALA A 1 264 ? 3.035 -12.919 3.320 1.00 96.44 264 ALA A O 1
ATOM 2066 N N . LEU A 1 265 ? 1.227 -12.066 4.351 1.00 96.69 265 LEU A N 1
ATOM 2067 C CA . LEU A 1 265 ? 1.394 -10.711 3.814 1.00 96.69 265 LEU A CA 1
ATOM 2068 C C . LEU A 1 265 ? 2.682 -10.053 4.296 1.00 96.69 265 LEU A C 1
ATOM 2070 O O . LEU A 1 265 ? 3.412 -9.476 3.495 1.00 96.69 265 LEU A O 1
ATOM 2074 N N . LYS A 1 266 ? 2.992 -10.177 5.588 1.00 97.06 266 LYS A N 1
ATOM 2075 C CA . LYS A 1 266 ? 4.236 -9.654 6.154 1.00 97.06 266 LYS A CA 1
ATOM 2076 C C . LYS A 1 266 ? 5.462 -10.283 5.494 1.00 97.06 266 LYS A C 1
ATOM 2078 O O . LYS A 1 266 ? 6.394 -9.576 5.120 1.00 97.06 266 LYS A O 1
ATOM 2083 N N . ASN A 1 267 ? 5.453 -11.601 5.313 1.00 96.88 267 ASN A N 1
ATOM 2084 C CA . ASN A 1 267 ? 6.537 -12.308 4.637 1.00 96.88 267 ASN A CA 1
ATOM 2085 C C . ASN A 1 267 ? 6.651 -11.895 3.164 1.00 96.88 267 ASN A C 1
ATOM 2087 O O . ASN A 1 267 ? 7.761 -11.698 2.679 1.00 96.88 267 ASN A O 1
ATOM 2091 N N . MET A 1 268 ? 5.521 -11.713 2.474 1.00 96.38 268 MET A N 1
ATOM 2092 C CA . MET A 1 268 ? 5.485 -11.228 1.093 1.00 96.38 268 MET A CA 1
ATOM 2093 C C . MET A 1 268 ? 6.076 -9.820 0.969 1.00 96.38 268 MET A C 1
ATOM 2095 O O . MET A 1 268 ? 6.903 -9.601 0.091 1.00 96.38 268 MET A O 1
ATOM 2099 N N . ALA A 1 269 ? 5.712 -8.892 1.860 1.00 96.69 269 ALA A N 1
ATOM 2100 C CA . ALA A 1 269 ? 6.254 -7.534 1.869 1.00 96.69 269 ALA A CA 1
ATOM 2101 C C . ALA A 1 269 ? 7.771 -7.525 2.126 1.00 96.69 269 ALA A C 1
ATOM 2103 O O . ALA A 1 269 ? 8.522 -6.922 1.365 1.00 96.69 269 ALA A O 1
ATOM 2104 N N . ASN A 1 270 ? 8.241 -8.273 3.130 1.00 95.81 270 ASN A N 1
ATOM 2105 C CA . ASN A 1 270 ? 9.672 -8.379 3.431 1.00 95.81 270 ASN A CA 1
ATOM 2106 C C . ASN A 1 270 ? 10.471 -8.998 2.272 1.00 95.81 270 ASN A C 1
ATOM 2108 O O . ASN A 1 270 ? 11.583 -8.566 1.972 1.00 95.81 270 ASN A O 1
ATOM 2112 N N . ALA A 1 271 ? 9.928 -10.034 1.625 1.00 96.25 271 ALA A N 1
ATOM 2113 C CA . ALA A 1 271 ? 10.557 -10.645 0.458 1.00 96.25 271 ALA A CA 1
ATOM 2114 C C . ALA A 1 271 ? 10.634 -9.648 -0.706 1.00 96.25 271 ALA A C 1
ATOM 2116 O O . ALA A 1 271 ? 11.700 -9.482 -1.298 1.00 96.25 271 ALA A O 1
ATOM 2117 N N . LEU A 1 272 ? 9.539 -8.930 -0.966 1.00 96.31 272 LEU A N 1
ATOM 2118 C CA . LEU A 1 272 ? 9.460 -7.928 -2.021 1.00 96.31 272 LEU A CA 1
ATOM 2119 C C . LEU A 1 272 ? 10.476 -6.797 -1.826 1.00 96.31 272 LEU A C 1
ATOM 2121 O O . LEU A 1 272 ? 11.143 -6.415 -2.781 1.00 96.31 272 LEU A O 1
ATOM 2125 N N . GLU A 1 273 ? 10.660 -6.289 -0.606 1.00 93.88 273 GLU A N 1
ATOM 2126 C CA . GLU A 1 273 ? 11.674 -5.258 -0.342 1.00 93.88 273 GLU A CA 1
ATOM 2127 C C . GLU A 1 273 ? 13.092 -5.729 -0.687 1.00 93.88 273 GLU A C 1
ATOM 2129 O O . GLU A 1 273 ? 13.874 -4.985 -1.285 1.00 93.88 273 GLU A O 1
ATOM 2134 N N . ASN A 1 274 ? 13.424 -6.980 -0.361 1.00 93.56 274 ASN A N 1
ATOM 2135 C CA . ASN A 1 274 ? 14.720 -7.563 -0.706 1.00 93.56 274 ASN A CA 1
ATOM 2136 C C . ASN A 1 274 ? 14.871 -7.765 -2.222 1.00 93.56 274 ASN A C 1
ATOM 2138 O O . ASN A 1 274 ? 15.936 -7.492 -2.783 1.00 93.56 274 ASN A O 1
ATOM 2142 N N . GLU A 1 275 ? 13.810 -8.206 -2.898 1.00 94.88 275 GLU A N 1
ATOM 2143 C CA . GLU A 1 275 ? 13.782 -8.347 -4.356 1.00 94.88 275 GLU A CA 1
ATOM 2144 C C . GLU A 1 275 ? 13.962 -6.997 -5.059 1.00 94.88 275 GLU A C 1
ATOM 2146 O O . GLU A 1 275 ? 14.751 -6.904 -6.000 1.00 94.88 275 GLU A O 1
ATOM 2151 N N . LEU A 1 276 ? 13.309 -5.941 -4.568 1.00 95.25 276 LEU A N 1
ATOM 2152 C CA . LEU A 1 276 ? 13.432 -4.580 -5.090 1.00 95.25 276 LEU A CA 1
ATOM 2153 C C . LEU A 1 276 ? 14.842 -4.022 -4.904 1.00 95.25 276 LEU A C 1
ATOM 2155 O O . LEU A 1 276 ? 15.416 -3.485 -5.852 1.00 95.25 276 LEU A O 1
ATOM 2159 N N . ARG A 1 277 ? 15.453 -4.215 -3.728 1.00 93.38 277 ARG A N 1
ATOM 2160 C CA . ARG A 1 277 ? 16.865 -3.857 -3.513 1.00 93.38 277 ARG A CA 1
ATOM 2161 C C . ARG A 1 277 ? 17.779 -4.601 -4.486 1.00 93.38 277 ARG A C 1
ATOM 2163 O O . ARG A 1 277 ? 18.643 -3.994 -5.114 1.00 93.38 277 ARG A O 1
ATOM 2170 N N . SER A 1 278 ? 17.553 -5.903 -4.671 1.00 94.88 278 SER A N 1
ATOM 2171 C CA . SER A 1 278 ? 18.312 -6.709 -5.633 1.00 94.88 278 SER A CA 1
ATOM 2172 C C . SER A 1 278 ? 18.112 -6.245 -7.081 1.00 94.88 278 SER A C 1
ATOM 2174 O O . SER A 1 278 ? 19.055 -6.285 -7.870 1.00 94.88 278 SER A O 1
ATOM 2176 N N . LEU A 1 279 ? 16.903 -5.814 -7.443 1.00 95.69 279 LEU A N 1
ATOM 2177 C CA . LEU A 1 279 ? 16.570 -5.302 -8.771 1.00 95.69 279 LEU A CA 1
ATOM 2178 C C . LEU A 1 279 ? 17.283 -3.979 -9.061 1.00 95.69 279 LEU A C 1
ATOM 2180 O O . LEU A 1 279 ? 17.908 -3.845 -10.110 1.00 95.69 279 LEU A O 1
ATOM 2184 N N . LEU A 1 280 ? 17.227 -3.027 -8.131 1.00 94.12 280 LEU A N 1
ATOM 2185 C CA . LEU A 1 280 ? 17.911 -1.742 -8.266 1.00 94.12 280 LEU A CA 1
ATOM 2186 C C . LEU A 1 280 ? 19.430 -1.940 -8.375 1.00 94.12 280 LEU A C 1
ATOM 2188 O O . LEU A 1 280 ? 20.055 -1.431 -9.307 1.00 94.12 280 LEU A O 1
ATOM 2192 N N . ALA A 1 281 ? 20.006 -2.789 -7.518 1.00 93.25 281 ALA A N 1
ATOM 2193 C CA . ALA A 1 281 ? 21.421 -3.148 -7.591 1.00 93.25 281 ALA A CA 1
ATOM 2194 C C . ALA A 1 281 ? 21.792 -3.837 -8.919 1.00 93.25 281 ALA A C 1
ATOM 2196 O O . ALA A 1 281 ? 22.864 -3.585 -9.469 1.00 93.25 281 ALA A O 1
ATOM 2197 N N . PHE A 1 282 ? 20.906 -4.673 -9.477 1.00 94.38 282 PHE A N 1
ATOM 2198 C CA . PHE A 1 282 ? 21.110 -5.308 -10.785 1.00 94.38 282 PHE A CA 1
ATOM 2199 C C . PHE A 1 282 ? 21.242 -4.283 -11.925 1.00 94.38 282 PHE A C 1
ATOM 2201 O O . PHE A 1 282 ? 22.011 -4.513 -12.858 1.00 94.38 282 PHE A O 1
ATOM 2208 N N . TYR A 1 283 ? 20.550 -3.144 -11.834 1.00 94.00 283 TYR A N 1
ATOM 2209 C CA . TYR A 1 283 ? 20.668 -2.034 -12.786 1.00 94.00 283 TYR A CA 1
ATOM 2210 C C . TYR A 1 283 ? 21.742 -0.998 -12.413 1.00 94.00 283 TYR A C 1
ATOM 2212 O O . TYR A 1 283 ? 21.913 -0.013 -13.129 1.00 94.00 283 TYR A O 1
ATOM 2220 N N . GLY A 1 284 ? 22.515 -1.245 -11.351 1.00 91.62 284 GLY A N 1
ATOM 2221 C CA . GLY A 1 284 ? 23.621 -0.386 -10.927 1.00 91.62 284 GLY A CA 1
ATOM 2222 C C . GLY A 1 284 ? 23.204 0.829 -10.096 1.00 91.62 284 GLY A C 1
ATOM 2223 O O . GLY A 1 284 ? 24.021 1.731 -9.914 1.00 91.62 284 GLY A O 1
ATOM 2224 N N . GLU A 1 285 ? 21.970 0.858 -9.590 1.00 90.31 285 GLU A N 1
ATOM 2225 C CA . GLU A 1 285 ? 21.505 1.894 -8.667 1.00 90.31 285 GLU A CA 1
ATOM 2226 C C . GLU A 1 285 ? 22.019 1.621 -7.244 1.00 90.31 285 GLU A C 1
ATOM 2228 O O . GLU A 1 285 ? 22.083 0.472 -6.795 1.00 90.31 285 GLU A O 1
ATOM 2233 N N . ASN A 1 286 ? 22.389 2.679 -6.516 1.00 84.56 286 ASN A N 1
ATOM 2234 C CA . ASN A 1 286 ? 22.865 2.558 -5.138 1.00 84.56 286 ASN A CA 1
ATOM 2235 C C . ASN A 1 286 ? 21.685 2.597 -4.157 1.00 84.56 286 ASN A C 1
ATOM 2237 O O . ASN A 1 286 ? 21.105 3.655 -3.926 1.00 84.56 286 ASN A O 1
ATOM 2241 N N . THR A 1 287 ? 21.355 1.451 -3.560 1.00 81.06 287 THR A N 1
ATOM 2242 C CA . THR A 1 287 ? 20.211 1.299 -2.644 1.00 81.06 287 THR A CA 1
ATOM 2243 C C . THR A 1 287 ? 20.443 1.851 -1.240 1.00 81.06 287 THR A C 1
ATOM 2245 O O . THR A 1 287 ? 19.485 1.972 -0.479 1.00 81.06 287 THR A O 1
ATOM 2248 N N . ASP A 1 288 ? 21.695 2.149 -0.885 1.00 78.19 288 ASP A N 1
ATOM 2249 C CA . ASP A 1 288 ? 22.081 2.573 0.468 1.00 78.19 288 ASP A CA 1
ATOM 2250 C C . ASP A 1 288 ? 22.323 4.089 0.559 1.00 78.19 288 ASP A C 1
ATOM 2252 O O . ASP A 1 288 ? 22.578 4.628 1.637 1.00 78.19 288 ASP A O 1
ATOM 2256 N N . ALA A 1 289 ? 22.239 4.795 -0.571 1.00 78.25 289 ALA A N 1
ATOM 2257 C CA . ALA A 1 289 ? 22.314 6.248 -0.612 1.00 78.25 289 ALA A CA 1
ATOM 2258 C C . ALA A 1 289 ? 21.036 6.887 -0.038 1.00 78.25 289 ALA A C 1
ATOM 2260 O O . ALA A 1 289 ? 19.939 6.357 -0.198 1.00 78.25 289 ALA A O 1
ATOM 2261 N N . GLN A 1 290 ? 21.161 8.067 0.581 1.00 70.88 290 GLN A N 1
ATOM 2262 C CA . GLN A 1 290 ? 19.990 8.848 1.019 1.00 70.88 290 GLN A CA 1
ATOM 2263 C C . GLN A 1 290 ? 19.074 9.232 -0.150 1.00 70.88 290 GLN A C 1
ATOM 2265 O O . GLN A 1 290 ? 17.859 9.268 0.018 1.00 70.88 290 GLN A O 1
ATOM 2270 N N . ASP A 1 291 ? 19.660 9.441 -1.329 1.00 73.56 291 ASP A N 1
ATOM 2271 C CA . ASP A 1 291 ? 18.957 9.774 -2.569 1.00 73.56 291 ASP A CA 1
ATOM 2272 C C . ASP A 1 291 ? 18.716 8.536 -3.451 1.00 73.56 291 ASP A C 1
ATOM 2274 O O . ASP A 1 291 ? 18.613 8.648 -4.673 1.00 73.56 291 ASP A O 1
ATOM 2278 N N . ALA A 1 292 ? 18.684 7.335 -2.858 1.00 77.81 292 ALA A N 1
ATOM 2279 C CA . ALA A 1 292 ? 18.395 6.115 -3.602 1.00 77.81 292 ALA A CA 1
ATOM 2280 C C . ALA A 1 292 ? 17.043 6.248 -4.328 1.00 77.81 292 ALA A C 1
ATOM 2282 O O . ALA A 1 292 ? 16.054 6.671 -3.713 1.00 77.81 292 ALA A O 1
ATOM 2283 N N . PRO A 1 293 ? 16.969 5.890 -5.623 1.00 83.00 293 PRO A N 1
ATOM 2284 C CA . PRO A 1 293 ? 15.732 6.007 -6.371 1.00 83.00 293 PRO A CA 1
ATOM 2285 C C . PRO A 1 293 ? 14.680 5.094 -5.754 1.00 83.00 293 PRO A C 1
ATOM 2287 O O . PRO A 1 293 ? 14.929 3.915 -5.478 1.00 83.00 293 PRO A O 1
ATOM 2290 N N . LYS A 1 294 ? 13.479 5.636 -5.558 1.00 91.44 294 LYS A N 1
ATOM 2291 C CA . LYS A 1 294 ? 12.351 4.819 -5.132 1.00 91.44 294 LYS A CA 1
ATOM 2292 C C . LYS A 1 294 ? 11.994 3.838 -6.252 1.00 91.44 294 LYS A C 1
ATOM 2294 O O . LYS A 1 294 ? 12.071 4.217 -7.425 1.00 91.44 294 LYS A O 1
ATOM 2299 N N . PRO A 1 295 ? 11.588 2.600 -5.933 1.00 93.31 295 PRO A N 1
ATOM 2300 C CA . PRO A 1 295 ? 11.185 1.629 -6.946 1.00 93.31 295 PRO A CA 1
ATOM 2301 C C . PRO A 1 295 ? 10.122 2.158 -7.916 1.00 93.31 295 PRO A C 1
ATOM 2303 O O . PRO A 1 295 ? 10.240 1.964 -9.123 1.00 93.31 295 PRO A O 1
ATOM 2306 N N . GLU A 1 296 ? 9.126 2.883 -7.409 1.00 95.12 296 GLU A N 1
ATOM 2307 C CA . GLU A 1 296 ? 8.071 3.499 -8.213 1.00 95.12 296 GLU A CA 1
ATOM 2308 C C . GLU A 1 296 ? 8.605 4.549 -9.204 1.00 95.12 296 GLU A C 1
ATOM 2310 O O . GLU A 1 296 ? 8.214 4.550 -10.374 1.00 95.12 296 GLU A O 1
ATOM 2315 N N . ASP A 1 297 ? 9.568 5.375 -8.783 1.00 94.12 297 ASP A N 1
ATOM 2316 C CA . ASP A 1 297 ? 10.224 6.370 -9.639 1.00 94.12 297 ASP A CA 1
ATOM 2317 C C . ASP A 1 297 ? 11.100 5.688 -10.700 1.00 94.12 297 ASP A C 1
ATOM 2319 O O . ASP A 1 297 ? 11.125 6.094 -11.866 1.00 94.12 297 ASP A O 1
ATOM 2323 N N . PHE A 1 298 ? 11.780 4.605 -10.316 1.00 95.19 298 PHE A N 1
ATOM 2324 C CA . PHE A 1 298 ? 12.586 3.787 -11.216 1.00 95.19 298 PHE A CA 1
ATOM 2325 C C . PHE A 1 298 ? 11.733 3.127 -12.310 1.00 95.19 298 PHE A C 1
ATOM 2327 O O . PHE A 1 298 ? 12.076 3.184 -13.495 1.00 95.19 298 PHE A O 1
ATOM 2334 N N . PHE A 1 299 ? 10.576 2.564 -11.950 1.00 97.06 299 PHE A N 1
ATOM 2335 C CA . PHE A 1 299 ? 9.602 2.059 -12.920 1.00 97.06 299 PHE A CA 1
ATOM 2336 C C . PHE A 1 299 ? 9.068 3.186 -13.817 1.00 97.06 299 PHE A C 1
ATOM 2338 O O . PHE A 1 299 ? 9.003 3.030 -15.041 1.00 97.06 299 PHE A O 1
ATOM 2345 N N . GLY A 1 300 ? 8.764 4.349 -13.233 1.00 96.81 300 GLY A N 1
ATOM 2346 C CA . GLY A 1 300 ? 8.337 5.554 -13.948 1.00 96.81 300 GLY A CA 1
ATOM 2347 C C . GLY A 1 300 ? 9.338 6.030 -15.005 1.00 96.81 300 GLY A C 1
ATOM 2348 O O . GLY A 1 300 ? 8.947 6.389 -16.121 1.00 96.81 300 GLY A O 1
ATOM 2349 N N . LEU A 1 301 ? 10.636 5.979 -14.701 1.00 96.25 301 LEU A N 1
ATOM 2350 C CA . LEU A 1 301 ? 11.710 6.330 -15.632 1.00 96.25 301 LEU A CA 1
ATOM 2351 C C . LEU A 1 301 ? 11.674 5.449 -16.885 1.00 96.25 301 LEU A C 1
ATOM 2353 O O . LEU A 1 301 ? 11.733 5.959 -18.008 1.00 96.25 301 LEU A O 1
ATOM 2357 N N . ILE A 1 302 ? 11.538 4.134 -16.705 1.00 97.00 302 ILE A N 1
ATOM 2358 C CA . ILE A 1 302 ? 11.529 3.161 -17.805 1.00 97.00 302 ILE A CA 1
ATOM 2359 C C . ILE A 1 302 ? 10.285 3.346 -18.681 1.00 97.00 302 ILE A C 1
ATOM 2361 O O . ILE A 1 302 ? 10.391 3.338 -19.910 1.00 97.00 302 ILE A O 1
ATOM 2365 N N . LEU A 1 303 ? 9.122 3.594 -18.072 1.00 97.31 303 LEU A N 1
ATOM 2366 C CA . LEU A 1 303 ? 7.878 3.897 -18.788 1.00 97.31 303 LEU A CA 1
ATOM 2367 C C . LEU A 1 303 ? 7.997 5.175 -19.625 1.00 97.31 303 LEU A C 1
ATOM 2369 O O . LEU A 1 303 ? 7.629 5.193 -20.801 1.00 97.31 303 LEU A O 1
ATOM 2373 N N . SER A 1 304 ? 8.560 6.233 -19.040 1.00 96.94 304 SER A N 1
ATOM 2374 C CA . SER A 1 304 ? 8.790 7.512 -19.719 1.00 96.94 304 SER A CA 1
ATOM 2375 C C . SER A 1 304 ? 9.723 7.357 -20.923 1.00 96.94 304 SER A C 1
ATOM 2377 O O . SER A 1 304 ? 9.455 7.886 -22.011 1.00 96.94 304 SER A O 1
ATOM 2379 N N . PHE A 1 305 ? 10.793 6.573 -20.763 1.00 97.69 305 PHE A N 1
ATOM 2380 C CA . PHE A 1 305 ? 11.689 6.231 -21.861 1.00 97.69 305 PHE A CA 1
ATOM 2381 C C . PHE A 1 305 ? 10.975 5.418 -22.949 1.00 97.69 305 PHE A C 1
ATOM 2383 O O . PHE A 1 305 ? 11.078 5.778 -24.121 1.00 97.69 305 PHE A O 1
ATOM 2390 N N . SER A 1 306 ? 10.204 4.388 -22.582 1.00 97.50 306 SER A N 1
ATOM 2391 C CA . SER A 1 306 ? 9.438 3.579 -23.539 1.00 97.50 306 SER A CA 1
ATOM 2392 C C . SER A 1 306 ? 8.475 4.429 -24.363 1.00 97.50 306 SER A C 1
ATOM 2394 O O . SER A 1 306 ? 8.484 4.360 -25.590 1.00 97.50 306 SER A O 1
ATOM 2396 N N . SER A 1 307 ? 7.678 5.278 -23.708 1.00 97.31 307 SER A N 1
ATOM 2397 C CA . SER A 1 307 ? 6.732 6.167 -24.391 1.00 97.31 307 SER A CA 1
ATOM 2398 C C . SER A 1 307 ? 7.450 7.106 -25.366 1.00 97.31 307 SER A C 1
ATOM 2400 O O . SER A 1 307 ? 7.030 7.276 -26.514 1.00 97.31 307 SER A O 1
ATOM 2402 N N . SER A 1 308 ? 8.593 7.656 -24.945 1.00 97.56 308 SER A N 1
ATOM 2403 C CA . SER A 1 308 ? 9.419 8.512 -25.798 1.00 97.56 308 SER A CA 1
ATOM 2404 C C . SER A 1 308 ? 9.990 7.746 -26.999 1.00 97.56 308 SER A C 1
ATOM 2406 O O . SER A 1 308 ? 10.014 8.280 -28.107 1.00 97.56 308 SER A O 1
ATOM 2408 N N . LEU A 1 309 ? 10.436 6.501 -26.799 1.00 97.56 309 LEU A N 1
ATOM 2409 C CA . LEU A 1 309 ? 10.992 5.648 -27.851 1.00 97.56 309 LEU A CA 1
ATOM 2410 C C . LEU A 1 309 ? 9.926 5.244 -28.876 1.00 97.56 309 LEU A C 1
ATOM 2412 O O . LEU A 1 309 ? 10.173 5.343 -30.074 1.00 97.56 309 LEU A O 1
ATOM 2416 N N . GLN A 1 310 ? 8.739 4.838 -28.420 1.00 97.31 310 GLN A N 1
ATOM 2417 C CA . GLN A 1 310 ? 7.609 4.495 -29.289 1.00 97.31 310 GLN A CA 1
ATOM 2418 C C . GLN A 1 310 ? 7.173 5.689 -30.137 1.00 97.31 310 GLN A C 1
ATOM 2420 O O . GLN A 1 310 ? 6.989 5.555 -31.347 1.00 97.31 310 GLN A O 1
ATOM 2425 N N . LYS A 1 311 ? 7.083 6.876 -29.525 1.00 96.56 311 LYS A N 1
ATOM 2426 C CA . LYS A 1 311 ? 6.786 8.118 -30.242 1.00 96.56 311 LYS A CA 1
ATOM 2427 C C . LYS A 1 311 ? 7.841 8.421 -31.308 1.00 96.56 311 LYS A C 1
ATOM 2429 O O . LYS A 1 311 ? 7.487 8.657 -32.459 1.00 96.56 311 LYS A O 1
ATOM 2434 N N . ALA A 1 312 ? 9.124 8.360 -30.949 1.00 96.00 312 ALA A N 1
ATOM 2435 C CA . ALA A 1 312 ? 10.215 8.578 -31.897 1.00 96.00 312 ALA A CA 1
ATOM 2436 C C . ALA A 1 312 ? 10.208 7.541 -33.036 1.00 96.00 312 ALA A C 1
ATOM 2438 O O . ALA A 1 312 ? 10.470 7.887 -34.184 1.00 96.00 312 ALA A O 1
ATOM 2439 N N . GLY A 1 313 ? 9.874 6.281 -32.741 1.00 95.50 313 GLY A N 1
ATOM 2440 C CA . GLY A 1 313 ? 9.716 5.225 -33.742 1.00 95.50 313 GLY A CA 1
ATOM 2441 C C . GLY A 1 313 ? 8.605 5.520 -34.744 1.00 95.50 313 GLY A C 1
ATOM 2442 O O . GLY A 1 313 ? 8.826 5.381 -35.945 1.00 95.50 313 GLY A O 1
ATOM 2443 N N . LEU A 1 314 ? 7.449 5.992 -34.273 1.00 95.25 314 LEU A N 1
ATOM 2444 C CA . LEU A 1 314 ? 6.348 6.397 -35.148 1.00 95.25 314 LEU A CA 1
ATOM 2445 C C . LEU A 1 314 ? 6.744 7.579 -36.045 1.00 95.25 314 LEU A C 1
ATOM 2447 O O . LEU A 1 314 ? 6.529 7.534 -37.253 1.00 95.25 314 LEU A O 1
ATOM 2451 N N . GLU A 1 315 ? 7.382 8.605 -35.477 1.00 94.50 315 GLU A N 1
ATOM 2452 C CA . GLU A 1 315 ? 7.841 9.780 -36.230 1.00 94.50 315 GLU A CA 1
ATOM 2453 C C . GLU A 1 315 ? 8.872 9.409 -37.309 1.00 94.50 315 GLU A C 1
ATOM 2455 O O . GLU A 1 315 ? 8.795 9.905 -38.436 1.00 94.50 315 GLU A O 1
ATOM 2460 N N . VAL A 1 316 ? 9.803 8.497 -37.002 1.00 93.44 316 VAL A N 1
ATOM 2461 C CA . VAL A 1 316 ? 10.780 7.985 -37.977 1.00 93.44 316 VAL A CA 1
ATOM 2462 C C . VAL A 1 316 ? 10.095 7.178 -39.077 1.00 93.44 316 VAL A C 1
ATOM 2464 O O . VAL A 1 316 ? 10.388 7.400 -40.251 1.00 93.44 316 VAL A O 1
ATOM 2467 N N . HIS A 1 317 ? 9.187 6.268 -38.720 1.00 91.31 317 HIS A N 1
ATOM 2468 C CA . HIS A 1 317 ? 8.451 5.453 -39.685 1.00 91.31 317 HIS A CA 1
ATOM 2469 C C . HIS A 1 317 ? 7.649 6.329 -40.663 1.00 91.31 317 HIS A C 1
ATOM 2471 O O . HIS A 1 317 ? 7.736 6.156 -41.880 1.00 91.31 317 HIS A O 1
ATOM 2477 N N . ASP A 1 318 ? 6.927 7.325 -40.144 1.00 91.44 318 ASP A N 1
ATOM 2478 C CA . ASP A 1 318 ? 6.140 8.256 -40.955 1.00 91.44 318 ASP A CA 1
ATOM 2479 C C . ASP A 1 318 ? 7.020 9.130 -41.858 1.00 91.44 318 ASP A C 1
ATOM 2481 O O . ASP A 1 318 ? 6.658 9.405 -43.006 1.00 91.44 318 ASP A O 1
ATOM 2485 N N . ALA A 1 319 ? 8.182 9.573 -41.370 1.00 89.06 319 ALA A N 1
ATOM 2486 C CA . ALA A 1 319 ? 9.131 10.340 -42.169 1.00 89.06 319 ALA A CA 1
ATOM 2487 C C . ALA A 1 319 ? 9.732 9.500 -43.309 1.00 89.06 319 ALA A C 1
ATOM 2489 O O . ALA A 1 319 ? 9.800 9.974 -44.445 1.00 89.06 319 ALA A O 1
ATOM 2490 N N . GLU A 1 320 ? 10.116 8.248 -43.043 1.00 85.69 320 GLU A N 1
ATOM 2491 C CA . GLU A 1 320 ? 10.642 7.335 -44.067 1.00 85.69 320 GLU A CA 1
ATOM 2492 C C . GLU A 1 320 ? 9.578 7.001 -45.130 1.00 85.69 320 GLU A C 1
ATOM 2494 O O . GLU A 1 320 ? 9.885 7.012 -46.325 1.00 85.69 320 GLU A O 1
ATOM 2499 N N . ALA A 1 321 ? 8.314 6.814 -44.734 1.00 85.25 321 ALA A N 1
ATOM 2500 C CA . ALA A 1 321 ? 7.202 6.601 -45.664 1.00 85.25 321 ALA A CA 1
ATOM 2501 C C . ALA A 1 321 ? 6.935 7.817 -46.577 1.00 85.25 321 ALA A C 1
ATOM 2503 O O . ALA A 1 321 ? 6.581 7.651 -47.744 1.00 85.25 321 ALA A O 1
ATOM 2504 N N . ARG A 1 322 ? 7.132 9.047 -46.078 1.00 84.38 322 ARG A N 1
ATOM 2505 C CA . ARG A 1 322 ? 7.011 10.281 -46.884 1.00 84.38 322 ARG A CA 1
ATOM 2506 C C . ARG A 1 322 ? 8.157 10.466 -47.875 1.00 84.38 322 ARG A C 1
ATOM 2508 O O . ARG A 1 322 ? 7.944 11.064 -48.926 1.00 84.38 322 ARG A O 1
ATOM 2515 N N . LEU A 1 323 ? 9.356 9.990 -47.538 1.00 78.50 323 LEU A N 1
ATOM 2516 C CA . LEU A 1 323 ? 10.536 10.061 -48.406 1.00 78.50 323 LEU A CA 1
ATOM 2517 C C . LEU A 1 323 ? 10.532 8.964 -49.483 1.00 78.50 323 LEU A C 1
ATOM 2519 O O . LEU A 1 323 ? 11.040 9.194 -50.578 1.00 78.50 323 LEU A O 1
ATOM 2523 N N . ASN A 1 324 ? 9.910 7.815 -49.198 1.00 70.06 324 ASN A N 1
ATOM 2524 C CA . ASN A 1 324 ? 9.712 6.708 -50.134 1.00 70.06 324 ASN A CA 1
ATOM 2525 C C . ASN A 1 324 ? 8.215 6.421 -50.368 1.00 70.06 324 ASN A C 1
ATOM 2527 O O . ASN A 1 324 ? 7.739 5.335 -50.020 1.00 70.06 324 ASN A O 1
ATOM 2531 N N . PRO A 1 325 ? 7.450 7.344 -50.983 1.00 63.56 325 PRO A N 1
ATOM 2532 C CA . PRO A 1 325 ? 6.108 7.015 -51.426 1.00 63.56 325 PRO A CA 1
ATOM 2533 C C . PRO A 1 325 ? 6.243 5.919 -52.486 1.00 63.56 325 PRO A C 1
ATOM 2535 O O . PRO A 1 325 ? 6.908 6.106 -53.508 1.00 63.56 325 PRO A O 1
ATOM 2538 N N . LEU A 1 326 ? 5.669 4.744 -52.225 1.00 58.28 326 LEU A N 1
ATOM 2539 C CA . LEU A 1 326 ? 5.612 3.651 -53.192 1.00 58.28 326 LEU A CA 1
ATOM 2540 C C . LEU A 1 326 ? 5.230 4.204 -54.574 1.00 58.28 326 LEU A C 1
ATOM 2542 O O . LEU A 1 326 ? 4.220 4.895 -54.719 1.00 58.28 326 LEU A O 1
ATOM 2546 N N . LYS A 1 327 ? 6.035 3.864 -55.590 1.00 52.56 327 LYS A N 1
ATOM 2547 C CA . LYS A 1 327 ? 5.691 3.976 -57.011 1.00 52.56 327 LYS A CA 1
ATOM 2548 C C . LYS A 1 327 ? 4.483 3.077 -57.290 1.00 52.56 327 LYS A C 1
ATOM 2550 O O . LYS A 1 327 ? 4.628 2.006 -57.870 1.00 52.56 327 LYS A O 1
ATOM 2555 N N . VAL A 1 328 ? 3.283 3.487 -56.892 1.00 47.41 328 VAL A N 1
ATOM 2556 C CA . VAL A 1 328 ? 2.047 2.893 -57.408 1.00 47.41 328 VAL A CA 1
ATOM 2557 C C . VAL A 1 328 ? 1.825 3.496 -58.792 1.00 47.41 328 VAL A C 1
ATOM 2559 O O . VAL A 1 328 ? 0.981 4.357 -59.008 1.00 47.41 328 VAL A O 1
ATOM 2562 N N . GLY A 1 329 ? 2.665 3.078 -59.739 1.00 47.50 329 GLY A N 1
ATOM 2563 C CA . GLY A 1 329 ? 2.358 3.207 -61.150 1.00 47.50 329 GLY A CA 1
ATOM 2564 C C . GLY A 1 329 ? 1.255 2.207 -61.448 1.00 47.50 329 GLY A C 1
ATOM 2565 O O . GLY A 1 329 ? 1.542 1.053 -61.753 1.00 47.50 329 GLY A O 1
ATOM 2566 N N . ILE A 1 330 ? -0.002 2.637 -61.341 1.00 47.75 330 ILE A N 1
ATOM 2567 C CA . ILE A 1 330 ? -1.077 1.975 -62.072 1.00 47.75 330 ILE A CA 1
ATOM 2568 C C . ILE A 1 330 ? -0.707 2.170 -63.544 1.00 47.75 330 ILE A C 1
ATOM 2570 O O . ILE A 1 330 ? -0.934 3.236 -64.111 1.00 47.75 330 ILE A O 1
ATOM 2574 N N . LYS A 1 331 ? -0.057 1.172 -64.153 1.00 45.28 331 LYS A N 1
ATOM 2575 C CA . LYS A 1 331 ? -0.051 1.048 -65.608 1.00 45.28 331 LYS A CA 1
ATOM 2576 C C . LYS A 1 331 ? -1.498 0.769 -65.985 1.00 45.28 331 LYS A C 1
ATOM 2578 O O . LYS A 1 331 ? -1.958 -0.363 -65.877 1.00 45.28 331 LYS A O 1
ATOM 2583 N N . VAL A 1 332 ? -2.226 1.823 -66.337 1.00 48.12 332 VAL A N 1
ATOM 2584 C CA . VAL A 1 332 ? -3.451 1.674 -67.110 1.00 48.12 332 VAL A CA 1
ATOM 2585 C C . VAL A 1 332 ? -2.985 1.153 -68.462 1.00 48.12 332 VAL A C 1
ATOM 2587 O O . VAL A 1 332 ? -2.388 1.880 -69.249 1.00 48.12 332 VAL A O 1
ATOM 2590 N N . GLU A 1 333 ? -3.134 -0.148 -68.663 1.00 44.22 333 GLU A N 1
ATOM 2591 C CA . GLU A 1 333 ? -3.039 -0.755 -69.980 1.00 44.22 333 GLU A CA 1
ATOM 2592 C C . GLU A 1 333 ? -4.243 -0.221 -70.768 1.00 44.22 333 GLU A C 1
ATOM 2594 O O . GLU A 1 333 ? -5.389 -0.577 -70.489 1.00 44.22 333 GLU A O 1
ATOM 2599 N N . GLU A 1 334 ? -4.005 0.743 -71.662 1.00 42.47 334 GLU A N 1
ATOM 2600 C CA . GLU A 1 334 ? -5.016 1.210 -72.610 1.00 42.47 334 GLU A CA 1
ATOM 2601 C C . GLU A 1 334 ? -5.391 0.038 -73.522 1.00 42.47 334 GLU A C 1
ATOM 2603 O O . GLU A 1 334 ? -4.650 -0.337 -74.431 1.00 42.47 334 GLU A O 1
ATOM 2608 N N . ALA A 1 335 ? -6.549 -0.564 -73.256 1.00 43.84 335 ALA A N 1
ATOM 2609 C CA . ALA A 1 335 ? -7.194 -1.461 -74.200 1.00 43.84 335 ALA A CA 1
ATOM 2610 C C . ALA A 1 335 ? -7.637 -0.657 -75.444 1.00 43.84 335 ALA A C 1
ATOM 2612 O O . ALA A 1 335 ? -8.096 0.480 -75.293 1.00 43.84 335 ALA A O 1
ATOM 2613 N N . PRO A 1 336 ? -7.537 -1.207 -76.668 1.00 42.22 336 PRO A N 1
ATOM 2614 C CA . PRO A 1 336 ? -7.849 -0.460 -77.880 1.00 42.22 336 PRO A CA 1
ATOM 2615 C C . PRO A 1 336 ? -9.352 -0.171 -77.972 1.00 42.22 336 PRO A C 1
ATOM 2617 O O . PRO A 1 336 ? -10.181 -1.069 -77.820 1.00 42.22 336 PRO A O 1
ATOM 2620 N N . PHE A 1 337 ? -9.694 1.082 -78.271 1.00 40.03 337 PHE A N 1
ATOM 2621 C CA . PHE A 1 337 ? -11.048 1.500 -78.630 1.00 40.03 337 PHE A CA 1
ATOM 2622 C C . PHE A 1 337 ? -11.519 0.781 -79.908 1.00 40.03 337 PHE A C 1
ATOM 2624 O O . PHE A 1 337 ? -10.809 0.836 -80.915 1.00 40.03 337 PHE A O 1
ATOM 2631 N N . PRO A 1 338 ? -12.722 0.178 -79.938 1.00 39.34 338 PRO A N 1
ATOM 2632 C CA . PRO A 1 338 ? -13.389 -0.107 -81.194 1.00 39.34 338 PRO A CA 1
ATOM 2633 C C . PRO A 1 338 ? -14.009 1.183 -81.743 1.00 39.34 338 PRO A C 1
ATOM 2635 O O . PRO A 1 338 ? -14.690 1.931 -81.040 1.00 39.34 338 PRO A O 1
ATOM 2638 N N . SER A 1 339 ? -13.729 1.428 -83.016 1.00 36.94 339 SER A N 1
ATOM 2639 C CA . SER A 1 339 ? -14.243 2.515 -83.840 1.00 36.94 339 SER A CA 1
ATOM 2640 C C . SER A 1 339 ? -15.771 2.549 -83.894 1.00 36.94 339 SER A C 1
ATOM 2642 O O . SER A 1 339 ? -16.432 1.534 -84.106 1.00 36.94 339 SER A O 1
ATOM 2644 N N . THR A 1 340 ? -16.303 3.758 -83.758 1.00 35.09 340 THR A N 1
ATOM 2645 C CA . THR A 1 340 ? -17.675 4.169 -84.049 1.00 35.09 340 THR A CA 1
ATOM 2646 C C . THR A 1 340 ? -18.027 3.963 -85.521 1.00 35.09 340 THR A C 1
ATOM 2648 O O . THR A 1 340 ? -17.404 4.576 -86.382 1.00 35.09 340 THR A O 1
ATOM 2651 N N . GLU A 1 341 ? -19.105 3.228 -85.795 1.00 33.38 341 GLU A N 1
ATOM 2652 C CA . GLU A 1 341 ? -19.940 3.435 -86.982 1.00 33.38 341 GLU A CA 1
ATOM 2653 C C . GLU A 1 341 ? -21.427 3.305 -86.618 1.00 33.38 341 GLU A C 1
ATOM 2655 O O . GLU A 1 341 ? -21.843 2.339 -85.983 1.00 33.38 341 GLU A O 1
ATOM 2660 N N . GLY A 1 342 ? -22.217 4.287 -87.070 1.00 32.28 342 GLY A N 1
ATOM 2661 C CA . GLY A 1 342 ? -23.623 4.099 -87.436 1.00 32.28 342 GLY A CA 1
ATOM 2662 C C . GLY A 1 342 ? -24.688 4.422 -86.388 1.00 32.28 342 GLY A C 1
ATOM 2663 O O . GLY A 1 342 ? -25.292 3.522 -85.813 1.00 32.28 342 GLY A O 1
ATOM 2664 N N . GLU A 1 343 ? -25.036 5.702 -86.240 1.00 32.66 343 GLU A N 1
ATOM 2665 C CA . GLU A 1 343 ? -26.393 6.081 -85.828 1.00 32.66 343 GLU A CA 1
ATOM 2666 C C . GLU A 1 343 ? -27.417 5.667 -86.900 1.00 32.66 343 GLU A C 1
ATOM 2668 O O . GLU A 1 343 ? -27.220 5.914 -88.089 1.00 32.66 343 GLU A O 1
ATOM 2673 N N . SER A 1 344 ? -28.579 5.167 -86.472 1.00 31.09 344 SER A N 1
ATOM 2674 C CA . SER A 1 344 ? -29.844 5.574 -87.090 1.00 31.09 344 SER A CA 1
ATOM 2675 C C . SER A 1 344 ? -30.980 5.598 -86.063 1.00 31.09 344 SER A C 1
ATOM 2677 O O . SER A 1 344 ? -31.165 4.706 -85.239 1.00 31.09 344 SER A O 1
ATOM 2679 N N . THR A 1 345 ? -31.692 6.717 -86.097 1.00 34.84 345 THR A N 1
ATOM 2680 C CA . THR A 1 345 ? -32.784 7.169 -85.235 1.00 34.84 345 THR A CA 1
ATOM 2681 C C . THR A 1 345 ? -34.118 6.537 -85.632 1.00 34.84 345 THR A C 1
ATOM 2683 O O . THR A 1 345 ? -34.464 6.674 -86.796 1.00 34.84 345 THR A O 1
ATOM 2686 N N . ILE A 1 346 ? -34.941 6.028 -84.695 1.00 33.88 346 ILE A N 1
ATOM 2687 C CA . ILE A 1 346 ? -36.421 6.070 -84.806 1.00 33.88 346 ILE A CA 1
ATOM 2688 C C . ILE A 1 346 ? -37.072 6.246 -83.417 1.00 33.88 346 ILE A C 1
ATOM 2690 O O . ILE A 1 346 ? -36.838 5.474 -82.491 1.00 33.88 346 ILE A O 1
ATOM 2694 N N . LYS A 1 347 ? -37.917 7.281 -83.299 1.00 35.69 347 LYS A N 1
ATOM 2695 C CA . LYS A 1 347 ? -38.896 7.534 -82.221 1.00 35.69 347 LYS A CA 1
ATOM 2696 C C . LYS A 1 347 ? -40.175 6.714 -82.450 1.00 35.69 347 LYS A C 1
ATOM 2698 O O . LYS A 1 347 ? -40.627 6.699 -83.586 1.00 35.69 347 LYS A O 1
ATOM 2703 N N . GLN A 1 348 ? -40.813 6.214 -81.382 1.00 28.34 348 GLN A N 1
ATOM 2704 C CA . GLN A 1 348 ? -42.281 6.060 -81.179 1.00 28.34 348 GLN A CA 1
ATOM 2705 C C . GLN A 1 348 ? -42.509 5.447 -79.772 1.00 28.34 348 GLN A C 1
ATOM 2707 O O . GLN A 1 348 ? -41.906 4.432 -79.455 1.00 28.34 348 GLN A O 1
ATOM 2712 N N . THR A 1 349 ? -43.016 6.179 -78.772 1.00 27.67 349 THR A N 1
ATOM 2713 C CA . THR A 1 349 ? -44.422 6.446 -78.362 1.00 27.67 349 THR A CA 1
ATOM 2714 C C . THR A 1 349 ? -45.218 5.269 -77.773 1.00 27.67 349 THR A C 1
ATOM 2716 O O . THR A 1 349 ? -45.430 4.272 -78.448 1.00 27.67 349 THR A O 1
ATOM 2719 N N . ALA A 1 350 ? -45.793 5.566 -76.596 1.00 30.19 350 ALA A N 1
ATOM 2720 C CA . ALA A 1 350 ? -47.075 5.126 -76.021 1.00 30.19 350 ALA A CA 1
ATOM 2721 C C . ALA A 1 350 ? -47.137 3.918 -75.051 1.00 30.19 350 ALA A C 1
ATOM 2723 O O . ALA A 1 350 ? -46.904 2.771 -75.406 1.00 30.19 350 ALA A O 1
ATOM 2724 N N . ASP A 1 351 ? -47.576 4.284 -73.839 1.00 28.61 351 ASP A N 1
ATOM 2725 C CA . ASP A 1 351 ? -48.576 3.661 -72.960 1.00 28.61 351 ASP A CA 1
ATOM 2726 C C . ASP A 1 351 ? -48.322 2.376 -72.143 1.00 28.61 351 ASP A C 1
ATOM 2728 O O . ASP A 1 351 ? -48.308 1.253 -72.628 1.00 28.61 351 ASP A O 1
ATOM 2732 N N . SER A 1 352 ? -48.269 2.612 -70.822 1.00 34.69 352 SER A N 1
ATOM 2733 C CA . SER A 1 352 ? -49.157 2.073 -69.776 1.00 34.69 352 SER A CA 1
ATOM 2734 C C . SER A 1 352 ? -49.500 0.575 -69.774 1.00 34.69 352 SER A C 1
ATOM 2736 O O . SER A 1 352 ? -50.379 0.156 -70.516 1.00 34.69 352 SER A O 1
ATOM 2738 N N . GLN A 1 353 ? -48.995 -0.171 -68.774 1.00 32.28 353 GLN A N 1
ATOM 2739 C CA . GLN A 1 353 ? -49.830 -0.923 -67.811 1.00 32.28 353 GLN A CA 1
ATOM 2740 C C . GLN A 1 353 ? -49.025 -1.591 -66.668 1.00 32.28 353 GLN A C 1
ATOM 2742 O O . GLN A 1 353 ? -48.036 -2.281 -66.874 1.00 32.28 353 GLN A O 1
ATOM 2747 N N . LEU A 1 354 ? -49.510 -1.308 -65.452 1.00 35.81 354 LEU A N 1
ATOM 2748 C CA . LEU A 1 354 ? -49.515 -2.030 -64.168 1.00 35.81 354 LEU A CA 1
ATOM 2749 C C . LEU A 1 354 ? -48.791 -3.400 -64.063 1.00 35.81 354 LEU A C 1
ATOM 2751 O O . LEU A 1 354 ? -49.091 -4.312 -64.822 1.00 35.81 354 LEU A O 1
ATOM 2755 N N . LEU A 1 355 ? -48.028 -3.624 -62.978 1.00 29.77 355 LEU A N 1
ATOM 2756 C CA . LEU A 1 355 ? -48.463 -4.410 -61.798 1.00 29.77 355 LEU A CA 1
ATOM 2757 C C . LEU A 1 355 ? -47.302 -4.786 -60.842 1.00 29.77 355 LEU A C 1
ATOM 2759 O O . LEU A 1 355 ? -46.257 -5.281 -61.244 1.00 29.77 355 LEU A O 1
ATOM 2763 N N . LEU A 1 356 ? -47.626 -4.641 -59.552 1.00 30.86 356 LEU A N 1
ATOM 2764 C CA . LEU A 1 356 ? -47.158 -5.351 -58.350 1.00 30.86 356 LEU A CA 1
ATOM 2765 C C . LEU A 1 356 ? -45.768 -5.094 -57.731 1.00 30.86 356 LEU A C 1
ATOM 2767 O O . LEU A 1 356 ? -44.706 -5.355 -58.280 1.00 30.86 356 LEU A O 1
ATOM 2771 N N . SER A 1 357 ? -45.839 -4.710 -56.454 1.00 44.03 357 SER A N 1
ATOM 2772 C CA . SER A 1 357 ? -44.782 -4.758 -55.438 1.00 44.03 357 SER A CA 1
ATOM 2773 C C . SER A 1 357 ? -44.831 -6.096 -54.676 1.00 44.03 357 SER A C 1
ATOM 2775 O O . SER A 1 357 ? -45.935 -6.581 -54.421 1.00 44.03 357 SER A O 1
ATOM 2777 N N . PRO A 1 358 ? -43.697 -6.636 -54.187 1.00 40.16 358 PRO A N 1
ATOM 2778 C CA . PRO A 1 358 ? -43.685 -7.625 -53.109 1.00 40.16 358 PRO A CA 1
ATOM 2779 C C . PRO A 1 358 ? -43.084 -7.078 -51.791 1.00 40.16 358 PRO A C 1
ATOM 2781 O O . PRO A 1 358 ? -42.502 -5.992 -51.767 1.00 40.16 358 PRO A O 1
ATOM 2784 N N . PRO A 1 359 ? -43.300 -7.777 -50.659 1.00 36.59 359 PRO A N 1
ATOM 2785 C CA . PRO A 1 359 ? -43.811 -7.150 -49.442 1.00 36.59 359 PRO A CA 1
ATOM 2786 C C . PRO A 1 359 ? -42.763 -6.898 -48.348 1.00 36.59 359 PRO A C 1
ATOM 2788 O O . PRO A 1 359 ? -41.695 -7.503 -48.298 1.00 36.59 359 PRO A O 1
ATOM 2791 N N . ARG A 1 360 ? -43.134 -6.026 -47.402 1.00 33.41 360 ARG A N 1
ATOM 2792 C CA . ARG A 1 360 ? -42.446 -5.838 -46.118 1.00 33.41 360 ARG A CA 1
ATOM 2793 C C . ARG A 1 360 ? -42.786 -6.980 -45.159 1.00 33.41 360 ARG A C 1
ATOM 2795 O O . ARG A 1 360 ? -43.945 -7.137 -44.787 1.00 33.41 360 ARG A O 1
ATOM 2802 N N . SER A 1 361 ? -41.770 -7.681 -44.665 1.00 33.53 361 SER A N 1
ATOM 2803 C CA . SER A 1 361 ? -41.857 -8.481 -43.441 1.00 33.53 361 SER A CA 1
ATOM 2804 C C . SER A 1 361 ? -41.328 -7.672 -42.255 1.00 33.53 361 SER A C 1
ATOM 2806 O O . SER A 1 361 ? -40.154 -7.308 -42.198 1.00 33.53 361 SER A O 1
ATOM 2808 N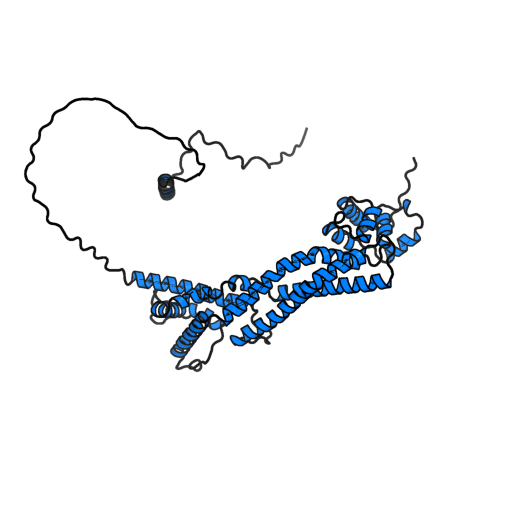 N . HIS A 1 362 ? -42.213 -7.390 -41.301 1.00 35.22 362 HIS A N 1
ATOM 2809 C CA . HIS A 1 362 ? -41.862 -6.865 -39.989 1.00 35.22 362 HIS A CA 1
ATOM 2810 C C . HIS A 1 362 ? -41.143 -7.930 -39.157 1.00 35.22 362 HIS A C 1
ATOM 2812 O O . HIS A 1 362 ? -41.644 -9.038 -38.993 1.00 35.22 362 HIS A O 1
ATOM 2818 N N . SER A 1 363 ? -40.018 -7.565 -38.544 1.00 29.94 363 SER A N 1
ATOM 2819 C CA . SER A 1 363 ? -39.522 -8.201 -37.322 1.00 29.94 363 SER A CA 1
ATOM 2820 C C . SER A 1 363 ? -38.785 -7.163 -36.478 1.00 29.94 363 SER A C 1
ATOM 2822 O O . SER A 1 363 ? -37.897 -6.455 -36.943 1.00 29.94 363 SER A O 1
ATOM 2824 N N . ARG A 1 364 ? -39.259 -7.035 -35.240 1.00 33.44 364 ARG A N 1
ATOM 2825 C CA . ARG A 1 364 ? -38.796 -6.162 -34.158 1.00 33.44 364 ARG A CA 1
ATOM 2826 C C . ARG A 1 364 ? -37.384 -6.566 -33.719 1.00 33.44 364 ARG A C 1
ATOM 2828 O O . ARG A 1 364 ? -37.206 -7.696 -33.285 1.00 33.44 364 ARG A O 1
ATOM 2835 N N . ALA A 1 365 ? -36.446 -5.623 -33.695 1.00 31.72 365 ALA A N 1
ATOM 2836 C CA . ALA A 1 365 ? -35.325 -5.646 -32.759 1.00 31.72 365 ALA A CA 1
ATOM 2837 C C . ALA A 1 365 ? -34.841 -4.214 -32.498 1.00 31.72 365 ALA A C 1
ATOM 2839 O O . ALA A 1 365 ? -34.572 -3.435 -33.408 1.00 31.72 365 ALA A O 1
ATOM 2840 N N . THR A 1 366 ? -34.811 -3.864 -31.222 1.00 38.47 366 THR A N 1
ATOM 2841 C CA . THR A 1 366 ? -34.322 -2.620 -30.635 1.00 38.47 366 THR A CA 1
ATOM 2842 C C . THR A 1 366 ? -32.824 -2.443 -30.879 1.00 38.47 366 THR A C 1
ATOM 2844 O O . THR A 1 366 ? -32.032 -3.268 -30.434 1.00 38.47 366 THR A O 1
ATOM 2847 N N . GLY A 1 367 ? -32.432 -1.345 -31.525 1.00 36.16 367 GLY A N 1
ATOM 2848 C CA . GLY A 1 367 ? -31.033 -0.943 -31.664 1.00 36.16 367 GLY A CA 1
ATOM 2849 C C . GLY A 1 367 ? -30.921 0.396 -32.384 1.00 36.16 367 GLY A C 1
ATOM 2850 O O . GLY A 1 367 ? -31.222 0.506 -33.567 1.00 36.16 367 GLY A O 1
ATOM 2851 N N . THR A 1 368 ? -30.522 1.441 -31.665 1.00 42.19 368 THR A N 1
ATOM 2852 C CA . THR A 1 368 ? -30.207 2.758 -32.227 1.00 42.19 368 THR A CA 1
ATOM 2853 C C . THR A 1 368 ? -28.902 2.688 -33.022 1.00 42.19 368 THR A C 1
ATOM 2855 O O . THR A 1 368 ? -27.833 2.943 -32.474 1.00 42.19 368 THR A O 1
ATOM 2858 N N . SER A 1 369 ? -28.972 2.352 -34.311 1.00 39.88 369 SER A N 1
ATOM 2859 C CA . SER A 1 369 ? -27.875 2.580 -35.258 1.00 39.88 369 SER A CA 1
ATOM 2860 C C . SER A 1 369 ? -28.156 3.853 -36.054 1.00 39.88 369 SER A C 1
ATOM 2862 O O . SER A 1 369 ? -29.110 3.909 -36.832 1.00 39.88 369 SER A O 1
ATOM 2864 N N . VAL A 1 370 ? -27.334 4.882 -35.856 1.00 48.84 370 VAL A N 1
ATOM 2865 C CA . VAL A 1 370 ? -27.355 6.097 -36.680 1.00 48.84 370 VAL A CA 1
ATOM 2866 C C . VAL A 1 370 ? -26.897 5.713 -38.088 1.00 48.84 370 VAL A C 1
ATOM 2868 O O . VAL A 1 370 ? -25.806 5.172 -38.263 1.00 48.84 370 VAL A O 1
ATOM 2871 N N . GLY A 1 371 ? -27.747 5.944 -39.088 1.00 47.53 371 GLY A N 1
ATOM 2872 C CA . GLY A 1 371 ? -27.435 5.641 -40.481 1.00 47.53 371 GLY A CA 1
ATOM 2873 C C . GLY A 1 371 ? -26.253 6.475 -40.977 1.00 47.53 371 GLY A C 1
ATOM 2874 O O . GLY A 1 371 ? -26.148 7.664 -40.686 1.00 47.53 371 GLY A O 1
ATOM 2875 N N . ARG A 1 372 ? -25.372 5.852 -41.767 1.00 52.81 372 ARG A N 1
ATOM 2876 C CA . ARG A 1 372 ? -24.126 6.431 -42.308 1.00 52.81 372 ARG A CA 1
ATOM 2877 C C . ARG A 1 372 ? -24.325 7.787 -43.016 1.00 52.81 372 ARG A C 1
ATOM 2879 O O . ARG A 1 372 ? -23.425 8.617 -43.004 1.00 52.81 372 ARG A O 1
ATOM 2886 N N . GLY A 1 373 ? -25.519 8.037 -43.560 1.00 53.91 373 GLY A N 1
ATOM 2887 C CA . GLY A 1 373 ? -25.880 9.305 -44.203 1.00 53.91 373 GLY A CA 1
ATOM 2888 C C . GLY A 1 373 ? -26.095 10.485 -43.246 1.00 53.91 373 GLY A C 1
ATOM 2889 O O . GLY A 1 373 ? -25.803 11.618 -43.619 1.00 53.91 373 GLY A O 1
ATOM 2890 N N . ASP A 1 374 ? -26.540 10.248 -42.007 1.00 55.19 374 ASP A N 1
ATOM 2891 C CA . ASP A 1 374 ? -26.796 11.325 -41.036 1.00 55.19 374 ASP A CA 1
ATOM 2892 C C . ASP A 1 374 ? -25.499 11.890 -40.438 1.00 55.19 374 ASP A C 1
ATOM 2894 O O . ASP A 1 374 ? -25.422 13.080 -40.115 1.00 55.19 374 ASP A O 1
ATOM 2898 N N . LEU A 1 375 ? -24.459 11.056 -40.330 1.00 61.12 375 LEU A N 1
ATOM 2899 C CA . LEU A 1 375 ? -23.147 11.453 -39.817 1.00 61.12 375 LEU A CA 1
ATOM 2900 C C . LEU A 1 375 ? -22.390 12.337 -40.820 1.00 61.12 375 LEU A C 1
ATOM 2902 O O . LEU A 1 375 ? -21.891 13.399 -40.445 1.00 61.12 375 LEU A O 1
ATOM 2906 N N . ASP A 1 376 ? -22.378 11.962 -42.102 1.00 60.50 376 ASP A N 1
ATOM 2907 C CA . ASP A 1 376 ? -21.729 12.754 -43.157 1.00 60.50 376 ASP A CA 1
ATOM 2908 C C . ASP A 1 376 ? -22.395 14.124 -43.342 1.00 60.50 376 ASP A C 1
ATOM 2910 O O . ASP A 1 376 ? -21.731 15.133 -43.609 1.00 60.50 376 ASP A O 1
ATOM 2914 N N . GLN A 1 377 ? -23.712 14.196 -43.136 1.00 57.41 377 GLN A N 1
ATOM 2915 C CA . GLN A 1 377 ? -24.449 15.454 -43.201 1.00 57.41 377 GLN A CA 1
ATOM 2916 C C . GLN A 1 377 ? -24.199 16.338 -41.969 1.00 57.41 377 GLN A C 1
ATOM 2918 O O . GLN A 1 377 ? -24.100 17.562 -42.099 1.00 57.41 377 GLN A O 1
ATOM 2923 N N . ALA A 1 378 ? -24.025 15.738 -40.785 1.00 58.88 378 ALA A N 1
ATOM 2924 C CA . ALA A 1 378 ? -23.644 16.455 -39.570 1.00 58.88 378 ALA A CA 1
ATOM 2925 C C . ALA A 1 378 ? -22.241 17.074 -39.695 1.00 58.88 378 ALA A C 1
ATOM 2927 O O . ALA A 1 378 ? -22.057 18.254 -39.383 1.00 58.88 378 ALA A O 1
ATOM 2928 N N . ILE A 1 379 ? -21.281 16.327 -40.248 1.00 62.97 379 ILE A N 1
ATOM 2929 C CA . ILE A 1 379 ? -19.905 16.794 -40.467 1.00 62.97 379 ILE A CA 1
ATOM 2930 C C . ILE A 1 379 ? -19.866 17.964 -41.464 1.00 62.97 379 ILE A C 1
ATOM 2932 O O . ILE A 1 379 ? -19.166 18.951 -41.225 1.00 62.97 379 ILE A O 1
ATOM 2936 N N . ARG A 1 380 ? -20.673 17.931 -42.538 1.00 62.84 380 ARG A N 1
ATOM 2937 C CA . ARG A 1 380 ? -20.782 19.071 -43.471 1.00 62.84 380 ARG A CA 1
ATOM 2938 C C . ARG A 1 380 ? -21.357 20.327 -42.812 1.00 62.84 380 ARG A C 1
ATOM 2940 O O . A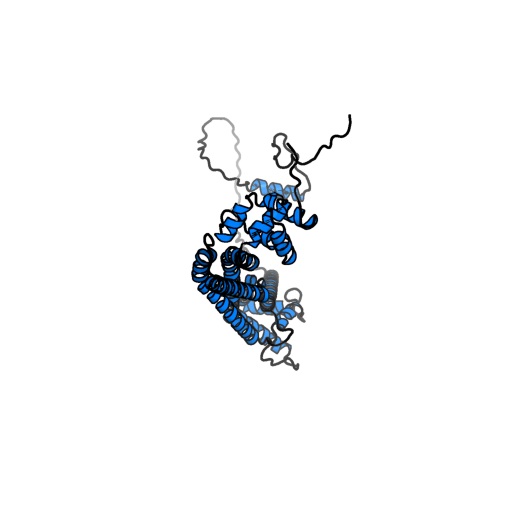RG A 1 380 ? -20.852 21.413 -43.076 1.00 62.84 380 ARG A O 1
ATOM 2947 N N . SER A 1 381 ? -22.352 20.191 -41.932 1.00 62.44 381 SER A N 1
ATOM 2948 C CA . SER A 1 381 ? -22.976 21.341 -41.253 1.00 62.44 381 SER A CA 1
ATOM 2949 C C . SER A 1 381 ? -22.062 22.034 -40.232 1.00 62.44 381 SER A C 1
ATOM 2951 O O . SER A 1 381 ? -22.146 23.248 -40.059 1.00 62.44 381 SER A O 1
ATOM 2953 N N . MET A 1 382 ? -21.130 21.296 -39.613 1.00 58.59 382 MET A N 1
ATOM 2954 C CA . MET A 1 382 ? -20.118 21.892 -38.730 1.00 58.59 382 MET A CA 1
ATOM 2955 C C . MET A 1 382 ? -19.058 22.685 -39.497 1.00 58.59 382 MET A C 1
ATOM 2957 O O . MET A 1 382 ? -18.530 23.661 -38.973 1.00 58.59 382 MET A O 1
ATOM 2961 N N . ARG A 1 383 ? -18.768 22.306 -40.748 1.00 58.66 383 ARG A N 1
ATOM 2962 C CA . ARG A 1 383 ? -17.760 22.981 -41.577 1.00 58.66 383 ARG A CA 1
ATOM 2963 C C . ARG A 1 383 ? -18.254 24.305 -42.172 1.00 58.66 383 ARG A C 1
ATOM 2965 O O . ARG A 1 383 ? -17.432 25.151 -42.503 1.00 58.66 383 ARG A O 1
ATOM 2972 N N . THR A 1 384 ? -19.569 24.498 -42.295 1.00 67.25 384 THR A N 1
ATOM 2973 C CA . THR A 1 384 ? -20.180 25.705 -42.887 1.00 67.25 384 THR A CA 1
ATOM 2974 C C . THR A 1 384 ? -20.799 26.663 -41.863 1.00 67.25 384 THR A C 1
ATOM 2976 O O . THR A 1 384 ? -21.301 27.717 -42.243 1.00 67.25 384 THR A O 1
ATOM 2979 N N . GLY A 1 385 ? -20.770 26.329 -40.567 1.00 53.22 385 GLY A N 1
ATOM 2980 C CA . GLY A 1 385 ? -21.187 27.223 -39.478 1.00 53.22 385 GLY A CA 1
ATOM 2981 C C . GLY A 1 385 ? -22.694 27.503 -39.373 1.00 53.22 385 GLY A C 1
ATOM 2982 O O . GLY A 1 385 ? -23.105 28.299 -38.530 1.00 53.22 385 GLY A O 1
ATOM 2983 N N . GLN A 1 386 ? -23.544 26.855 -40.174 1.00 57.16 386 GLN A N 1
ATOM 2984 C CA . GLN A 1 386 ? -24.996 27.033 -40.092 1.00 57.16 386 GLN A CA 1
ATOM 2985 C C . GLN A 1 386 ? -25.621 26.073 -39.067 1.00 57.16 386 GLN A C 1
ATOM 2987 O O . GLN A 1 386 ? -25.581 24.852 -39.220 1.00 57.16 386 GLN A O 1
ATOM 2992 N N . ARG A 1 387 ? -26.244 26.622 -38.013 1.00 51.91 387 ARG A N 1
ATOM 2993 C CA . ARG A 1 387 ? -27.034 25.836 -37.047 1.00 51.91 387 ARG A CA 1
ATOM 2994 C C . ARG A 1 387 ? -28.351 25.372 -37.683 1.00 51.91 387 ARG A C 1
ATOM 2996 O O . ARG A 1 387 ? -29.065 26.172 -38.280 1.00 51.91 387 ARG A O 1
ATOM 3003 N N . ARG A 1 388 ? -28.704 24.092 -37.501 1.00 54.31 388 ARG A N 1
ATOM 3004 C CA . ARG A 1 388 ? -30.005 23.525 -37.917 1.00 54.31 388 ARG A CA 1
ATOM 3005 C C . ARG A 1 388 ? -31.173 24.300 -37.286 1.00 54.31 388 ARG A C 1
ATOM 3007 O O . ARG A 1 388 ? -31.187 24.509 -36.074 1.00 54.31 388 ARG A O 1
ATOM 3014 N N . ALA A 1 389 ? -32.190 24.625 -38.085 1.00 51.28 389 ALA A N 1
ATOM 3015 C CA . ALA A 1 389 ? -33.497 25.039 -37.580 1.00 51.28 389 ALA A CA 1
ATOM 3016 C C . ALA A 1 389 ? -34.192 23.852 -36.883 1.00 51.28 389 ALA A C 1
ATOM 3018 O O . ALA A 1 389 ? -34.165 22.719 -37.369 1.00 51.28 389 ALA A O 1
ATOM 3019 N N . ARG A 1 390 ? -34.787 24.099 -35.713 1.00 44.75 390 ARG A N 1
ATOM 3020 C CA . ARG A 1 390 ? -35.453 23.074 -34.898 1.00 44.75 390 ARG A CA 1
ATOM 3021 C C . ARG A 1 390 ? -36.810 22.720 -35.518 1.00 44.75 390 ARG A C 1
ATOM 3023 O O . ARG A 1 390 ? -37.656 23.593 -35.662 1.00 44.75 390 ARG A O 1
ATOM 3030 N N . ALA A 1 391 ? -37.030 21.447 -35.851 1.00 52.59 391 ALA A N 1
ATOM 3031 C CA . ALA A 1 391 ? -38.342 20.960 -36.280 1.00 52.59 391 ALA A CA 1
ATOM 3032 C C . ALA A 1 391 ? -39.361 21.034 -35.115 1.00 52.59 391 ALA A C 1
ATOM 3034 O O . ALA A 1 391 ? -38.979 20.763 -33.970 1.00 52.59 391 ALA A O 1
ATOM 3035 N N . PRO A 1 392 ? -40.640 21.366 -35.376 1.00 47.47 392 PRO A N 1
ATOM 3036 C CA . PRO A 1 392 ? -41.597 21.783 -34.343 1.00 47.47 392 PRO A CA 1
ATOM 3037 C C . PRO A 1 392 ? -42.032 20.684 -33.355 1.00 47.47 392 PRO A C 1
ATOM 3039 O O . PRO A 1 392 ? -42.552 21.013 -32.297 1.00 47.47 392 PRO A O 1
ATOM 3042 N N . ASN A 1 393 ? -41.763 19.400 -33.625 1.00 49.31 393 ASN A N 1
ATOM 3043 C CA . ASN A 1 393 ? -42.266 18.277 -32.817 1.00 49.31 393 ASN A CA 1
ATOM 3044 C C . ASN A 1 393 ? -41.160 17.375 -32.242 1.00 49.31 393 ASN A C 1
ATOM 3046 O O . ASN A 1 393 ? -41.160 16.164 -32.462 1.00 49.31 393 ASN A O 1
ATOM 3050 N N . ARG A 1 394 ? -40.211 17.932 -31.474 1.00 48.22 394 ARG A N 1
ATOM 3051 C CA . ARG A 1 394 ? -39.297 17.114 -30.648 1.00 48.22 394 ARG A CA 1
ATOM 3052 C C . ARG A 1 394 ? -39.575 17.331 -29.154 1.00 48.22 394 ARG A C 1
ATOM 3054 O O . ARG A 1 394 ? -39.424 18.469 -28.700 1.00 48.22 394 ARG A O 1
ATOM 3061 N N . PRO A 1 395 ? -39.935 16.284 -28.384 1.00 49.94 395 PRO A N 1
ATOM 3062 C CA . PRO A 1 395 ? -40.251 16.426 -26.966 1.00 49.94 395 PRO A CA 1
ATOM 3063 C C . PRO A 1 395 ? -39.006 16.826 -26.162 1.00 49.94 395 PRO A C 1
ATOM 3065 O O . PRO A 1 395 ? -37.891 16.389 -26.455 1.00 49.94 395 PRO A O 1
ATOM 3068 N N . LEU A 1 396 ? -39.201 17.696 -25.167 1.00 48.94 396 LEU A N 1
ATOM 3069 C CA . LEU A 1 396 ? -38.153 18.181 -24.264 1.00 48.94 396 LEU A CA 1
ATOM 3070 C C . LEU A 1 396 ? -37.692 17.052 -23.324 1.00 48.94 396 LEU A C 1
ATOM 3072 O O . LEU A 1 396 ? -38.510 16.383 -22.697 1.00 48.94 396 LEU A O 1
ATOM 3076 N N . SER A 1 397 ? -36.379 16.849 -23.209 1.00 41.84 397 SER A N 1
ATOM 3077 C CA . SER A 1 397 ? -35.775 15.916 -22.252 1.00 41.84 397 SER A CA 1
ATOM 3078 C C . SER A 1 397 ? -35.872 16.464 -20.821 1.00 41.84 397 SER A C 1
ATOM 3080 O O . SER A 1 397 ? -35.379 17.559 -20.546 1.00 41.84 397 SER A O 1
ATOM 3082 N N . LYS A 1 398 ? -36.473 15.687 -19.909 1.00 41.25 398 LYS A N 1
ATOM 3083 C CA . LYS A 1 398 ? -36.660 15.980 -18.473 1.00 41.25 398 LYS A CA 1
ATOM 3084 C C . LYS A 1 398 ? -35.351 15.917 -17.659 1.00 41.25 398 LYS A C 1
ATOM 3086 O O . LYS A 1 398 ? -35.217 15.072 -16.784 1.00 41.25 398 LYS A O 1
ATOM 3091 N N . ILE A 1 399 ? -34.370 16.765 -17.962 1.00 43.34 399 ILE A N 1
ATOM 3092 C CA . ILE A 1 399 ? -33.101 16.818 -17.199 1.00 43.34 399 ILE A CA 1
ATOM 3093 C C . ILE A 1 399 ? -32.874 18.185 -16.522 1.00 43.34 399 ILE A C 1
ATOM 3095 O O . ILE A 1 399 ? -31.933 18.345 -15.760 1.00 43.34 399 ILE A O 1
ATOM 3099 N N . PHE A 1 400 ? -33.774 19.158 -16.693 1.00 40.62 400 PHE A N 1
ATOM 3100 C CA . PHE A 1 400 ? -33.664 20.459 -16.020 1.00 40.62 400 PHE A CA 1
ATOM 3101 C C . PHE A 1 400 ? -35.027 21.006 -15.596 1.00 40.62 400 PHE A C 1
ATOM 3103 O O . PHE A 1 400 ? -35.534 21.933 -16.214 1.00 40.62 400 PHE A O 1
ATOM 3110 N N . VAL A 1 401 ? -35.620 20.435 -14.548 1.00 38.72 401 VAL A N 1
ATOM 3111 C CA . VAL A 1 401 ? -36.592 21.127 -13.685 1.00 38.72 401 VAL A CA 1
ATOM 3112 C C . VAL A 1 401 ? -36.502 20.467 -12.310 1.00 38.72 401 VAL A C 1
ATOM 3114 O O . VAL A 1 401 ? -36.991 19.357 -12.159 1.00 38.72 401 VAL A O 1
ATOM 3117 N N . ASP A 1 402 ? -35.762 21.086 -11.387 1.00 33.97 402 ASP A N 1
ATOM 3118 C CA . ASP A 1 402 ? -36.060 21.172 -9.945 1.00 33.97 402 ASP A CA 1
ATOM 3119 C C . ASP A 1 402 ? -34.812 21.648 -9.192 1.00 33.97 402 ASP A C 1
ATOM 3121 O O . ASP A 1 402 ? -33.822 20.930 -9.066 1.00 33.97 402 ASP A O 1
ATOM 3125 N N . GLY A 1 403 ? -34.846 22.889 -8.697 1.00 33.44 403 GLY A N 1
ATOM 3126 C CA . GLY A 1 403 ? -33.763 23.411 -7.861 1.00 33.44 403 GLY A CA 1
ATOM 3127 C C . GLY A 1 403 ? -33.613 24.929 -7.790 1.00 33.44 403 GLY A C 1
ATOM 3128 O O . GLY A 1 403 ? -32.485 25.402 -7.716 1.00 33.44 403 GLY A O 1
ATOM 3129 N N . ALA A 1 404 ? -34.698 25.710 -7.794 1.00 35.59 404 ALA A N 1
ATOM 3130 C CA . ALA A 1 404 ? -34.633 27.125 -7.418 1.00 35.59 404 ALA A CA 1
ATOM 3131 C C . ALA A 1 404 ? -35.684 27.438 -6.343 1.00 35.59 404 ALA A C 1
ATOM 3133 O O . ALA A 1 404 ? -36.887 27.347 -6.570 1.00 35.59 404 ALA A O 1
ATOM 3134 N N . ARG A 1 405 ? -35.182 27.765 -5.146 1.00 35.28 405 ARG A N 1
ATOM 3135 C CA . ARG A 1 405 ? -35.929 28.170 -3.951 1.00 35.28 405 ARG A CA 1
ATOM 3136 C C . ARG A 1 405 ? -36.612 29.521 -4.182 1.00 35.28 405 ARG A C 1
ATOM 3138 O O . ARG A 1 405 ? -35.928 30.518 -4.388 1.00 35.28 405 ARG A O 1
ATOM 3145 N N . THR A 1 406 ? -37.933 29.577 -4.046 1.00 37.62 406 THR A N 1
ATOM 3146 C CA . THR A 1 406 ? -38.669 30.830 -3.826 1.00 37.62 406 THR A CA 1
ATOM 3147 C C . THR A 1 406 ? -38.813 31.076 -2.328 1.00 37.62 406 THR A C 1
ATOM 3149 O O . THR A 1 406 ? -39.608 30.422 -1.649 1.00 37.62 406 THR A O 1
ATOM 3152 N N . SER A 1 407 ? -38.026 32.019 -1.817 1.00 36.59 407 SER A N 1
ATOM 3153 C CA . SER A 1 407 ? -38.206 32.623 -0.498 1.00 36.59 407 SER A CA 1
ATOM 3154 C C . SER A 1 407 ? -39.459 33.504 -0.506 1.00 36.59 407 SER A C 1
ATOM 3156 O O . SER A 1 407 ? -39.592 34.381 -1.356 1.00 36.59 407 SER A O 1
ATOM 3158 N N . ARG A 1 408 ? -40.368 33.263 0.444 1.00 35.34 408 ARG A N 1
ATOM 3159 C CA . ARG A 1 408 ? -41.476 34.160 0.801 1.00 35.34 408 ARG A CA 1
ATOM 3160 C C . ARG A 1 408 ? -40.966 35.252 1.739 1.00 35.34 408 ARG A C 1
ATOM 3162 O O . ARG A 1 408 ? -40.308 34.921 2.723 1.00 35.34 408 ARG A O 1
ATOM 3169 N N . ILE A 1 409 ? -41.339 36.501 1.470 1.00 36.19 409 ILE A N 1
ATOM 3170 C CA . ILE A 1 409 ? -41.306 37.636 2.400 1.00 36.19 409 ILE A CA 1
ATOM 3171 C C . ILE A 1 409 ? -42.566 38.490 2.129 1.00 36.19 409 ILE A C 1
ATOM 3173 O O . ILE A 1 409 ? -42.753 38.925 0.998 1.00 36.19 409 ILE A O 1
ATOM 3177 N N . ILE A 1 410 ? -43.354 38.692 3.200 1.00 35.31 410 ILE A N 1
ATOM 3178 C CA . ILE A 1 410 ? -44.325 39.770 3.516 1.00 35.31 410 ILE A CA 1
ATOM 3179 C C . ILE A 1 410 ? -45.624 39.847 2.683 1.00 35.31 410 ILE A C 1
ATOM 3181 O O . ILE A 1 410 ? -45.618 40.329 1.557 1.00 35.31 410 ILE A O 1
ATOM 3185 N N . GLU A 1 411 ? -46.745 39.396 3.261 1.00 33.53 411 GLU A N 1
ATOM 3186 C CA . GLU A 1 411 ? -47.693 40.200 4.072 1.00 33.53 411 GLU A CA 1
ATOM 3187 C C . GLU A 1 411 ? -48.420 39.296 5.081 1.00 33.53 411 GLU A C 1
ATOM 3189 O O . GLU A 1 411 ? -48.660 38.111 4.739 1.00 33.53 411 GLU A O 1
#

Nearest PDB structures (foldseek):
  2z6e-assembly2_D  TM=8.709E-01  e=4.474E-16  unclassified
  4eah-assembly2_B  TM=8.985E-01  e=2.552E-14  Mus musculus
  3o4x-assembly2_F  TM=7.594E-01  e=7.889E-15  Mus musculus
  3obv-assembly1_E  TM=7.625E-01  e=2.144E-14  Mus musculus
  3obv-assembly2_H  TM=7.801E-01  e=6.642E-14  Mus musculus

Radius of gyration: 39.11 Å; Cα contacts (8 Å, |Δi|>4): 303; chains: 1; bounding box: 87×58×132 Å

pLDDT: mean 82.41, std 21.91, range [27.67, 98.44]

Organism: NCBI:txid599839

Secondary structure (DSSP, 8-state):
------B--S-HHHHHHHHHHHHHH---HHHHHHHHHHT-TTTS-HHHHHHHHHTPPPHHHHHHHHHT--GGGB-HHHHHHHHHTTSTTHHHHHHHHHHHHHHHHHHHHHHHHHHHHHHHHHHHHH-HHHHHHHHHHHHHHHHHTTTSTTTT-S---TTHHHHTTT-B-SS-TTTS-BHHHHHHHHHHHH-GGGTTGGGG-TTHHHHTTS-HHHHHHHHHHHHHHHHHHHHHHHHHHHH-PPTT--HHHHHHHHHHHHHHHHHHHHHHHHHHHHHHHHHHHHTT--TTSTTPPPHHHHHHHHHHHHHHHHHHHHHHHHHHHHHS----------PPPPPP------------------PPPP---------HHHHHHHHHHHHHTPPPPPPS--PPPSSS-----------